Protein AF-0000000069708021 (afdb_homodimer)

Solvent-accessible surface area (backbone atoms only — not comparable to full-atom values): 24470 Å² total; per-residue (Å²): 136,86,83,76,79,78,78,77,77,77,79,76,72,74,74,68,66,78,70,74,56,65,48,75,56,96,92,37,51,22,38,54,30,47,40,48,74,47,77,42,77,56,96,88,35,80,29,39,37,40,28,52,25,54,86,79,48,59,72,44,88,94,42,43,80,76,44,46,87,61,74,24,22,37,29,45,60,94,49,76,40,59,31,30,37,40,34,34,34,35,30,26,36,69,44,82,93,53,66,88,83,54,31,29,32,37,38,47,32,36,24,27,35,95,83,59,72,28,24,32,35,50,33,36,19,25,56,21,25,70,42,99,39,41,51,52,18,39,54,10,30,38,47,34,16,35,79,75,45,34,60,63,55,40,50,70,76,40,64,52,43,50,38,29,37,49,85,44,47,60,76,35,83,40,38,42,32,41,40,36,48,86,47,27,37,35,34,25,51,67,80,42,89,62,66,63,41,52,38,76,70,60,79,40,89,51,70,39,16,16,41,24,53,30,35,31,68,52,14,41,31,33,39,40,75,77,44,79,43,82,101,131,85,82,84,83,83,81,79,77,77,77,78,72,76,75,68,68,77,71,73,56,66,49,75,56,96,91,38,50,23,38,56,30,46,40,48,72,47,78,43,77,57,96,88,36,79,30,38,37,40,29,54,25,54,86,78,49,60,71,43,87,93,42,44,80,78,44,46,85,61,73,24,20,36,30,46,59,94,49,76,40,58,31,28,36,40,34,33,33,35,29,26,36,69,43,84,92,54,66,86,83,53,32,28,32,37,38,47,32,35,24,28,35,95,82,56,74,26,24,33,35,50,34,36,20,25,56,21,25,70,43,102,39,40,50,52,18,40,54,10,29,38,47,34,15,35,79,76,45,33,62,62,55,39,51,71,77,39,66,53,42,51,40,29,37,49,85,44,48,59,77,36,84,40,37,41,33,40,40,35,48,88,47,26,36,36,33,26,52,66,80,43,90,63,65,62,42,52,38,78,70,60,79,39,88,52,70,40,18,17,43,25,52,28,36,32,69,52,15,41,32,35,39,40,74,77,44,80,43,81,102

pLDDT: mean 92.28, std 15.96, range [28.14, 98.88]

Secondary structure (DSSP, 8-state):
---------------------EEEETTEEEEEESEEEEEEEETTEEEEEEEE-TTTS---GGGHHHHSS-S-EEEETT--BSSEEEEEEEEEEEPTT--TT----EEEEEEE-TTSS-EEEEEE-HHHHT-S-HHHHTTSEEEEEETTB-HHHHHHHSTTTTEE-----TT--EEEEEEEETTEEEEEETT-SS-SEEESS---S-SSBEEEEEE-TTEEEEEEEEEEEE-/---------------------EEEETTEEEEEESEEEEEEEETTEEEEEEEE-TTTS---GGGHHHHSS-S-EEEETT--BSSEEEEEEEEEEEPTT--TT----EEEEEEE-TTSS-EEEEEE-HHHHT-S-HHHHTTSEEEEEETTB-HHHHHHHSTTTTEE-----TTS-EEEEEEEETTEEEEEETT-SS-SEEESS---S-SSBEEEEEE-TTEEEEEEEEEEEE-

Sequence (462 aa):
MNNLKLTLHGLFSMIYGAQAQTILLEGKEFEISHVNASVVQLNGEEVLRVVRDLESLPFDPDRLGQTVDEPTFVKLAGLDLENGTVEVKVLSRLLPEVPAFVRGFIDLAFRISPDNSAYESIYIRPTNGRADDQVRRNHSVQYYAYPDDKFDRLRKEFPELYETYADMGLDEWITMRIAFRGKSAKLYLNDQEQPSFLVKEMLGSTSTGSIGLWVDIGTEGYFKDIKVNSRMNNLKLTLHGLFSMIYGAQAQTILLEGKEFEISHVNASVVQLNGEEVLRVVRDLESLPFDPDRLGQTVDEPTFVKLAGLDLENGTVEVKVLSRLLPEVPAFVRGFIDLAFRISPDNSAYESIYIRPTNGRADDQVRRNHSVQYYAYPDDKFDRLRKEFPELYETYADMGLDEWITMRIAFRGKSAKLYLNDQEQPSFLVKEMLGSTSTGSIGLWVDIGTEGYFKDIKVNSR

Structure (mmCIF, N/CA/C/O backbone):
data_AF-0000000069708021-model_v1
#
loop_
_entity.id
_entity.type
_entity.pdbx_description
1 polymer '3-keto-disaccharide hydrolase domain-containing protein'
#
loop_
_atom_site.group_PDB
_atom_site.id
_atom_site.type_symbol
_atom_site.label_atom_id
_atom_site.label_alt_id
_atom_site.label_comp_id
_atom_site.label_asym_id
_atom_site.label_entity_id
_atom_site.label_seq_id
_atom_site.pdbx_PDB_ins_code
_atom_site.Cartn_x
_atom_site.Cartn_y
_atom_site.Cartn_z
_atom_site.occupancy
_atom_site.B_iso_or_equiv
_atom_site.auth_seq_id
_atom_site.auth_comp_id
_atom_site.auth_asym_id
_atom_site.auth_atom_id
_atom_site.pdbx_PDB_model_num
ATOM 1 N N . MET A 1 1 ? -3.076 73.812 54.688 1 35.59 1 MET A N 1
ATOM 2 C CA . MET A 1 1 ? -3.104 72.375 54.375 1 35.59 1 MET A CA 1
ATOM 3 C C . MET A 1 1 ? -3.121 72.125 52.875 1 35.59 1 MET A C 1
ATOM 5 O O . MET A 1 1 ? -4.027 72.625 52.188 1 35.59 1 MET A O 1
ATOM 9 N N . ASN A 1 2 ? -1.877 72 52.219 1 40.75 2 ASN A N 1
ATOM 10 C CA . ASN A 1 2 ? -1.513 71.875 50.812 1 40.75 2 ASN A CA 1
ATOM 11 C C . ASN A 1 2 ? -2.16 70.625 50.188 1 40.75 2 ASN A C 1
ATOM 13 O O . ASN A 1 2 ? -2.088 69.562 50.75 1 40.75 2 ASN A O 1
ATOM 17 N N . ASN A 1 3 ? -3.143 70.75 49.344 1 40.16 3 ASN A N 1
ATOM 18 C CA . ASN A 1 3 ? -3.93 69.75 48.594 1 40.16 3 ASN A CA 1
ATOM 19 C C . ASN A 1 3 ? -3.072 69.062 47.562 1 40.16 3 ASN A C 1
ATOM 21 O O . ASN A 1 3 ? -2.582 69.688 46.594 1 40.16 3 ASN A O 1
ATOM 25 N N . LEU A 1 4 ? -2.244 68.062 47.938 1 36.69 4 LEU A N 1
ATOM 26 C CA . LEU A 1 4 ? -1.493 67.25 47.031 1 36.69 4 LEU A CA 1
ATOM 27 C C . LEU A 1 4 ? -2.434 66.5 46.094 1 36.69 4 LEU A C 1
ATOM 29 O O . LEU A 1 4 ? -3.26 65.688 46.531 1 36.69 4 LEU A O 1
ATOM 33 N N . LYS A 1 5 ? -2.699 67.062 44.938 1 44.62 5 LYS A N 1
ATOM 34 C CA . LYS A 1 5 ? -3.461 66.375 43.875 1 44.62 5 LYS A CA 1
ATOM 35 C C . LYS A 1 5 ? -2.758 65.125 43.406 1 44.62 5 LYS A C 1
ATOM 37 O O . LYS A 1 5 ? -1.628 65.188 42.906 1 44.62 5 LYS A O 1
ATOM 42 N N . LEU A 1 6 ? -3.02 63.938 44.062 1 38.44 6 LEU A N 1
ATOM 43 C CA . LEU A 1 6 ? -2.555 62.625 43.594 1 38.44 6 LEU A CA 1
ATOM 44 C C . LEU A 1 6 ? -3.025 62.375 42.188 1 38.44 6 LEU A C 1
ATOM 46 O O . LEU A 1 6 ? -4.23 62.312 41.906 1 38.44 6 LEU A O 1
ATOM 50 N N . THR A 1 7 ? -2.248 62.719 41.188 1 42.19 7 THR A N 1
ATOM 51 C CA . THR A 1 7 ? -2.545 62.344 39.812 1 42.19 7 THR A CA 1
ATOM 52 C C . THR A 1 7 ? -2.461 60.844 39.625 1 42.19 7 THR A C 1
ATOM 54 O O . THR A 1 7 ? -1.41 60.219 39.844 1 42.19 7 THR A O 1
ATOM 57 N N . LEU A 1 8 ? -3.561 60.062 39.688 1 41.5 8 LEU A N 1
ATOM 58 C CA . LEU A 1 8 ? -3.674 58.656 39.344 1 41.5 8 LEU A CA 1
ATOM 59 C C . LEU A 1 8 ? -3.322 58.406 37.906 1 41.5 8 LEU A C 1
ATOM 61 O O . LEU A 1 8 ? -3.996 58.906 37 1 41.5 8 LEU A O 1
ATOM 65 N N . HIS A 1 9 ? -2.078 58.219 37.5 1 43.94 9 HIS A N 1
ATOM 66 C CA . HIS A 1 9 ? -1.724 57.719 36.188 1 43.94 9 HIS A CA 1
ATOM 67 C C . HIS A 1 9 ? -2.338 56.344 35.906 1 43.94 9 HIS A C 1
ATOM 69 O O . HIS A 1 9 ? -2.104 55.406 36.656 1 43.94 9 HIS A O 1
ATOM 75 N N . GLY A 1 10 ? -3.5 56.25 35.312 1 39.66 10 GLY A N 1
ATOM 76 C CA . GLY A 1 10 ? -4.055 55.031 34.812 1 39.66 10 GLY A CA 1
ATOM 77 C C . GLY A 1 10 ? -3.113 54.281 33.875 1 39.66 10 GLY A C 1
ATOM 78 O O . GLY A 1 10 ? -2.715 54.812 32.844 1 39.66 10 GLY A O 1
ATOM 79 N N . LEU A 1 11 ? -2.256 53.438 34.375 1 42.53 11 LEU A N 1
ATOM 80 C CA . LEU A 1 11 ? -1.496 52.5 33.531 1 42.53 11 LEU A CA 1
ATOM 81 C C . LEU A 1 11 ? -2.424 51.688 32.656 1 42.53 11 LEU A C 1
ATOM 83 O O . LEU A 1 11 ? -3.199 50.844 33.125 1 42.53 11 LEU A O 1
ATOM 87 N N . PHE A 1 12 ? -2.838 52.188 31.484 1 40.41 12 PHE A N 1
ATOM 88 C CA . PHE A 1 12 ? -3.479 51.344 30.484 1 40.41 12 PHE A CA 1
ATOM 89 C C . PHE A 1 12 ? -2.578 50.188 30.094 1 40.41 12 PHE A C 1
ATOM 91 O O . PHE A 1 12 ? -1.507 50.406 29.516 1 40.41 12 PHE A O 1
ATOM 98 N N . SER A 1 13 ? -2.604 49.156 30.797 1 39.62 13 SER A N 1
ATOM 99 C CA . SER A 1 13 ? -2.014 47.906 30.312 1 39.62 13 SER A CA 1
ATOM 100 C C . SER A 1 13 ? -2.514 47.562 28.906 1 39.62 13 SER A C 1
ATOM 102 O O . SER A 1 13 ? -3.713 47.375 28.703 1 39.62 13 SER A O 1
ATOM 104 N N . MET A 1 14 ? -1.899 48.031 27.875 1 37.22 14 MET A N 1
ATOM 105 C CA . MET A 1 14 ? -2.158 47.5 26.547 1 37.22 14 MET A CA 1
ATOM 106 C C . MET A 1 14 ? -2.107 45.969 26.562 1 37.22 14 MET A C 1
ATOM 108 O O . MET A 1 14 ? -1.062 45.375 26.828 1 37.22 14 MET A O 1
ATOM 112 N N . ILE A 1 15 ? -3.096 45.375 26.984 1 38.88 15 ILE A N 1
ATOM 113 C CA . ILE A 1 15 ? -3.225 43.969 26.641 1 38.88 15 ILE A CA 1
ATOM 114 C C . ILE A 1 15 ? -2.904 43.75 25.172 1 38.88 15 ILE A C 1
ATOM 116 O O . ILE A 1 15 ? -3.67 44.156 24.297 1 38.88 15 ILE A O 1
ATOM 120 N N . TYR A 1 16 ? -1.699 43.938 24.656 1 38.59 16 TYR A N 1
ATOM 121 C CA . TYR A 1 16 ? -1.356 43.344 23.359 1 38.59 16 TYR A CA 1
ATOM 122 C C . TYR A 1 16 ? -1.896 41.938 23.234 1 38.59 16 TYR A C 1
ATOM 124 O O . TYR A 1 16 ? -1.436 41.031 23.922 1 38.59 16 TYR A O 1
ATOM 132 N N . GLY A 1 17 ? -3.102 41.812 23.172 1 39.81 17 GLY A N 1
ATOM 133 C CA . GLY A 1 17 ? -3.496 40.5 22.719 1 39.81 17 GLY A CA 1
ATOM 134 C C . GLY A 1 17 ? -2.566 39.938 21.672 1 39.81 17 GLY A C 1
ATOM 135 O O . GLY A 1 17 ? -2.279 40.594 20.656 1 39.81 17 GLY A O 1
ATOM 136 N N . ALA A 1 18 ? -1.562 39.281 22.031 1 47.09 18 ALA A N 1
ATOM 137 C CA . ALA A 1 18 ? -0.649 38.625 21.094 1 47.09 18 ALA A CA 1
ATOM 138 C C . ALA A 1 18 ? -1.396 38.125 19.859 1 47.09 18 ALA A C 1
ATOM 140 O O . ALA A 1 18 ? -2.176 37.188 19.953 1 47.09 18 ALA A O 1
ATOM 141 N N . GLN A 1 19 ? -1.979 38.969 18.969 1 56.69 19 GLN A N 1
ATOM 142 C CA . GLN A 1 19 ? -2.57 38.5 17.703 1 56.69 19 GLN A CA 1
ATOM 143 C C . GLN A 1 19 ? -1.735 37.406 17.078 1 56.69 19 GLN A C 1
ATOM 145 O O . GLN A 1 19 ? -0.506 37.469 17.047 1 56.69 19 GLN A O 1
ATOM 150 N N . ALA A 1 20 ? -2.393 36.25 16.922 1 67.44 20 ALA A N 1
ATOM 151 C CA . ALA A 1 20 ? -1.731 35.125 16.219 1 67.44 20 ALA A CA 1
ATOM 152 C C . ALA A 1 20 ? -1.15 35.594 14.891 1 67.44 20 ALA A C 1
ATOM 154 O O . ALA A 1 20 ? -1.811 36.312 14.133 1 67.44 20 ALA A O 1
ATOM 155 N N . GLN A 1 21 ? 0.142 35.469 14.617 1 90.88 21 GLN A N 1
ATOM 156 C CA . GLN A 1 21 ? 0.768 35.75 13.328 1 90.88 21 GLN A CA 1
ATOM 157 C C . GLN A 1 21 ? 0.056 35.031 12.203 1 90.88 21 GLN A C 1
ATOM 159 O O . GLN A 1 21 ? -0.366 33.875 12.367 1 90.88 21 GLN A O 1
ATOM 164 N N . THR A 1 22 ? -0.351 35.75 11.164 1 96.75 22 THR A N 1
ATOM 165 C CA . THR A 1 22 ? -1.034 35.156 10.023 1 96.75 22 THR A CA 1
ATOM 166 C C . THR A 1 22 ? -0.18 35.281 8.766 1 96.75 22 THR A C 1
ATOM 168 O O . THR A 1 22 ? 0.833 35.969 8.75 1 96.75 22 THR A O 1
ATOM 171 N N . ILE A 1 23 ? -0.542 34.531 7.746 1 97.62 23 ILE A N 1
ATOM 172 C CA . ILE A 1 23 ? 0.064 34.562 6.422 1 97.62 23 ILE A CA 1
ATOM 173 C C . ILE A 1 23 ? -1.015 34.375 5.355 1 97.62 23 ILE A C 1
ATOM 175 O O . ILE A 1 23 ? -2 33.688 5.566 1 97.62 23 ILE A O 1
ATOM 179 N N . LEU A 1 24 ? -0.814 35.094 4.262 1 96.12 24 LEU A N 1
ATOM 180 C CA . LEU A 1 24 ? -1.787 35.031 3.176 1 96.12 24 LEU A CA 1
ATOM 181 C C . LEU A 1 24 ? -1.255 34.25 1.995 1 96.12 24 LEU A C 1
ATOM 183 O O . LEU A 1 24 ? -0.1 34.406 1.596 1 96.12 24 LEU A O 1
ATOM 187 N N . LEU A 1 25 ? -2.039 33.312 1.516 1 94.19 25 LEU A N 1
ATOM 188 C CA . LEU A 1 25 ? -1.767 32.562 0.295 1 94.19 25 LEU A CA 1
ATOM 189 C C . LEU A 1 25 ? -3.049 32.344 -0.5 1 94.19 25 LEU A C 1
ATOM 191 O O . LEU A 1 25 ? -4.051 31.891 0.049 1 94.19 25 LEU A O 1
ATOM 195 N N . GLU A 1 26 ? -3.039 32.625 -1.809 1 95.12 26 GLU A N 1
ATOM 196 C CA . GLU A 1 26 ? -4.16 32.375 -2.709 1 95.12 26 GLU A CA 1
ATOM 197 C C . GLU A 1 26 ? -5.441 33 -2.193 1 95.12 26 GLU A C 1
ATOM 199 O O . GLU A 1 26 ? -6.504 32.375 -2.207 1 95.12 26 GLU A O 1
ATOM 204 N N . GLY A 1 27 ? -5.285 34.156 -1.61 1 94.94 27 GLY A N 1
ATOM 205 C CA . GLY A 1 27 ? -6.441 34.906 -1.124 1 94.94 27 GLY A CA 1
ATOM 206 C C . GLY A 1 27 ? -7 34.344 0.175 1 94.94 27 GLY A C 1
ATOM 207 O O . GLY A 1 27 ? -8.062 34.75 0.628 1 94.94 27 GLY A O 1
ATOM 208 N N . LYS A 1 28 ? -6.277 33.438 0.803 1 97 28 LYS A N 1
ATOM 209 C CA . LYS A 1 28 ? -6.691 32.812 2.059 1 97 28 LYS A CA 1
ATOM 210 C C . LYS A 1 28 ? -5.762 33.219 3.201 1 97 28 LYS A C 1
ATOM 212 O O . LYS A 1 28 ? -4.539 33.25 3.033 1 97 28 LYS A O 1
ATOM 217 N N . GLU A 1 29 ? -6.375 33.5 4.309 1 98 29 GLU A N 1
ATOM 218 C CA . GLU A 1 29 ? -5.598 33.844 5.496 1 98 29 GLU A CA 1
ATOM 219 C C . GLU A 1 29 ? -5.398 32.625 6.391 1 98 29 GLU A C 1
ATOM 221 O O . GLU A 1 29 ? -6.352 31.922 6.699 1 98 29 GLU A O 1
ATOM 226 N N . PHE A 1 30 ? -4.133 32.438 6.723 1 98.38 30 PHE A N 1
ATOM 227 C CA . PHE A 1 30 ? -3.791 31.328 7.582 1 98.38 30 PHE A CA 1
ATOM 228 C C . PHE A 1 30 ? -3.184 31.812 8.891 1 98.38 30 PHE A C 1
ATOM 230 O O . PHE A 1 30 ? -2.338 32.719 8.898 1 98.38 30 PHE A O 1
ATOM 237 N N . GLU A 1 31 ? -3.646 31.219 9.984 1 98.5 31 GLU A N 1
ATOM 238 C CA . GLU A 1 31 ? -3.051 31.453 11.289 1 98.5 31 GLU A CA 1
ATOM 239 C C . GLU A 1 31 ? -1.868 30.516 11.539 1 98.5 31 GLU A C 1
ATOM 241 O O . GLU A 1 31 ? -1.97 29.312 11.312 1 98.5 31 GLU A O 1
ATOM 246 N N . ILE A 1 32 ? -0.774 31.047 12.055 1 98.44 32 ILE A N 1
ATOM 247 C CA . ILE A 1 32 ? 0.46 30.281 12.203 1 98.44 32 ILE A CA 1
ATOM 248 C C . ILE A 1 32 ? 0.483 29.594 13.57 1 98.44 32 ILE A C 1
ATOM 250 O O . ILE A 1 32 ? 0.249 30.25 14.594 1 98.44 32 ILE A O 1
ATOM 254 N N . SER A 1 33 ? 0.653 28.297 13.539 1 98.44 33 SER A N 1
ATOM 255 C CA . SER A 1 33 ? 0.812 27.5 14.758 1 98.44 33 SER A CA 1
ATOM 256 C C . SER A 1 33 ? 2.129 26.734 14.742 1 98.44 33 SER A C 1
ATOM 258 O O . SER A 1 33 ? 2.258 25.719 14.055 1 98.44 33 SER A O 1
ATOM 260 N N . HIS A 1 34 ? 3.143 27.172 15.438 1 98.31 34 HIS A N 1
ATOM 261 C CA . HIS A 1 34 ? 4.422 26.531 15.727 1 98.31 34 HIS A CA 1
ATOM 262 C C . HIS A 1 34 ? 5.184 26.203 14.445 1 98.31 34 HIS A C 1
ATOM 264 O O . HIS A 1 34 ? 5.859 25.188 14.367 1 98.31 34 HIS A O 1
ATOM 270 N N . VAL A 1 35 ? 5.07 27.031 13.43 1 98.62 35 VAL A N 1
ATOM 271 C CA . VAL A 1 35 ? 5.848 26.891 12.203 1 98.62 35 VAL A CA 1
ATOM 272 C C . VAL A 1 35 ? 6.371 28.25 11.766 1 98.62 35 VAL A C 1
ATOM 274 O O . VAL A 1 35 ? 5.871 29.281 12.211 1 98.62 35 VAL A O 1
ATOM 277 N N . ASN A 1 36 ? 7.387 28.188 11.016 1 98.44 36 ASN A N 1
ATOM 278 C CA . ASN A 1 36 ? 7.809 29.312 10.188 1 98.44 36 ASN A CA 1
ATOM 279 C C . ASN A 1 36 ? 7.246 29.219 8.773 1 98.44 36 ASN A C 1
ATOM 281 O O . ASN A 1 36 ? 7.496 28.234 8.078 1 98.44 36 ASN A O 1
ATOM 285 N N . ALA A 1 37 ? 6.453 30.203 8.391 1 98.62 37 ALA A N 1
ATOM 286 C CA . ALA A 1 37 ? 5.793 30.172 7.086 1 98.62 37 ALA A CA 1
ATOM 287 C C . ALA A 1 37 ? 6.168 31.391 6.25 1 98.62 37 ALA A C 1
ATOM 289 O O . ALA A 1 37 ? 6.27 32.5 6.777 1 98.62 37 ALA A O 1
ATOM 290 N N . SER A 1 38 ? 6.406 31.156 4.984 1 98.5 38 SER A N 1
ATOM 291 C CA . SER A 1 38 ? 6.691 32.25 4.051 1 98.5 38 SER A CA 1
ATOM 292 C C . SER A 1 38 ? 6.18 31.922 2.65 1 98.5 38 SER A C 1
ATOM 294 O O . SER A 1 38 ? 6.141 30.75 2.254 1 98.5 38 SER A O 1
ATOM 296 N N . VAL A 1 39 ? 5.73 32.906 1.947 1 98.25 39 VAL A N 1
ATOM 297 C CA . VAL A 1 39 ? 5.398 32.75 0.534 1 98.25 39 VAL A CA 1
ATOM 298 C C . VAL A 1 39 ? 6.66 32.938 -0.313 1 98.25 39 VAL A C 1
ATOM 300 O O . VAL A 1 39 ? 7.348 33.938 -0.213 1 98.25 39 VAL A O 1
ATOM 303 N N . VAL A 1 40 ? 6.988 31.938 -1.127 1 98.38 40 VAL A N 1
ATOM 304 C CA . VAL A 1 40 ? 8.227 31.953 -1.902 1 98.38 40 VAL A CA 1
ATOM 305 C C . VAL A 1 40 ? 7.93 31.562 -3.352 1 98.38 40 VAL A C 1
ATOM 307 O O . VAL A 1 40 ? 6.812 31.156 -3.68 1 98.38 40 VAL A O 1
ATOM 310 N N . GLN A 1 41 ? 8.93 31.781 -4.176 1 97.5 41 GLN A N 1
ATOM 311 C CA . GLN A 1 41 ? 8.875 31.297 -5.555 1 97.5 41 GLN A CA 1
ATOM 312 C C . GLN A 1 41 ? 9.578 29.953 -5.703 1 97.5 41 GLN A C 1
ATOM 314 O O . GLN A 1 41 ? 10.734 29.797 -5.312 1 97.5 41 GLN A O 1
ATOM 319 N N . LEU A 1 42 ? 8.891 28.984 -6.184 1 96.62 42 LEU A N 1
ATOM 320 C CA . LEU A 1 42 ? 9.445 27.672 -6.516 1 96.62 42 LEU A CA 1
ATOM 321 C C . LEU A 1 42 ? 9.164 27.328 -7.973 1 96.62 42 LEU A C 1
ATOM 323 O O . LEU A 1 42 ? 8.016 27.125 -8.359 1 96.62 42 LEU A O 1
ATOM 327 N N . ASN A 1 43 ? 10.234 27.266 -8.773 1 94.31 43 ASN A N 1
ATOM 328 C CA . ASN A 1 43 ? 10.125 27 -10.203 1 94.31 43 ASN A CA 1
ATOM 329 C C . ASN A 1 43 ? 9.141 27.969 -10.875 1 94.31 43 ASN A C 1
ATOM 331 O O . ASN A 1 43 ? 8.266 27.531 -11.625 1 94.31 43 ASN A O 1
ATOM 335 N N . GLY A 1 44 ? 9.086 29.172 -10.461 1 95.25 44 GLY A N 1
ATOM 336 C CA . GLY A 1 44 ? 8.312 30.219 -11.094 1 95.25 44 GLY A CA 1
ATOM 337 C C . GLY A 1 44 ? 6.898 30.344 -10.547 1 95.25 44 GLY A C 1
ATOM 338 O O . GLY A 1 44 ? 6.113 31.172 -11.008 1 95.25 44 GLY A O 1
ATOM 339 N N . GLU A 1 45 ? 6.605 29.531 -9.602 1 96.25 45 GLU A N 1
ATOM 340 C CA . GLU A 1 45 ? 5.27 29.594 -9.016 1 96.25 45 GLU A CA 1
ATOM 341 C C . GLU A 1 45 ? 5.328 30.047 -7.555 1 96.25 45 GLU A C 1
ATOM 343 O O . GLU A 1 45 ? 6.246 29.672 -6.82 1 96.25 45 GLU A O 1
ATOM 348 N N . GLU A 1 46 ? 4.332 30.812 -7.191 1 97.31 46 GLU A N 1
ATOM 349 C CA . GLU A 1 46 ? 4.199 31.203 -5.793 1 97.31 46 GLU A CA 1
ATOM 350 C C . GLU A 1 46 ? 3.645 30.062 -4.945 1 97.31 46 GLU A C 1
ATOM 352 O O . GLU A 1 46 ? 2.6 29.5 -5.273 1 97.31 46 GLU A O 1
ATOM 357 N N . VAL A 1 47 ? 4.383 29.734 -3.93 1 98.56 47 VAL A N 1
ATOM 358 C CA . VAL A 1 47 ? 3.967 28.641 -3.059 1 98.56 47 VAL A CA 1
ATOM 359 C C . VAL A 1 47 ? 4.199 29.016 -1.6 1 98.56 47 VAL A C 1
ATOM 361 O O . VAL A 1 47 ? 4.887 30 -1.311 1 98.56 47 VAL A O 1
ATOM 364 N N . LEU A 1 48 ? 3.576 28.344 -0.724 1 98.75 48 LEU A N 1
ATOM 365 C CA . LEU A 1 48 ? 3.781 28.531 0.71 1 98.75 48 LEU A CA 1
ATOM 366 C C . LEU A 1 48 ? 4.84 27.562 1.231 1 98.75 48 LEU A C 1
ATOM 368 O O . LEU A 1 48 ? 4.734 26.344 1.038 1 98.75 48 LEU A O 1
ATOM 372 N N . ARG A 1 49 ? 5.855 28.078 1.803 1 98.75 49 ARG A N 1
ATOM 373 C CA . ARG A 1 49 ? 6.875 27.297 2.496 1 98.75 49 ARG A CA 1
ATOM 374 C C . ARG A 1 49 ? 6.57 27.203 3.986 1 98.75 49 ARG A C 1
ATOM 376 O O . ARG A 1 49 ? 6.297 28.203 4.641 1 98.75 49 ARG A O 1
ATOM 383 N N . VAL A 1 50 ? 6.562 26.031 4.535 1 98.81 50 VAL A N 1
ATOM 384 C CA . VAL A 1 50 ? 6.266 25.797 5.945 1 98.81 50 VAL A CA 1
ATOM 385 C C . VAL A 1 50 ? 7.34 24.891 6.559 1 98.81 50 VAL A C 1
ATOM 387 O O . VAL A 1 50 ? 7.691 23.859 5.988 1 98.81 50 VAL A O 1
ATOM 390 N N . VAL A 1 51 ? 7.914 25.281 7.691 1 98.62 51 VAL A N 1
ATOM 391 C CA . VAL A 1 51 ? 8.906 24.531 8.445 1 98.62 51 VAL A CA 1
ATOM 392 C C . VAL A 1 51 ? 8.57 24.578 9.938 1 98.62 51 VAL A C 1
ATOM 394 O O . VAL A 1 51 ? 8.273 25.656 10.469 1 98.62 51 VAL A O 1
ATOM 397 N N . ARG A 1 52 ? 8.656 23.453 10.586 1 98.06 52 ARG A N 1
ATOM 398 C CA . ARG A 1 52 ? 8.406 23.438 12.023 1 98.06 52 ARG A CA 1
ATOM 399 C C . ARG A 1 52 ? 9.328 24.406 12.75 1 98.06 52 ARG A C 1
ATOM 401 O O . ARG A 1 52 ? 10.523 24.484 12.453 1 98.06 52 ARG A O 1
ATOM 408 N N . ASP A 1 53 ? 8.703 25.156 13.672 1 97.88 53 ASP A N 1
ATOM 409 C CA . ASP A 1 53 ? 9.453 26.078 14.516 1 97.88 53 ASP A CA 1
ATOM 410 C C . ASP A 1 53 ? 9.906 25.391 15.805 1 97.88 53 ASP A C 1
ATOM 412 O O . ASP A 1 53 ? 9.141 25.281 16.766 1 97.88 53 ASP A O 1
ATOM 416 N N . LEU A 1 54 ? 11.156 25.094 15.891 1 96 54 LEU A N 1
ATOM 417 C CA . LEU A 1 54 ? 11.672 24.328 17.016 1 96 54 LEU A CA 1
ATOM 418 C C . LEU A 1 54 ? 11.836 25.219 18.25 1 96 54 LEU A C 1
ATOM 420 O O . LEU A 1 54 ? 11.992 24.719 19.359 1 96 54 LEU A O 1
ATOM 424 N N . GLU A 1 55 ? 11.852 26.516 18.078 1 96.88 55 GLU A N 1
ATOM 425 C CA . GLU A 1 55 ? 11.914 27.438 19.219 1 96.88 55 GLU A CA 1
ATOM 426 C C . GLU A 1 55 ? 10.578 27.469 19.969 1 96.88 55 GLU A C 1
ATOM 428 O O . GLU A 1 55 ? 10.555 27.438 21.203 1 96.88 55 GLU A O 1
ATOM 433 N N . SER A 1 56 ? 9.516 27.516 19.188 1 96.31 56 SER A N 1
ATOM 434 C CA . SER A 1 56 ? 8.188 27.594 19.797 1 96.31 56 SER A CA 1
ATOM 435 C C . SER A 1 56 ? 7.73 26.234 20.312 1 96.31 56 SER A C 1
ATOM 437 O O . SER A 1 56 ? 6.965 26.172 21.281 1 96.31 56 SER A O 1
ATOM 439 N N . LEU A 1 57 ? 8.102 25.156 19.641 1 96.62 57 LEU A N 1
ATOM 440 C CA . LEU A 1 57 ? 7.742 23.797 20.031 1 96.62 57 LEU A CA 1
ATOM 441 C C . LEU A 1 57 ? 8.906 22.844 19.812 1 96.62 57 LEU A C 1
ATOM 443 O O . LEU A 1 57 ? 9.047 22.25 18.734 1 96.62 57 LEU A O 1
ATOM 447 N N . PRO A 1 58 ? 9.602 22.578 20.812 1 95.94 58 PRO A N 1
ATOM 448 C CA . PRO A 1 58 ? 10.828 21.797 20.672 1 95.94 58 PRO A CA 1
ATOM 449 C C . PRO A 1 58 ? 10.562 20.328 20.359 1 95.94 58 PRO A C 1
ATOM 451 O O . PRO A 1 58 ? 9.477 19.812 20.656 1 95.94 58 PRO A O 1
ATOM 454 N N . PHE A 1 59 ? 11.516 19.734 19.75 1 94.75 59 PHE A N 1
ATOM 455 C CA . PHE A 1 59 ? 11.547 18.297 19.453 1 94.75 59 PHE A CA 1
ATOM 456 C C . PHE A 1 59 ? 12.539 17.578 20.344 1 94.75 59 PHE A C 1
ATOM 458 O O . PHE A 1 59 ? 13.602 18.125 20.672 1 94.75 59 PHE A O 1
ATOM 465 N N . ASP A 1 60 ? 12.188 16.344 20.766 1 93.88 60 ASP A N 1
ATOM 466 C CA . ASP A 1 60 ? 13.039 15.492 21.578 1 93.88 60 ASP A CA 1
ATOM 467 C C . ASP A 1 60 ? 13.07 14.062 21.031 1 93.88 60 ASP A C 1
ATOM 469 O O . ASP A 1 60 ? 12.109 13.312 21.172 1 93.88 60 ASP A O 1
ATOM 473 N N . PRO A 1 61 ? 14.156 13.641 20.438 1 89.94 61 PRO A N 1
ATOM 474 C CA . PRO A 1 61 ? 14.227 12.305 19.828 1 89.94 61 PRO A CA 1
ATOM 475 C C . PRO A 1 61 ? 14.039 11.188 20.859 1 89.94 61 PRO A C 1
ATOM 477 O O . PRO A 1 61 ? 13.664 10.07 20.5 1 89.94 61 PRO A O 1
ATOM 480 N N . ASP A 1 62 ? 14.297 11.453 22.172 1 91.75 62 ASP A N 1
ATOM 481 C CA . ASP A 1 62 ? 14.141 10.453 23.234 1 91.75 62 ASP A CA 1
ATOM 482 C C . ASP A 1 62 ? 12.68 10.344 23.672 1 91.75 62 ASP A C 1
ATOM 484 O O . ASP A 1 62 ? 12.32 9.438 24.422 1 91.75 62 ASP A O 1
ATOM 488 N N . ARG A 1 63 ? 11.883 11.273 23.25 1 92 63 ARG A N 1
ATOM 489 C CA . ARG A 1 63 ? 10.453 11.305 23.547 1 92 63 ARG A CA 1
ATOM 490 C C . ARG A 1 63 ? 9.641 11.461 22.266 1 92 63 ARG A C 1
ATOM 492 O O . ARG A 1 63 ? 8.766 12.328 22.188 1 92 63 ARG A O 1
ATOM 499 N N . LEU A 1 64 ? 9.891 10.664 21.281 1 89.88 64 LEU A N 1
ATOM 500 C CA . LEU A 1 64 ? 9.344 10.758 19.922 1 89.88 64 LEU A CA 1
ATOM 501 C C . LEU A 1 64 ? 7.82 10.844 19.969 1 89.88 64 LEU A C 1
ATOM 503 O O . LEU A 1 64 ? 7.242 11.828 19.5 1 89.88 64 LEU A O 1
ATOM 507 N N . GLY A 1 65 ? 7.195 9.922 20.641 1 88.69 65 GLY A N 1
ATOM 508 C CA . GLY A 1 65 ? 5.742 9.875 20.703 1 88.69 65 GLY A CA 1
ATOM 509 C C . GLY A 1 65 ? 5.125 11.125 21.297 1 88.69 65 GLY A C 1
ATOM 510 O O . GLY A 1 65 ? 3.996 11.484 20.969 1 88.69 65 GLY A O 1
ATOM 511 N N . GLN A 1 66 ? 5.926 11.875 22.094 1 92.69 66 GLN A N 1
ATOM 512 C CA . GLN A 1 66 ? 5.402 13.039 22.797 1 92.69 66 GLN A CA 1
ATOM 513 C C . GLN A 1 66 ? 5.719 14.328 22.031 1 92.69 66 GLN A C 1
ATOM 515 O O . GLN A 1 66 ? 5.129 15.375 22.312 1 92.69 66 GLN A O 1
ATOM 520 N N . THR A 1 67 ? 6.633 14.25 21.094 1 95.88 67 THR A N 1
ATOM 521 C CA . THR A 1 67 ? 7.098 15.523 20.531 1 95.88 67 THR A CA 1
ATOM 522 C C . THR A 1 67 ? 6.969 15.523 19.016 1 95.88 67 THR A C 1
ATOM 524 O O . THR A 1 67 ? 7.543 16.375 18.344 1 95.88 67 THR A O 1
ATOM 527 N N . VAL A 1 68 ? 6.293 14.508 18.438 1 96.25 68 VAL A N 1
ATOM 528 C CA . VAL A 1 68 ? 5.906 14.523 17.031 1 96.25 68 VAL A CA 1
ATOM 529 C C . VAL A 1 68 ? 4.383 14.508 16.922 1 96.25 68 VAL A C 1
ATOM 531 O O . VAL A 1 68 ? 3.678 14.43 17.922 1 96.25 68 VAL A O 1
ATOM 534 N N . ASP A 1 69 ? 3.912 14.688 15.664 1 97.56 69 ASP A N 1
ATOM 535 C CA . ASP A 1 69 ? 2.467 14.734 15.461 1 97.56 69 ASP A CA 1
ATOM 536 C C . ASP A 1 69 ? 1.831 15.828 16.312 1 97.56 69 ASP A C 1
ATOM 538 O O . ASP A 1 69 ? 0.863 15.578 17.031 1 97.56 69 ASP A O 1
ATOM 542 N N . GLU A 1 70 ? 2.363 17 16.219 1 98.06 70 GLU A N 1
ATOM 543 C CA . GLU A 1 70 ? 1.973 18.172 17 1 98.06 70 GLU A CA 1
ATOM 544 C C . GLU A 1 70 ? 1.285 19.219 16.141 1 98.06 70 GLU A C 1
ATOM 546 O O . GLU A 1 70 ? 1.277 19.109 14.906 1 98.06 70 GLU A O 1
ATOM 551 N N . PRO A 1 71 ? 0.638 20.188 16.75 1 98.38 71 PRO A N 1
ATOM 552 C CA . PRO A 1 71 ? -0.075 21.188 15.961 1 98.38 71 PRO A CA 1
ATOM 553 C C . PRO A 1 71 ? 0.868 22.125 15.219 1 98.38 71 PRO A C 1
ATOM 555 O O . PRO A 1 71 ? 0.811 23.344 15.414 1 98.38 71 PRO A O 1
ATOM 558 N N . THR A 1 72 ? 1.71 21.609 14.359 1 98.5 72 THR A N 1
ATOM 559 C CA . THR A 1 72 ? 2.688 22.328 13.555 1 98.5 72 THR A CA 1
ATOM 560 C C . THR A 1 72 ? 2.16 22.562 12.141 1 98.5 72 THR A C 1
ATOM 562 O O . THR A 1 72 ? 2.543 21.859 11.203 1 98.5 72 THR A O 1
ATOM 565 N N . PHE A 1 73 ? 1.28 23.625 12.078 1 98.81 73 PHE A N 1
ATOM 566 C CA . PHE A 1 73 ? 0.627 23.891 10.805 1 98.81 73 PHE A CA 1
ATOM 567 C C . PHE A 1 73 ? 0.296 25.375 10.68 1 98.81 73 PHE A C 1
ATOM 569 O O . PHE A 1 73 ? 0.473 26.141 11.633 1 98.81 73 PHE A O 1
ATOM 576 N N . VAL A 1 74 ? 0.003 25.797 9.484 1 98.75 74 VAL A N 1
ATOM 577 C CA . VAL A 1 74 ? -0.796 27 9.312 1 98.75 74 VAL A CA 1
ATOM 578 C C . VAL A 1 74 ? -2.266 26.625 9.141 1 98.75 74 VAL A C 1
ATOM 580 O O . VAL A 1 74 ? -2.594 25.703 8.383 1 98.75 74 VAL A O 1
ATOM 583 N N . LYS A 1 75 ? -3.082 27.25 9.875 1 98.69 75 LYS A N 1
ATOM 584 C CA . LYS A 1 75 ? -4.508 26.938 9.953 1 98.69 75 LYS A CA 1
ATOM 585 C C . LYS A 1 75 ? -5.336 27.953 9.18 1 98.69 75 LYS A C 1
ATOM 587 O O . LYS A 1 75 ? -5.18 29.156 9.367 1 98.69 75 LYS A O 1
ATOM 592 N N . LEU A 1 76 ? -6.199 27.484 8.336 1 98.31 76 LEU A N 1
ATOM 593 C CA . LEU A 1 76 ? -7.051 28.375 7.559 1 98.31 76 LEU A CA 1
ATOM 594 C C . LEU A 1 76 ? -8.016 29.141 8.461 1 98.31 76 LEU A C 1
ATOM 596 O O . LEU A 1 76 ? -8.727 28.531 9.266 1 98.31 76 LEU A O 1
ATOM 600 N N . ALA A 1 77 ? -7.992 30.453 8.336 1 97.06 77 ALA A N 1
ATOM 601 C CA . ALA A 1 77 ? -8.852 31.297 9.156 1 97.06 77 ALA A CA 1
ATOM 602 C C . ALA A 1 77 ? -10.281 31.297 8.641 1 97.06 77 ALA A C 1
ATOM 604 O O . ALA A 1 77 ? -10.516 31.219 7.434 1 97.06 77 ALA A O 1
ATOM 605 N N . GLY A 1 78 ? -11.211 31.312 9.562 1 95.31 78 GLY A N 1
ATOM 606 C CA . GLY A 1 78 ? -12.602 31.562 9.227 1 95.31 78 GLY A CA 1
ATOM 607 C C . GLY A 1 78 ? -13.305 30.344 8.656 1 95.31 78 GLY A C 1
ATOM 608 O O . GLY A 1 78 ? -14.266 30.469 7.902 1 95.31 78 GLY A O 1
ATOM 609 N N . LEU A 1 79 ? -12.812 29.203 8.922 1 96.81 79 LEU A N 1
ATOM 610 C CA . LEU A 1 79 ? -13.43 27.969 8.414 1 96.81 79 LEU A CA 1
ATOM 611 C C . LEU A 1 79 ? -13.859 27.062 9.562 1 96.81 79 LEU A C 1
ATOM 613 O O . LEU A 1 79 ? -13.133 26.938 10.555 1 96.81 79 LEU A O 1
ATOM 617 N N . ASP A 1 80 ? -15.023 26.516 9.453 1 97.62 80 ASP A N 1
ATOM 618 C CA . ASP A 1 80 ? -15.539 25.469 10.328 1 97.62 80 ASP A CA 1
ATOM 619 C C . ASP A 1 80 ? -16.266 24.391 9.523 1 97.62 80 ASP A C 1
ATOM 621 O O . ASP 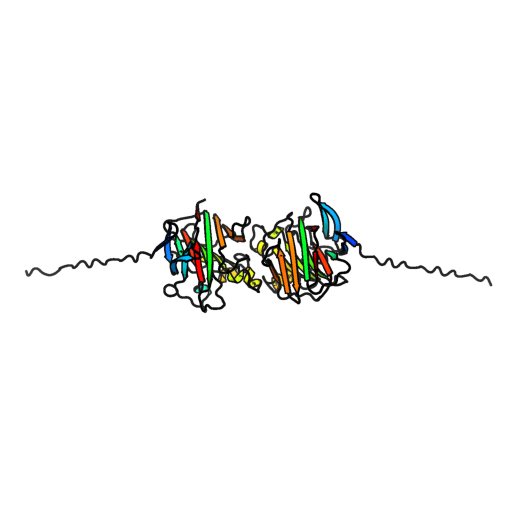A 1 80 ? -17.438 24.578 9.156 1 97.62 80 ASP A O 1
ATOM 625 N N . LEU A 1 81 ? -15.578 23.312 9.32 1 96.94 81 LEU A N 1
ATOM 626 C CA . LEU A 1 81 ? -16.047 22.281 8.406 1 96.94 81 LEU A CA 1
ATOM 627 C C . LEU A 1 81 ? -16.312 20.984 9.156 1 96.94 81 LEU A C 1
ATOM 629 O O . LEU A 1 81 ? -15.469 20.516 9.922 1 96.94 81 LEU A O 1
ATOM 633 N N . GLU A 1 82 ? -17.5 20.438 8.984 1 97.56 82 GLU A N 1
ATOM 634 C CA . GLU A 1 82 ? -17.859 19.141 9.578 1 97.56 82 GLU A CA 1
ATOM 635 C C . GLU A 1 82 ? -17.547 18 8.625 1 97.56 82 GLU A C 1
ATOM 637 O O . GLU A 1 82 ? -16.859 17.047 8.992 1 97.56 82 GLU A O 1
ATOM 642 N N . ASN A 1 83 ? -18.156 18.047 7.441 1 98.25 83 ASN A N 1
ATOM 643 C CA . ASN A 1 83 ? -17.938 17.125 6.328 1 98.25 83 ASN A CA 1
ATOM 644 C C . ASN A 1 83 ? -17.484 17.859 5.07 1 98.25 83 ASN A C 1
ATOM 646 O O . ASN A 1 83 ? -17.875 19.016 4.855 1 98.25 83 ASN A O 1
ATOM 650 N N . GLY A 1 84 ? -16.641 17.266 4.309 1 97.69 84 GLY A N 1
ATOM 651 C CA . GLY A 1 84 ? -16.219 17.906 3.076 1 97.69 84 GLY A CA 1
ATOM 652 C C . GLY A 1 84 ? -14.977 17.297 2.465 1 97.69 84 GLY A C 1
ATOM 653 O O . GLY A 1 84 ? -14.672 16.125 2.725 1 97.69 84 GLY A O 1
ATOM 654 N N . THR A 1 85 ? -14.477 18.016 1.541 1 98.12 85 THR A N 1
ATOM 655 C CA . THR A 1 85 ? -13.25 17.609 0.853 1 98.12 85 THR A CA 1
ATOM 656 C C . THR A 1 85 ? -12.227 18.734 0.875 1 98.12 85 THR A C 1
ATOM 658 O O . THR A 1 85 ? -12.578 19.906 0.707 1 98.12 85 THR A O 1
ATOM 661 N N . VAL A 1 86 ? -11.062 18.422 1.125 1 98.12 86 VAL A N 1
ATOM 662 C CA . VAL A 1 86 ? -9.938 19.344 1.06 1 98.12 86 VAL A CA 1
ATOM 663 C C . VAL A 1 86 ? -8.883 18.797 0.091 1 98.12 86 VAL A C 1
ATOM 665 O O . VAL A 1 86 ? -8.508 17.625 0.165 1 98.12 86 VAL A O 1
ATOM 668 N N . GLU A 1 87 ? -8.461 19.594 -0.808 1 98.12 87 GLU A N 1
ATOM 669 C CA . GLU A 1 87 ? -7.434 19.234 -1.776 1 98.12 87 GLU A CA 1
ATOM 670 C C . GLU A 1 87 ? -6.266 20.219 -1.738 1 98.12 87 GLU A C 1
ATOM 672 O O . GLU A 1 87 ? -6.473 21.422 -1.633 1 98.12 87 GLU A O 1
ATOM 677 N N . VAL A 1 88 ? -5.055 19.766 -1.812 1 98.31 88 VAL A N 1
ATOM 678 C CA . VAL A 1 88 ? -3.854 20.594 -1.789 1 98.31 88 VAL A CA 1
ATOM 679 C C . VAL A 1 88 ? -2.729 19.875 -2.547 1 98.31 88 VAL A C 1
ATOM 681 O O . VAL A 1 88 ? -2.682 18.656 -2.596 1 98.31 88 VAL A O 1
ATOM 684 N N . LYS A 1 89 ? -1.922 20.609 -3.229 1 98.56 89 LYS A N 1
ATOM 685 C CA . LYS A 1 89 ? -0.658 20.078 -3.73 1 98.56 89 LYS A CA 1
ATOM 686 C C . LYS A 1 89 ? 0.471 20.297 -2.729 1 98.56 89 LYS A C 1
ATOM 688 O O . LYS A 1 89 ? 0.64 21.406 -2.213 1 98.56 89 LYS A O 1
ATOM 693 N N . VAL A 1 90 ? 1.233 19.25 -2.488 1 98.81 90 VAL A N 1
ATOM 694 C CA . VAL A 1 90 ? 2.301 19.328 -1.497 1 98.81 90 VAL A CA 1
ATOM 695 C C . VAL A 1 90 ? 3.613 18.844 -2.105 1 98.81 90 VAL A C 1
ATOM 697 O O . VAL A 1 90 ? 3.609 18.016 -3.02 1 98.81 90 VAL A O 1
ATOM 700 N N . LEU A 1 91 ? 4.672 19.375 -1.671 1 98.75 91 LEU A N 1
ATOM 701 C CA . LEU A 1 91 ? 6.039 18.969 -1.982 1 98.75 91 LEU A CA 1
ATOM 702 C C . LEU A 1 91 ? 6.93 19.062 -0.749 1 98.75 91 LEU A C 1
ATOM 704 O O . LEU A 1 91 ? 6.938 20.094 -0.062 1 98.75 91 LEU A O 1
ATOM 708 N N . SER A 1 92 ? 7.59 18 -0.426 1 98.44 92 SER A N 1
ATOM 709 C CA . SER A 1 92 ? 8.469 18.078 0.739 1 98.44 92 SER A CA 1
ATOM 710 C C . SER A 1 92 ? 9.914 17.781 0.365 1 98.44 92 SER A C 1
ATOM 712 O O . SER A 1 92 ? 10.18 16.984 -0.533 1 98.44 92 SER A O 1
ATOM 714 N N . ARG A 1 93 ? 10.742 18.484 0.998 1 98.06 93 ARG A N 1
ATOM 715 C CA . ARG A 1 93 ? 12.188 18.281 1.021 1 98.06 93 ARG A CA 1
ATOM 716 C C . ARG A 1 93 ? 12.695 18.094 2.447 1 98.06 93 ARG A C 1
ATOM 718 O O . ARG A 1 93 ? 11.984 18.391 3.408 1 98.06 93 ARG A O 1
ATOM 725 N N . LEU A 1 94 ? 13.875 17.531 2.537 1 98.06 94 LEU A N 1
ATOM 726 C CA . LEU A 1 94 ? 14.492 17.438 3.852 1 98.06 94 LEU A CA 1
ATOM 727 C C . LEU A 1 94 ? 15.375 18.641 4.129 1 98.06 94 LEU A C 1
ATOM 729 O O . LEU A 1 94 ? 16.078 19.125 3.232 1 98.06 94 LEU A O 1
ATOM 733 N N . LEU A 1 95 ? 15.266 19.141 5.355 1 97 95 LEU A N 1
ATOM 734 C CA . LEU A 1 95 ? 16.219 20.172 5.781 1 97 95 LEU A CA 1
ATOM 735 C C . LEU A 1 95 ? 17.625 19.609 5.844 1 97 95 LEU A C 1
ATOM 737 O O . LEU A 1 95 ? 17.828 18.391 5.867 1 97 95 LEU A O 1
ATOM 741 N N . PRO A 1 96 ? 18.578 20.5 5.855 1 93.62 96 PRO A N 1
ATOM 742 C CA . PRO A 1 96 ? 19.953 20 5.957 1 93.62 96 PRO A CA 1
ATOM 743 C C . PRO A 1 96 ? 20.25 19.328 7.297 1 93.62 96 PRO A C 1
ATOM 745 O O . PRO A 1 96 ? 19.734 19.766 8.328 1 93.62 96 PRO A O 1
ATOM 748 N N . GLU A 1 97 ? 21.078 18.281 7.324 1 88.5 97 GLU A N 1
ATOM 749 C CA . GLU A 1 97 ? 21.625 17.609 8.5 1 88.5 97 GLU A CA 1
ATOM 750 C C . GLU A 1 97 ? 20.516 17.109 9.422 1 88.5 97 GLU A C 1
ATOM 752 O O . GLU A 1 97 ? 20.547 17.359 10.625 1 88.5 97 GLU A O 1
ATOM 757 N N . VAL A 1 98 ? 19.578 16.484 8.82 1 87 98 VAL A N 1
ATOM 758 C CA . VAL A 1 98 ? 18.5 15.945 9.648 1 87 98 VAL A CA 1
ATOM 759 C C . VAL A 1 98 ? 18.812 14.5 10.031 1 87 98 VAL A C 1
ATOM 761 O O . VAL A 1 98 ? 19.531 13.805 9.312 1 87 98 VAL A O 1
ATOM 764 N N . PRO A 1 99 ? 18.266 14.078 11.211 1 86.69 99 PRO A N 1
ATOM 765 C CA . PRO A 1 99 ? 18.422 12.672 11.594 1 86.69 99 PRO A CA 1
ATOM 766 C C . PRO A 1 99 ? 17.812 11.719 10.562 1 86.69 99 PRO A C 1
ATOM 768 O O . PRO A 1 99 ? 16.969 12.117 9.766 1 86.69 99 PRO A O 1
ATOM 771 N N . ALA A 1 100 ? 18.203 10.438 10.656 1 86.06 100 ALA A N 1
ATOM 772 C CA . ALA A 1 100 ? 17.828 9.414 9.68 1 86.06 100 ALA A CA 1
ATOM 773 C C . ALA A 1 100 ? 16.344 9.086 9.758 1 86.06 100 ALA A C 1
ATOM 775 O O . ALA A 1 100 ? 15.773 8.562 8.805 1 86.06 100 ALA A O 1
ATOM 776 N N . PHE A 1 101 ? 15.68 9.422 10.812 1 87.62 101 PHE A N 1
ATOM 777 C CA . PHE A 1 101 ? 14.289 9.016 10.977 1 87.62 101 PHE A CA 1
ATOM 778 C C . PHE A 1 101 ? 13.344 10.031 10.336 1 87.62 101 PHE A C 1
ATOM 780 O O . PHE A 1 101 ? 12.141 9.789 10.227 1 87.62 101 PHE A O 1
ATOM 787 N N . VAL A 1 102 ? 13.875 11.172 9.906 1 91.19 102 VAL A N 1
ATOM 788 C CA . VAL A 1 102 ? 13.055 12.188 9.242 1 91.19 102 VAL A CA 1
ATOM 789 C C . VAL A 1 102 ? 12.594 11.664 7.879 1 91.19 102 VAL A C 1
ATOM 791 O O . VAL A 1 102 ? 13.398 11.117 7.117 1 91.19 102 VAL A O 1
ATOM 794 N N . ARG A 1 103 ? 11.32 11.922 7.578 1 94.81 103 ARG A N 1
ATOM 795 C CA . ARG A 1 103 ? 10.734 11.211 6.445 1 94.81 103 ARG A CA 1
ATOM 796 C C . ARG A 1 103 ? 10.039 12.172 5.492 1 94.81 103 ARG A C 1
ATOM 798 O O . ARG A 1 103 ? 9.281 11.75 4.621 1 94.81 103 ARG A O 1
ATOM 805 N N . GLY A 1 104 ? 10.266 13.508 5.656 1 97.38 104 GLY A N 1
ATOM 806 C CA . GLY A 1 104 ? 9.555 14.461 4.824 1 97.38 104 GLY A CA 1
ATOM 807 C C . GLY A 1 104 ? 8.078 14.562 5.152 1 97.38 104 GLY A C 1
ATOM 808 O O . GLY A 1 104 ? 7.242 14.633 4.254 1 97.38 104 GLY A O 1
ATOM 809 N N . PHE A 1 105 ? 7.73 14.562 6.379 1 98.06 105 PHE A N 1
ATOM 810 C CA . PHE A 1 105 ? 6.367 14.5 6.887 1 98.06 105 PHE A CA 1
ATOM 811 C C . PHE A 1 105 ? 5.566 15.719 6.438 1 98.06 105 PHE A C 1
ATOM 813 O O . PHE A 1 105 ? 5.922 16.859 6.762 1 98.06 105 PHE A O 1
ATOM 820 N N . ILE A 1 106 ? 4.484 15.438 5.738 1 98.44 106 ILE A N 1
ATOM 821 C CA . ILE A 1 106 ? 3.705 16.562 5.223 1 98.44 106 ILE A CA 1
ATOM 822 C C . ILE A 1 106 ? 2.25 16.141 5.039 1 98.44 106 ILE A C 1
ATOM 824 O O . ILE A 1 106 ? 1.968 14.977 4.723 1 98.44 106 ILE A O 1
ATOM 828 N N . ASP A 1 107 ? 1.351 16.969 5.379 1 88.75 107 ASP A N 1
ATOM 829 C CA . ASP A 1 107 ? -0.034 16.516 5.305 1 88.75 107 ASP A CA 1
ATOM 830 C C . ASP A 1 107 ? -0.998 17.688 5.23 1 88.75 107 ASP A C 1
ATOM 832 O O . ASP A 1 107 ? -0.575 18.828 5.047 1 88.75 107 ASP A O 1
ATOM 836 N N . LEU A 1 108 ? -2.25 17.219 5.449 1 92.75 108 LEU A N 1
ATOM 837 C CA . LEU A 1 108 ? -3.439 18.031 5.703 1 92.75 108 LEU A CA 1
ATOM 838 C C . LEU A 1 108 ? -4.059 17.672 7.051 1 92.75 108 LEU A C 1
ATOM 840 O O . LEU A 1 108 ? -4.344 16.5 7.32 1 92.75 108 LEU A O 1
ATOM 844 N N . ALA A 1 109 ? -4.008 18.656 7.941 1 98 109 ALA A N 1
ATOM 845 C CA . ALA A 1 109 ? -4.812 18.547 9.156 1 98 109 ALA A CA 1
ATOM 846 C C . ALA A 1 109 ? -6.242 19.031 8.906 1 98 109 ALA A C 1
ATOM 848 O O . ALA A 1 109 ? -6.469 19.938 8.102 1 98 109 ALA A O 1
ATOM 849 N N . PHE A 1 110 ? -7.223 18.406 9.602 1 98.44 110 PHE A N 1
ATOM 850 C CA . PHE A 1 110 ? -8.609 18.812 9.406 1 98.44 110 PHE A CA 1
ATOM 851 C C . PHE A 1 110 ? -9.398 18.672 10.703 1 98.44 110 PHE A C 1
ATOM 853 O O . PHE A 1 110 ? -8.938 18.031 11.648 1 98.44 110 PHE A O 1
ATOM 860 N N . ARG A 1 111 ? -10.438 19.391 10.797 1 98.44 111 ARG A N 1
ATOM 861 C CA . ARG A 1 111 ? -11.281 19.5 11.984 1 98.44 111 ARG A CA 1
ATOM 862 C C . ARG A 1 111 ? -10.492 20.031 13.172 1 98.44 111 ARG A C 1
ATOM 864 O O . ARG A 1 111 ? -10.594 19.5 14.281 1 98.44 111 ARG A O 1
ATOM 871 N N . ILE A 1 112 ? -9.734 21.031 12.867 1 98.69 112 ILE A N 1
ATOM 872 C CA . ILE A 1 112 ? -8.906 21.656 13.891 1 98.69 112 ILE A CA 1
ATOM 873 C C . ILE A 1 112 ? -9.773 22.5 14.812 1 98.69 112 ILE A C 1
ATOM 875 O O . ILE A 1 112 ? -10.508 23.391 14.359 1 98.69 112 ILE A O 1
ATOM 879 N N . SER A 1 113 ? -9.656 22.281 16.094 1 98.62 113 SER A N 1
ATOM 880 C CA . SER A 1 113 ? -10.375 23.094 17.078 1 98.62 113 SER A CA 1
ATOM 881 C C . SER A 1 113 ? -9.867 24.531 17.078 1 98.62 113 SER A C 1
ATOM 883 O O . SER A 1 113 ? -8.727 24.797 16.703 1 98.62 113 SER A O 1
ATOM 885 N N . PRO A 1 114 ? -10.68 25.422 17.5 1 97.31 114 PRO A N 1
ATOM 886 C CA . PRO A 1 114 ? -10.289 26.828 17.469 1 97.31 114 PRO A CA 1
ATOM 887 C C . PRO A 1 114 ? -8.984 27.109 18.219 1 97.31 114 PRO A C 1
ATOM 889 O O . PRO A 1 114 ? -8.188 27.938 17.797 1 97.31 114 PRO A O 1
ATOM 892 N N . ASP A 1 115 ? -8.75 26.375 19.25 1 97.31 115 ASP A N 1
ATOM 893 C CA . ASP A 1 115 ? -7.57 26.641 20.078 1 97.31 115 ASP A CA 1
ATOM 894 C C . ASP A 1 115 ? -6.438 25.672 19.719 1 97.31 115 ASP A C 1
ATOM 896 O O . ASP A 1 115 ? -5.43 25.609 20.422 1 97.31 115 ASP A O 1
ATOM 900 N N . ASN A 1 116 ? -6.621 24.859 18.688 1 98.25 116 ASN A N 1
ATOM 901 C CA . ASN A 1 116 ? -5.637 23.922 18.172 1 98.25 116 ASN A CA 1
ATOM 902 C C . ASN A 1 116 ? -5.398 22.766 19.141 1 98.25 116 ASN A C 1
ATOM 904 O O . ASN A 1 116 ? -4.391 22.062 19.047 1 98.25 116 ASN A O 1
ATOM 908 N N . SER A 1 117 ? -6.344 22.516 20.078 1 98.44 117 SER A N 1
ATOM 909 C CA . SER A 1 117 ? -6.129 21.484 21.094 1 98.44 117 SER A CA 1
ATOM 910 C C . SER A 1 117 ? -6.496 20.109 20.578 1 98.44 117 SER A C 1
ATOM 912 O O . SER A 1 117 ? -6.172 19.094 21.203 1 98.44 117 SER A O 1
ATOM 914 N N . ALA A 1 118 ? -7.156 20.109 19.469 1 98.75 118 ALA A N 1
ATOM 915 C CA . ALA A 1 118 ? -7.539 18.828 18.875 1 98.75 118 ALA A CA 1
ATOM 916 C C . ALA A 1 118 ? -7.691 18.953 17.359 1 98.75 118 ALA A C 1
ATOM 918 O O . ALA A 1 118 ? -8.164 19.969 16.859 1 98.75 118 ALA A O 1
ATOM 919 N N . TYR A 1 119 ? -7.301 17.938 16.656 1 98.5 119 TYR A N 1
ATOM 920 C CA . TYR A 1 119 ? -7.492 17.844 15.211 1 98.5 119 TYR A CA 1
ATOM 921 C C . TYR A 1 119 ? -7.215 16.438 14.711 1 98.5 119 TYR A C 1
ATOM 923 O O . TYR A 1 119 ? -6.711 15.594 15.453 1 98.5 119 TYR A O 1
ATOM 931 N N . GLU A 1 120 ? -7.59 16.156 13.492 1 98.06 120 GLU A N 1
ATOM 932 C CA . GLU A 1 120 ? -7.301 14.938 12.758 1 98.06 120 GLU A CA 1
ATOM 933 C C . GLU A 1 120 ? -6.277 15.18 11.656 1 98.06 120 GLU A C 1
ATOM 935 O O . GLU A 1 120 ? -6.137 16.312 11.172 1 98.06 120 GLU A O 1
ATOM 940 N N . SER A 1 121 ? -5.582 14.062 11.312 1 98.38 121 SER A N 1
ATOM 941 C CA . SER A 1 121 ? -4.555 14.242 10.297 1 98.38 121 SER A CA 1
ATOM 942 C C . SER A 1 121 ? -4.316 12.953 9.516 1 98.38 121 SER A C 1
ATOM 944 O O . SER A 1 121 ? -4.406 11.859 10.078 1 98.38 121 SER A O 1
ATOM 946 N N . ILE A 1 122 ? -4.137 13.086 8.242 1 98.81 122 ILE A N 1
ATOM 947 C CA . ILE A 1 122 ? -3.508 12.078 7.398 1 98.81 122 ILE A CA 1
ATOM 948 C C . ILE A 1 122 ? -2.258 12.656 6.742 1 98.81 122 ILE A C 1
ATOM 950 O O . ILE A 1 122 ? -2.346 13.578 5.934 1 98.81 122 ILE A O 1
ATOM 954 N N . TYR A 1 123 ? -1.12 12.133 7.121 1 98.69 123 TYR A N 1
ATOM 955 C CA . TYR A 1 123 ? 0.1 12.664 6.523 1 98.69 123 TYR A CA 1
ATOM 956 C C . TYR A 1 123 ? 0.83 11.594 5.727 1 98.69 123 TYR A C 1
ATOM 958 O O . TYR A 1 123 ? 0.544 10.398 5.871 1 98.69 123 TYR A O 1
ATOM 966 N N . ILE A 1 124 ? 1.733 12.062 4.852 1 98.75 124 ILE A N 1
ATOM 967 C CA . ILE A 1 124 ? 2.523 11.172 4.016 1 98.75 124 ILE A CA 1
ATOM 968 C C . ILE A 1 124 ? 4.004 11.312 4.363 1 98.75 124 ILE A C 1
ATOM 970 O O . ILE A 1 124 ? 4.418 12.32 4.938 1 98.75 124 ILE A O 1
ATOM 974 N N . ARG A 1 125 ? 4.707 10.297 4.105 1 98.62 125 ARG A N 1
ATOM 975 C CA . ARG A 1 125 ? 6.156 10.211 4.254 1 98.62 125 ARG A CA 1
ATOM 976 C C . ARG A 1 125 ? 6.828 9.961 2.91 1 98.62 125 ARG A C 1
ATOM 978 O O . ARG A 1 125 ? 7.184 8.82 2.59 1 98.62 125 ARG A O 1
ATOM 985 N N . PRO A 1 126 ? 7.18 10.961 2.189 1 98.56 126 PRO A N 1
ATOM 986 C CA . PRO A 1 126 ? 7.691 10.773 0.83 1 98.56 126 PRO A CA 1
ATOM 987 C C . PRO A 1 126 ? 8.984 9.969 0.79 1 98.56 126 PRO A C 1
ATOM 989 O O . PRO A 1 126 ? 9.242 9.258 -0.185 1 98.56 126 PRO A O 1
ATOM 992 N N . THR A 1 127 ? 9.789 9.961 1.84 1 98.19 127 THR A N 1
ATOM 993 C CA . THR A 1 127 ? 11 9.156 1.845 1 98.19 127 THR A CA 1
ATOM 994 C C . THR A 1 127 ? 10.664 7.668 1.872 1 98.19 127 THR A C 1
ATOM 996 O O . THR A 1 127 ? 11.5 6.828 1.517 1 98.19 127 THR A O 1
ATOM 999 N N . ASN A 1 128 ? 9.492 7.371 2.361 1 98.5 128 ASN A N 1
ATOM 1000 C CA . ASN A 1 128 ? 9.133 5.969 2.539 1 98.5 128 ASN A CA 1
ATOM 1001 C C . ASN A 1 128 ? 8.648 5.344 1.231 1 98.5 128 ASN A C 1
ATOM 1003 O O . ASN A 1 128 ? 8.836 4.148 1.004 1 98.5 128 ASN A O 1
ATOM 1007 N N . GLY A 1 129 ? 8.023 6.074 0.365 1 98.06 129 GLY A N 1
ATOM 1008 C CA . GLY A 1 129 ? 7.297 5.559 -0.787 1 98.06 129 GLY A CA 1
ATOM 1009 C C . GLY A 1 129 ? 8.164 4.723 -1.71 1 98.06 129 GLY A C 1
ATOM 1010 O O . GLY A 1 129 ? 7.68 3.77 -2.326 1 98.06 129 GLY A O 1
ATOM 1011 N N . ARG A 1 130 ? 9.398 5.043 -1.764 1 98.25 130 ARG A N 1
ATOM 1012 C CA . ARG A 1 130 ? 10.297 4.336 -2.67 1 98.25 130 ARG A CA 1
ATOM 1013 C C . ARG A 1 130 ? 11.555 3.871 -1.94 1 98.25 130 ARG A C 1
ATOM 1015 O O . ARG A 1 130 ? 12.633 3.814 -2.531 1 98.25 130 ARG A O 1
ATOM 1022 N N . ALA A 1 131 ? 11.445 3.676 -0.652 1 97.88 131 ALA A N 1
ATOM 1023 C CA . ALA A 1 131 ? 12.539 3.152 0.166 1 97.88 131 ALA A CA 1
ATOM 1024 C C . ALA A 1 131 ? 12.883 1.719 -0.231 1 97.88 131 ALA A C 1
ATOM 1026 O O . ALA A 1 131 ? 12.031 0.992 -0.752 1 97.88 131 ALA A O 1
ATOM 1027 N N . ASP A 1 132 ? 14.125 1.342 0.037 1 96.94 132 ASP A N 1
ATOM 1028 C CA . ASP A 1 132 ? 14.539 -0.043 -0.164 1 96.94 132 ASP A CA 1
ATOM 1029 C C . ASP A 1 132 ? 14.219 -0.898 1.059 1 96.94 132 ASP A C 1
ATOM 1031 O O . ASP A 1 132 ? 15.086 -1.604 1.577 1 96.94 132 ASP A O 1
ATOM 1035 N N . ASP A 1 133 ? 13.086 -0.819 1.582 1 97.44 133 ASP A N 1
ATOM 1036 C CA . ASP A 1 133 ? 12.57 -1.484 2.771 1 97.44 133 ASP A CA 1
ATOM 1037 C C . ASP A 1 133 ? 11.039 -1.541 2.746 1 97.44 133 ASP A C 1
ATOM 1039 O O . ASP A 1 133 ? 10.375 -0.515 2.891 1 97.44 133 ASP A O 1
ATOM 1043 N N . GLN A 1 134 ? 10.516 -2.756 2.65 1 98.56 134 GLN A N 1
ATOM 1044 C CA . GLN A 1 134 ? 9.078 -2.887 2.414 1 98.56 134 GLN A CA 1
ATOM 1045 C C . GLN A 1 134 ? 8.281 -2.441 3.633 1 98.56 134 GLN A C 1
ATOM 1047 O O . GLN A 1 134 ? 7.188 -1.881 3.496 1 98.56 134 GLN A O 1
ATOM 1052 N N . VAL A 1 135 ? 8.758 -2.77 4.816 1 98.38 135 VAL A N 1
ATOM 1053 C CA . VAL A 1 135 ? 8.055 -2.332 6.016 1 98.38 135 VAL A CA 1
ATOM 1054 C C . VAL A 1 135 ? 7.973 -0.808 6.039 1 98.38 135 VAL A C 1
ATOM 1056 O O . VAL A 1 135 ? 6.914 -0.242 6.328 1 98.38 135 VAL A O 1
ATOM 1059 N N . ARG A 1 136 ? 9.086 -0.159 5.75 1 97.88 136 ARG A N 1
ATOM 1060 C CA . ARG A 1 136 ? 9.109 1.299 5.68 1 97.88 136 ARG A CA 1
ATOM 1061 C C . ARG A 1 136 ? 8.141 1.812 4.617 1 97.88 136 ARG A C 1
ATOM 1063 O O . ARG A 1 136 ? 7.414 2.779 4.852 1 97.88 136 ARG A O 1
ATOM 1070 N N . ARG A 1 137 ? 8.117 1.153 3.488 1 98.69 137 ARG A N 1
ATOM 1071 C CA . ARG A 1 137 ? 7.188 1.523 2.426 1 98.69 137 ARG A CA 1
ATOM 1072 C C . ARG A 1 137 ? 5.746 1.447 2.91 1 98.69 137 ARG A C 1
ATOM 1074 O O . ARG A 1 137 ? 4.941 2.336 2.623 1 98.69 137 ARG A O 1
ATOM 1081 N N . ASN A 1 138 ? 5.465 0.468 3.668 1 98.75 138 ASN A N 1
ATOM 1082 C CA . ASN A 1 138 ? 4.102 0.225 4.137 1 98.75 138 ASN A CA 1
ATOM 1083 C C . ASN A 1 138 ? 3.66 1.281 5.145 1 98.75 138 ASN A C 1
ATOM 1085 O O . ASN A 1 138 ? 2.49 1.323 5.531 1 98.75 138 ASN A O 1
ATOM 1089 N N . HIS A 1 139 ? 4.562 2.186 5.492 1 98.44 139 HIS A N 1
ATOM 1090 C CA . HIS A 1 139 ? 4.273 3.268 6.43 1 98.44 139 HIS A CA 1
ATOM 1091 C C . HIS A 1 139 ? 4.352 4.625 5.742 1 98.44 139 HIS A C 1
ATOM 1093 O O . HIS A 1 139 ? 4.641 5.637 6.387 1 98.44 139 HIS A O 1
ATOM 1099 N N . SER A 1 140 ? 4.031 4.684 4.5 1 98.62 140 SER A N 1
ATOM 1100 C CA . SER A 1 140 ? 4.148 5.918 3.732 1 98.62 140 SER A CA 1
ATOM 1101 C C . SER A 1 140 ? 2.979 6.855 4.012 1 98.62 140 SER A C 1
ATOM 1103 O O . SER A 1 140 ? 3.1 8.07 3.848 1 98.62 140 SER A O 1
ATOM 1105 N N . VAL A 1 141 ? 1.847 6.332 4.422 1 98.81 141 VAL A N 1
ATOM 1106 C CA . VAL A 1 141 ? 0.661 7.109 4.762 1 98.81 141 VAL A CA 1
ATOM 1107 C C . VAL A 1 141 ? 0.227 6.793 6.191 1 98.81 141 VAL A C 1
ATOM 1109 O O . VAL A 1 141 ? 0.209 5.625 6.594 1 98.81 141 VAL A O 1
ATOM 1112 N N . GLN A 1 142 ? -0.145 7.836 6.93 1 98.62 142 GLN A N 1
ATOM 1113 C CA . GLN A 1 142 ? -0.484 7.645 8.336 1 98.62 142 GLN A CA 1
ATOM 1114 C C . GLN A 1 142 ? -1.622 8.57 8.758 1 98.62 142 GLN A C 1
ATOM 1116 O O . GLN A 1 142 ? -1.568 9.773 8.523 1 98.62 142 GLN A O 1
ATOM 1121 N N . TYR A 1 143 ? -2.633 7.977 9.344 1 98.88 143 TYR A N 1
ATOM 1122 C CA . TYR A 1 143 ? -3.637 8.734 10.086 1 98.88 143 TYR A CA 1
ATOM 1123 C C . TYR A 1 143 ? -3.24 8.891 11.547 1 98.88 143 TYR A C 1
ATOM 1125 O O . TYR A 1 143 ? -2.689 7.961 12.148 1 98.88 143 TYR A O 1
ATOM 1133 N N . TYR A 1 144 ? -3.568 10 12.141 1 98.56 144 TYR A N 1
ATOM 1134 C CA . TYR A 1 144 ? -3.527 10.148 13.594 1 98.56 144 TYR A CA 1
ATOM 1135 C C . TYR A 1 144 ? -4.512 11.211 14.062 1 98.56 144 TYR A C 1
ATOM 1137 O O . TYR A 1 144 ? -5.07 11.953 13.25 1 98.56 144 TYR A O 1
ATOM 1145 N N . ALA A 1 145 ? -4.809 11.195 15.281 1 98.69 145 ALA A N 1
ATOM 1146 C CA . ALA A 1 145 ? -5.668 12.195 15.922 1 98.69 145 ALA A CA 1
ATOM 1147 C C . ALA A 1 145 ? -4.988 12.812 17.141 1 98.69 145 ALA A C 1
ATOM 1149 O O . ALA A 1 145 ? -4.594 12.102 18.062 1 98.69 145 ALA A O 1
ATOM 1150 N N . TYR A 1 146 ? -4.824 14.078 17.031 1 98.44 146 TYR A N 1
ATOM 1151 C CA . TYR A 1 146 ? -4.215 14.828 18.125 1 98.44 146 TYR A CA 1
ATOM 1152 C C . TYR A 1 146 ? -5.227 15.117 19.234 1 98.44 146 TYR A C 1
ATOM 1154 O O . TYR A 1 146 ? -6.375 15.469 18.953 1 98.44 146 TYR A O 1
ATOM 1162 N N . PRO A 1 147 ? -4.895 14.906 20.531 1 98.19 147 PRO A N 1
ATOM 1163 C CA . PRO A 1 147 ? -3.521 14.812 21.031 1 98.19 147 PRO A CA 1
ATOM 1164 C C . PRO A 1 147 ? -3.123 13.383 21.391 1 98.19 147 PRO A C 1
ATOM 1166 O O . PRO A 1 147 ? -1.94 13.102 21.594 1 98.19 147 PRO A O 1
ATOM 1169 N N . ASP A 1 148 ? -4.008 12.477 21.406 1 96.19 148 ASP A N 1
ATOM 1170 C CA . ASP A 1 148 ? -3.721 11.25 22.141 1 96.19 148 ASP A CA 1
ATOM 1171 C C . ASP A 1 148 ? -3.463 10.086 21.188 1 96.19 148 ASP A C 1
ATOM 1173 O O . ASP A 1 148 ? -2.719 9.156 21.516 1 96.19 148 ASP A O 1
ATOM 1177 N N . ASP A 1 149 ? -4.074 10.078 20.094 1 98.12 149 ASP A N 1
ATOM 1178 C CA . ASP A 1 149 ? -3.971 8.953 19.172 1 98.12 149 ASP A CA 1
ATOM 1179 C C . ASP A 1 149 ? -2.924 9.227 18.094 1 98.12 149 ASP A C 1
ATOM 1181 O O . ASP A 1 149 ? -3.256 9.352 16.906 1 98.12 149 ASP A O 1
ATOM 1185 N N . LYS A 1 150 ? -1.708 9.18 18.5 1 98.12 150 LYS A N 1
ATOM 1186 C CA . LYS A 1 150 ? -0.583 9.484 17.625 1 98.12 150 LYS A CA 1
ATOM 1187 C C . LYS A 1 150 ? -0.045 8.227 16.953 1 98.12 150 LYS A C 1
ATOM 1189 O O . LYS A 1 150 ? -0.534 7.121 17.219 1 98.12 150 LYS A O 1
ATOM 1194 N N . PHE A 1 151 ? 0.93 8.383 16.062 1 97.19 151 PHE A N 1
ATOM 1195 C CA . PHE A 1 151 ? 1.358 7.316 15.172 1 97.19 151 PHE A CA 1
ATOM 1196 C C . PHE A 1 151 ? 1.824 6.102 15.969 1 97.19 151 PHE A C 1
ATOM 1198 O O . PHE A 1 151 ? 1.529 4.961 15.594 1 97.19 151 PHE A O 1
ATOM 1205 N N . ASP A 1 152 ? 2.586 6.352 17.047 1 95.88 152 ASP A N 1
ATOM 1206 C CA . ASP A 1 152 ? 3.205 5.25 17.781 1 95.88 152 ASP A CA 1
ATOM 1207 C C . ASP A 1 152 ? 2.152 4.41 18.5 1 95.88 152 ASP A C 1
ATOM 1209 O O . ASP A 1 152 ? 2.176 3.18 18.438 1 95.88 152 ASP A O 1
ATOM 1213 N N . ARG A 1 153 ? 1.204 5.051 19.141 1 97.38 153 ARG A N 1
ATOM 1214 C CA . ARG A 1 153 ? 0.112 4.336 19.797 1 97.38 153 ARG A CA 1
ATOM 1215 C C . ARG A 1 153 ? -0.707 3.541 18.781 1 97.38 153 ARG A C 1
ATOM 1217 O O . ARG A 1 153 ? -1.01 2.367 19.016 1 97.38 153 ARG A O 1
ATOM 1224 N N . LEU A 1 154 ? -1.019 4.23 17.688 1 98.38 154 LEU A N 1
ATOM 1225 C CA . LEU A 1 154 ? -1.871 3.582 16.688 1 98.38 154 LEU A CA 1
ATOM 1226 C C . LEU A 1 154 ? -1.177 2.365 16.094 1 98.38 154 LEU A C 1
ATOM 1228 O O . LEU A 1 154 ? -1.812 1.332 15.867 1 98.38 154 LEU A O 1
ATOM 1232 N N . ARG A 1 155 ? 0.105 2.486 15.812 1 97 155 ARG A N 1
ATOM 1233 C CA . ARG A 1 155 ? 0.853 1.355 15.281 1 97 155 ARG A CA 1
ATOM 1234 C C . ARG A 1 155 ? 0.866 0.191 16.266 1 97 155 ARG A C 1
ATOM 1236 O O . ARG A 1 155 ? 0.793 -0.972 15.859 1 97 155 ARG A O 1
ATOM 1243 N N . LYS A 1 156 ? 0.963 0.48 17.531 1 96.5 156 LYS A N 1
ATOM 1244 C CA . LYS A 1 156 ? 1.053 -0.537 18.578 1 96.5 156 LYS A CA 1
ATOM 1245 C C . LYS A 1 156 ? -0.306 -1.183 18.844 1 96.5 156 LYS A C 1
ATOM 1247 O O . LYS A 1 156 ? -0.412 -2.408 18.906 1 96.5 156 LYS A O 1
ATOM 1252 N N . GLU A 1 157 ? -1.295 -0.407 18.922 1 98 157 GLU A N 1
ATOM 1253 C CA . GLU A 1 157 ? -2.588 -0.896 19.375 1 98 157 GLU A CA 1
ATOM 1254 C C . GLU A 1 157 ? -3.465 -1.341 18.219 1 98 157 GLU A C 1
ATOM 1256 O O . GLU A 1 157 ? -4.359 -2.172 18.391 1 98 157 GLU A O 1
ATOM 1261 N N . PHE A 1 158 ? -3.271 -0.765 17.047 1 97.81 158 PHE A N 1
ATOM 1262 C CA . PHE A 1 158 ? -4.062 -1.063 15.859 1 97.81 158 PHE A CA 1
ATOM 1263 C C . PHE A 1 158 ? -3.162 -1.293 14.656 1 97.81 158 PHE A C 1
ATOM 1265 O O . PHE A 1 158 ? -3.266 -0.583 13.656 1 97.81 158 PHE A O 1
ATOM 1272 N N . PRO A 1 159 ? -2.414 -2.289 14.711 1 96.62 159 PRO A N 1
ATOM 1273 C CA . PRO A 1 159 ? -1.444 -2.502 13.633 1 96.62 159 PRO A CA 1
ATOM 1274 C C . PRO A 1 159 ? -2.102 -2.594 12.258 1 96.62 159 PRO A C 1
ATOM 1276 O O . PRO A 1 159 ? -3.105 -3.291 12.094 1 96.62 159 PRO A O 1
ATOM 1279 N N . GLU A 1 160 ? -1.584 -1.801 11.297 1 97.06 160 GLU A N 1
ATOM 1280 C CA . GLU A 1 160 ? -1.906 -1.824 9.875 1 97.06 160 GLU A CA 1
ATOM 1281 C C . GLU A 1 160 ? -3.182 -1.041 9.578 1 97.06 160 GLU A C 1
ATOM 1283 O O . GLU A 1 160 ? -3.453 -0.688 8.43 1 97.06 160 GLU A O 1
ATOM 1288 N N . LEU A 1 161 ? -3.908 -0.749 10.602 1 98.38 161 LEU A N 1
ATOM 1289 C CA . LEU A 1 161 ? -5.25 -0.208 10.398 1 98.38 161 LEU A CA 1
ATOM 1290 C C . LEU A 1 161 ? -5.184 1.248 9.945 1 98.38 161 LEU A C 1
ATOM 1292 O O . LEU A 1 161 ? -5.996 1.685 9.125 1 98.38 161 LEU A O 1
ATOM 1296 N N . TYR A 1 162 ? -4.227 2.021 10.461 1 98.81 162 TYR A N 1
ATOM 1297 C CA . TYR A 1 162 ? -4.23 3.465 10.242 1 98.81 162 TYR A CA 1
ATOM 1298 C C . TYR A 1 162 ? -3.004 3.898 9.445 1 98.81 162 TYR A C 1
ATOM 1300 O O . TYR A 1 162 ? -2.525 5.023 9.602 1 98.81 162 TYR A O 1
ATOM 1308 N N . GLU A 1 163 ? -2.443 2.982 8.672 1 98.69 163 GLU A N 1
ATOM 1309 C CA . GLU A 1 163 ? -1.322 3.25 7.777 1 98.69 163 GLU A CA 1
ATOM 1310 C C . GLU A 1 163 ? -1.405 2.393 6.52 1 98.69 163 GLU A C 1
ATOM 1312 O O . GLU A 1 163 ? -2.117 1.387 6.492 1 98.69 163 GLU A O 1
ATOM 1317 N N . THR A 1 164 ? -0.703 2.828 5.527 1 98.81 164 THR A N 1
ATOM 1318 C CA . THR A 1 164 ? -0.681 2.057 4.289 1 98.81 164 THR A CA 1
ATOM 1319 C C . THR A 1 164 ? 0.468 2.508 3.391 1 98.81 164 THR A C 1
ATOM 1321 O O . THR A 1 164 ? 1.228 3.41 3.752 1 98.81 164 THR A O 1
ATOM 1324 N N . TYR A 1 165 ? 0.582 1.777 2.275 1 98.75 165 TYR A N 1
ATOM 1325 C CA . TYR A 1 165 ? 1.591 2.098 1.271 1 98.75 165 TYR A CA 1
ATOM 1326 C C . TYR A 1 165 ? 1.009 2.986 0.177 1 98.75 165 TYR A C 1
ATOM 1328 O O . TYR A 1 165 ? -0.131 2.787 -0.25 1 98.75 165 TYR A O 1
ATOM 1336 N N . ALA A 1 166 ? 1.799 3.9 -0.256 1 98.38 166 ALA A N 1
ATOM 1337 C CA . ALA A 1 166 ? 1.584 4.598 -1.521 1 98.38 166 ALA A CA 1
ATOM 1338 C C . ALA A 1 166 ? 2.912 4.992 -2.162 1 98.38 166 ALA A C 1
ATOM 1340 O O . ALA A 1 166 ? 3.865 5.34 -1.464 1 98.38 166 ALA A O 1
ATOM 1341 N N . ASP A 1 167 ? 2.928 4.961 -3.494 1 97.81 167 ASP A N 1
ATOM 1342 C CA . ASP A 1 167 ? 4.102 5.441 -4.215 1 97.81 167 ASP A CA 1
ATOM 1343 C C . ASP A 1 167 ? 4.211 6.961 -4.137 1 97.81 167 ASP A C 1
ATOM 1345 O O . ASP A 1 167 ? 3.246 7.676 -4.422 1 97.81 167 ASP A O 1
ATOM 1349 N N . MET A 1 168 ? 5.41 7.395 -3.773 1 98.19 168 MET A N 1
ATOM 1350 C CA . MET A 1 168 ? 5.707 8.82 -3.732 1 98.19 168 MET A CA 1
ATOM 1351 C C . MET A 1 168 ? 7.199 9.062 -3.512 1 98.19 168 MET A C 1
ATOM 1353 O O . MET A 1 168 ? 7.934 8.141 -3.164 1 98.19 168 MET A O 1
ATOM 1357 N N . GLY A 1 169 ? 7.586 10.312 -3.715 1 97.94 169 GLY A N 1
ATOM 1358 C CA . GLY A 1 169 ? 8.969 10.695 -3.463 1 97.94 169 GLY A CA 1
ATOM 1359 C C . GLY A 1 169 ? 9.125 12.141 -3.037 1 97.94 169 GLY A C 1
ATOM 1360 O O . GLY A 1 169 ? 8.172 12.922 -3.121 1 97.94 169 GLY A O 1
ATOM 1361 N N . LEU A 1 170 ? 10.328 12.461 -2.582 1 98.19 170 LEU A N 1
ATOM 1362 C CA . LEU A 1 170 ? 10.68 13.828 -2.23 1 98.19 170 LEU A CA 1
ATOM 1363 C C . LEU A 1 170 ? 10.758 14.703 -3.477 1 98.19 170 LEU A C 1
ATOM 1365 O O . LEU A 1 170 ? 10.969 14.203 -4.582 1 98.19 170 LEU A O 1
ATOM 1369 N N . ASP A 1 171 ? 10.492 15.961 -3.256 1 97.81 171 ASP A N 1
ATOM 1370 C CA . ASP A 1 171 ? 10.703 16.984 -4.277 1 97.81 171 ASP A CA 1
ATOM 1371 C C . ASP A 1 171 ? 9.828 16.719 -5.5 1 97.81 171 ASP A C 1
ATOM 1373 O O . ASP A 1 171 ? 10.227 17.016 -6.629 1 97.81 171 ASP A O 1
ATOM 1377 N N . GLU A 1 172 ? 8.727 16.062 -5.277 1 97 172 GLU A N 1
ATOM 1378 C CA . GLU A 1 172 ? 7.652 15.844 -6.242 1 97 172 GLU A CA 1
ATOM 1379 C C . GLU A 1 172 ? 6.34 16.438 -5.742 1 97 172 GLU A C 1
ATOM 1381 O O . GLU A 1 172 ? 6.004 16.328 -4.562 1 97 172 GLU A O 1
ATOM 1386 N N . TRP A 1 173 ? 5.715 17.203 -6.711 1 98.5 173 TRP A N 1
ATOM 1387 C CA . TRP A 1 173 ? 4.387 17.656 -6.32 1 98.5 173 TRP A CA 1
ATOM 1388 C C . TRP A 1 173 ? 3.412 16.484 -6.238 1 98.5 173 TRP A C 1
ATOM 1390 O O . TRP A 1 173 ? 3.301 15.695 -7.18 1 98.5 173 TRP A O 1
ATOM 1400 N N . ILE A 1 174 ? 2.75 16.359 -5.16 1 98.62 174 ILE A N 1
ATOM 1401 C CA . ILE A 1 174 ? 1.744 15.344 -4.887 1 98.62 174 ILE A CA 1
ATOM 1402 C C . ILE A 1 174 ? 0.403 16.016 -4.586 1 98.62 174 ILE A C 1
ATOM 1404 O O . ILE A 1 174 ? 0.314 16.875 -3.713 1 98.62 174 ILE A O 1
ATOM 1408 N N . THR A 1 175 ? -0.61 15.695 -5.316 1 98.62 175 THR A N 1
ATOM 1409 C CA . THR A 1 175 ? -1.952 16.172 -5 1 98.62 175 THR A CA 1
ATOM 1410 C C . THR A 1 175 ? -2.604 15.289 -3.939 1 98.62 175 THR A C 1
ATOM 1412 O O . THR A 1 175 ? -2.787 14.086 -4.148 1 98.62 175 THR A O 1
ATOM 1415 N N . MET A 1 176 ? -2.906 15.852 -2.826 1 98.69 176 MET A N 1
ATOM 1416 C CA . MET A 1 176 ? -3.617 15.18 -1.743 1 98.69 176 MET A CA 1
ATOM 1417 C C . MET A 1 176 ? -5.062 15.664 -1.655 1 98.69 176 MET A C 1
ATOM 1419 O O . MET A 1 176 ? -5.316 16.875 -1.616 1 98.69 176 MET A O 1
ATOM 1423 N N . ARG A 1 177 ? -5.941 14.758 -1.667 1 98.44 177 ARG A N 1
ATOM 1424 C CA . ARG A 1 177 ? -7.348 15.062 -1.43 1 98.44 177 ARG A CA 1
ATOM 1425 C C . ARG A 1 177 ? -7.926 14.18 -0.329 1 98.44 177 ARG A C 1
ATOM 1427 O O . ARG A 1 177 ? -7.852 12.953 -0.409 1 98.44 177 ARG A O 1
ATOM 1434 N N . ILE A 1 178 ? -8.414 14.781 0.674 1 98.56 178 ILE A N 1
ATOM 1435 C CA . ILE A 1 178 ? -9.07 14.062 1.762 1 98.56 178 ILE A CA 1
ATOM 1436 C C . ILE A 1 178 ? -10.562 14.367 1.749 1 98.56 178 ILE A C 1
ATOM 1438 O O . ILE A 1 178 ? -10.969 15.531 1.733 1 98.56 178 ILE A O 1
ATOM 1442 N N . ALA A 1 179 ? -11.344 13.336 1.676 1 98.38 179 ALA A N 1
ATOM 1443 C CA . ALA A 1 179 ? -12.781 13.414 1.885 1 98.38 179 ALA A CA 1
ATOM 1444 C C . ALA A 1 179 ? -13.172 12.812 3.234 1 98.38 179 ALA A C 1
ATOM 1446 O O . ALA A 1 179 ? -12.758 11.703 3.568 1 98.38 179 ALA A O 1
ATOM 1447 N N . PHE A 1 180 ? -13.867 13.586 4.039 1 98.31 180 PHE A N 1
ATOM 1448 C CA . PHE A 1 180 ? -14.273 13.047 5.332 1 98.31 180 PHE A CA 1
ATOM 1449 C C . PHE A 1 180 ? -15.75 13.336 5.594 1 98.31 180 PHE A C 1
ATOM 1451 O O . PHE A 1 180 ? -16.266 14.383 5.191 1 98.31 180 PHE A O 1
ATOM 1458 N N . ARG A 1 181 ? -16.391 12.406 6.129 1 97.75 181 ARG A N 1
ATOM 1459 C CA . ARG A 1 181 ? -17.797 12.414 6.488 1 97.75 181 ARG A CA 1
ATOM 1460 C C . ARG A 1 181 ? -18.062 11.547 7.719 1 97.75 181 ARG A C 1
ATOM 1462 O O . ARG A 1 181 ? -17.719 10.359 7.73 1 97.75 181 ARG A O 1
ATOM 1469 N N . GLY A 1 182 ? -18.734 12.172 8.688 1 97.5 182 GLY A N 1
ATOM 1470 C CA . GLY A 1 182 ? -18.891 11.438 9.93 1 97.5 182 GLY A CA 1
ATOM 1471 C C . GLY A 1 182 ? -17.578 10.969 10.516 1 97.5 182 GLY A C 1
ATOM 1472 O O . GLY A 1 182 ? -16.672 11.781 10.734 1 97.5 182 GLY A O 1
ATOM 1473 N N . LYS A 1 183 ? -17.453 9.664 10.695 1 97.75 183 LYS A N 1
ATOM 1474 C CA . LYS A 1 183 ? -16.25 9.133 11.32 1 97.75 183 LYS A CA 1
ATOM 1475 C C . LYS A 1 183 ? -15.312 8.523 10.281 1 97.75 183 LYS A C 1
ATOM 1477 O O . LYS A 1 183 ? -14.344 7.848 10.633 1 97.75 183 LYS A O 1
ATOM 1482 N N . SER A 1 184 ? -15.609 8.797 9.078 1 98.38 184 SER A N 1
ATOM 1483 C CA . SER A 1 184 ? -14.805 8.172 8.039 1 98.38 184 SER A CA 1
ATOM 1484 C C . SER A 1 184 ? -14.031 9.219 7.234 1 98.38 184 SER A C 1
ATOM 1486 O O . SER A 1 184 ? -14.477 10.359 7.102 1 98.38 184 SER A O 1
ATOM 1488 N N . ALA A 1 185 ? -12.922 8.828 6.738 1 98.62 185 ALA A N 1
ATOM 1489 C CA . ALA A 1 185 ? -12.117 9.656 5.844 1 98.62 185 ALA A CA 1
ATOM 1490 C C . ALA A 1 185 ? -11.438 8.805 4.773 1 98.62 185 ALA A C 1
ATOM 1492 O O . ALA A 1 185 ? -11.164 7.625 4.996 1 98.62 185 ALA A O 1
ATOM 1493 N N . LYS A 1 186 ? -11.258 9.406 3.631 1 98.69 186 LYS A N 1
ATOM 1494 C CA . LYS A 1 186 ? -10.531 8.797 2.516 1 98.69 186 LYS A CA 1
ATOM 1495 C C . LYS A 1 186 ? -9.469 9.742 1.972 1 98.69 186 LYS A C 1
ATOM 1497 O O . LYS A 1 186 ? -9.695 10.945 1.859 1 98.69 186 LYS A O 1
ATOM 1502 N N . LEU A 1 187 ? -8.344 9.188 1.69 1 98.81 187 LEU A N 1
ATOM 1503 C CA . LEU A 1 187 ? -7.285 9.93 1.023 1 98.81 187 LEU A CA 1
ATOM 1504 C C . LEU A 1 187 ? -7.152 9.508 -0.434 1 98.81 187 LEU A C 1
ATOM 1506 O O . LEU A 1 187 ? -7.078 8.312 -0.731 1 98.81 187 LEU A O 1
ATOM 1510 N N . TYR A 1 188 ? -7.141 10.438 -1.296 1 98.5 188 TYR A N 1
ATOM 1511 C CA . TYR A 1 188 ? -6.805 10.266 -2.705 1 98.5 188 TYR A CA 1
ATOM 1512 C C . TYR A 1 188 ? -5.496 10.977 -3.043 1 98.5 188 TYR A C 1
ATOM 1514 O O . TYR A 1 188 ? -5.301 12.133 -2.676 1 98.5 188 TYR A O 1
ATOM 1522 N N . LEU A 1 189 ? -4.637 10.242 -3.729 1 98.31 189 LEU A N 1
ATOM 1523 C CA . LEU A 1 189 ? -3.367 10.828 -4.145 1 98.31 189 LEU A CA 1
ATOM 1524 C C . LEU A 1 189 ? -3.301 10.953 -5.664 1 98.31 189 LEU A C 1
ATOM 1526 O O . LEU A 1 189 ? -3.73 10.055 -6.387 1 98.31 189 LEU A O 1
ATOM 1530 N N . ASN A 1 190 ? -2.84 12.117 -6.117 1 97.31 190 ASN A N 1
ATOM 1531 C CA . ASN A 1 190 ? -2.564 12.398 -7.52 1 97.31 190 ASN A CA 1
ATOM 1532 C C . ASN A 1 190 ? -3.771 12.094 -8.398 1 97.31 190 ASN A C 1
ATOM 1534 O O . ASN A 1 190 ? -3.641 11.438 -9.438 1 97.31 190 ASN A O 1
ATOM 1538 N N . ASP A 1 191 ? -4.914 12.352 -7.961 1 94.06 191 ASP A N 1
ATOM 1539 C CA . ASP A 1 191 ? -6.18 12.328 -8.688 1 94.06 191 ASP A CA 1
ATOM 1540 C C . ASP A 1 191 ? -6.566 10.906 -9.078 1 94.06 191 ASP A C 1
ATOM 1542 O O . ASP A 1 191 ? -7.305 10.695 -10.039 1 94.06 191 ASP A O 1
ATOM 1546 N N . GLN A 1 192 ? -6.055 10.016 -8.359 1 95.25 192 GLN A N 1
ATOM 1547 C CA . GLN A 1 192 ? -6.473 8.633 -8.602 1 95.25 192 GLN A CA 1
ATOM 1548 C C . GLN A 1 192 ? -7.965 8.461 -8.344 1 95.25 192 GLN A C 1
ATOM 1550 O O . GLN A 1 192 ? -8.547 9.156 -7.508 1 95.25 192 GLN A O 1
ATOM 1555 N N . GLU A 1 193 ? -8.5 7.527 -9.047 1 95.88 193 GLU A N 1
ATOM 1556 C CA . GLU A 1 193 ? -9.93 7.262 -8.93 1 95.88 193 GLU A CA 1
ATOM 1557 C C . GLU A 1 193 ? -10.258 6.57 -7.605 1 95.88 193 GLU A C 1
ATOM 1559 O O . GLU A 1 193 ? -11.211 6.941 -6.922 1 95.88 193 GLU A O 1
ATOM 1564 N N . GLN A 1 194 ? -9.43 5.586 -7.281 1 97.62 194 GLN A N 1
ATOM 1565 C CA . GLN A 1 194 ? -9.633 4.855 -6.031 1 97.62 194 GLN A CA 1
ATOM 1566 C C . GLN A 1 194 ? -8.852 5.496 -4.887 1 97.62 194 GLN A C 1
ATOM 1568 O O . GLN A 1 194 ? -7.734 5.969 -5.082 1 97.62 194 GLN A O 1
ATOM 1573 N N . PRO A 1 195 ? -9.461 5.488 -3.691 1 98.5 195 PRO A N 1
ATOM 1574 C CA . PRO A 1 195 ? -8.703 6.035 -2.562 1 98.5 195 PRO A CA 1
ATOM 1575 C C . PRO A 1 195 ? -7.441 5.238 -2.25 1 98.5 195 PRO A C 1
ATOM 1577 O O . PRO A 1 195 ? -7.445 4.008 -2.354 1 98.5 195 PRO A O 1
ATOM 1580 N N . SER A 1 196 ? -6.434 5.941 -1.866 1 98.06 196 SER A N 1
ATOM 1581 C CA . SER A 1 196 ? -5.18 5.316 -1.46 1 98.06 196 SER A CA 1
ATOM 1582 C C . SER A 1 196 ? -5.25 4.816 -0.022 1 98.06 196 SER A C 1
ATOM 1584 O O . SER A 1 196 ? -4.461 3.963 0.385 1 98.06 196 SER A O 1
ATOM 1586 N N . PHE A 1 197 ? -6.141 5.363 0.72 1 98.75 197 PHE A N 1
ATOM 1587 C CA . PHE A 1 197 ? -6.188 5.094 2.152 1 98.75 197 PHE A CA 1
ATOM 1588 C C . PHE A 1 197 ? -7.598 5.301 2.695 1 98.75 197 PHE A C 1
ATOM 1590 O O . PHE A 1 197 ? -8.281 6.258 2.324 1 98.75 197 PHE A O 1
ATOM 1597 N N . LEU A 1 198 ? -8.031 4.391 3.545 1 98.81 198 LEU A N 1
ATOM 1598 C CA . LEU A 1 198 ? -9.336 4.473 4.203 1 98.81 198 LEU A CA 1
ATOM 1599 C C . LEU A 1 198 ? -9.172 4.566 5.715 1 98.81 198 LEU A C 1
ATOM 1601 O O . LEU A 1 198 ? -8.422 3.793 6.312 1 98.81 198 LEU A O 1
ATOM 1605 N N . VAL A 1 199 ? -9.828 5.445 6.301 1 98.81 199 VAL A N 1
ATOM 1606 C CA . VAL A 1 199 ? -10.062 5.5 7.738 1 98.81 199 VAL A CA 1
ATOM 1607 C C . VAL A 1 199 ? -11.555 5.336 8.023 1 98.81 199 VAL A C 1
ATOM 1609 O O . VAL A 1 199 ? -12.344 6.266 7.816 1 98.81 199 VAL A O 1
ATOM 1612 N N . LYS A 1 200 ? -11.93 4.211 8.555 1 98.25 200 LYS A N 1
ATOM 1613 C CA . LYS A 1 200 ? -13.352 3.932 8.766 1 98.25 200 LYS A CA 1
ATOM 1614 C C . LYS A 1 200 ? -13.836 4.523 10.086 1 98.25 200 LYS A C 1
ATOM 1616 O O . LYS A 1 200 ? -15.016 4.824 10.242 1 98.25 200 LYS A O 1
ATOM 1621 N N . GLU A 1 201 ? -12.922 4.57 11.008 1 98.44 201 GLU A N 1
ATOM 1622 C CA . GLU A 1 201 ? -13.211 5.129 12.32 1 98.44 201 GLU A CA 1
ATOM 1623 C C . GLU A 1 201 ? -12.148 6.141 12.742 1 98.44 201 GLU A C 1
ATOM 1625 O O . GLU A 1 201 ? -11.094 5.766 13.258 1 98.44 201 GLU A O 1
ATOM 1630 N N . MET A 1 202 ? -12.492 7.387 12.57 1 98.56 202 MET A N 1
ATOM 1631 C CA . MET A 1 202 ? -11.625 8.445 13.078 1 98.56 202 MET A CA 1
ATOM 1632 C C . MET A 1 202 ? -11.719 8.539 14.602 1 98.56 202 MET A C 1
ATOM 1634 O O . MET A 1 202 ? -12.797 8.375 15.164 1 98.56 202 MET A O 1
ATOM 1638 N N . LEU A 1 203 ? -10.641 8.945 15.203 1 98.62 203 LEU A N 1
ATOM 1639 C CA . LEU A 1 203 ? -10.547 8.797 16.641 1 98.62 203 LEU A CA 1
ATOM 1640 C C . LEU A 1 203 ? -10.523 10.164 17.328 1 98.62 203 LEU A C 1
ATOM 1642 O O . LEU A 1 203 ? -10.492 10.242 18.562 1 98.62 203 LEU A O 1
ATOM 1646 N N . GLY A 1 204 ? -10.516 11.172 16.547 1 97.75 204 GLY A N 1
ATOM 1647 C CA . GLY A 1 204 ? -10.406 12.516 17.109 1 97.75 204 GLY A CA 1
ATOM 1648 C C . GLY A 1 204 ? -11.602 12.906 17.969 1 97.75 204 GLY A C 1
ATOM 1649 O O . GLY A 1 204 ? -12.672 12.305 17.844 1 97.75 204 GLY A O 1
ATOM 1650 N N . SER A 1 205 ? -11.43 13.938 18.781 1 97.31 205 SER A N 1
ATOM 1651 C CA . SER A 1 205 ? -12.469 14.422 19.672 1 97.31 205 SER A CA 1
ATOM 1652 C C . SER A 1 205 ? -13.281 15.547 19.031 1 97.31 205 SER A C 1
ATOM 1654 O O . SER A 1 205 ? -14.297 15.977 19.578 1 97.31 205 SER A O 1
ATOM 1656 N N . THR A 1 206 ? -12.828 16.016 17.922 1 96.88 206 THR A N 1
ATOM 1657 C CA . THR A 1 206 ? -13.547 17.078 17.219 1 96.88 206 THR A CA 1
ATOM 1658 C C . THR A 1 206 ? -14.414 16.5 16.109 1 96.88 206 THR A C 1
ATOM 1660 O O . THR A 1 206 ? -14.062 15.484 15.5 1 96.88 206 THR A O 1
ATOM 1663 N N . SER A 1 207 ? -15.57 17.172 15.891 1 96.19 207 SER A N 1
ATOM 1664 C CA . SER A 1 207 ? -16.438 16.766 14.789 1 96.19 207 SER A CA 1
ATOM 1665 C C . SER A 1 207 ? -16.469 17.828 13.695 1 96.19 207 SER A C 1
ATOM 1667 O O . SER A 1 207 ? -16.953 17.578 12.586 1 96.19 207 SER A O 1
ATOM 1669 N N . THR A 1 208 ? -16.047 19.016 14.062 1 97.5 208 THR A N 1
ATOM 1670 C CA . THR A 1 208 ? -15.922 20.109 13.102 1 97.5 208 THR A CA 1
ATOM 1671 C C . THR A 1 208 ? -14.664 20.938 13.367 1 97.5 208 THR A C 1
ATOM 1673 O O . THR A 1 208 ? -14.031 20.781 14.422 1 97.5 208 THR A O 1
ATOM 1676 N N . GLY A 1 209 ? -14.266 21.75 12.438 1 98.31 209 GLY A N 1
ATOM 1677 C CA . GLY A 1 209 ? -13.117 22.625 12.617 1 98.31 209 GLY A CA 1
ATOM 1678 C C . GLY A 1 209 ? -12.484 23.047 11.305 1 98.31 209 GLY A C 1
ATOM 1679 O O . GLY A 1 209 ? -13.07 22.859 10.234 1 98.31 209 GLY A O 1
ATOM 1680 N N . SER A 1 210 ? -11.469 23.672 11.414 1 98.38 210 SER A N 1
ATOM 1681 C CA . SER A 1 210 ? -10.781 24.203 10.242 1 98.38 210 SER A CA 1
ATOM 1682 C C . SER A 1 210 ? -9.781 23.188 9.695 1 98.38 210 SER A C 1
ATOM 1684 O O . SER A 1 210 ? -9.781 22.016 10.102 1 98.38 210 SER A O 1
ATOM 1686 N N . ILE A 1 211 ? -9.031 23.594 8.641 1 98.5 211 ILE A N 1
ATOM 1687 C CA . ILE A 1 211 ? -7.996 22.75 8.047 1 98.5 211 ILE A CA 1
ATOM 1688 C C . ILE A 1 211 ? -6.629 23.391 8.25 1 98.5 211 ILE A C 1
ATOM 1690 O O . ILE A 1 211 ? -6.531 24.578 8.539 1 98.5 211 ILE A O 1
ATOM 1694 N N . GLY A 1 212 ? -5.621 22.641 8.117 1 98.69 212 GLY A N 1
ATOM 1695 C CA . GLY A 1 212 ? -4.258 23.125 8.297 1 98.69 212 GLY A CA 1
ATOM 1696 C C . GLY A 1 212 ? -3.27 22.484 7.34 1 98.69 212 GLY A C 1
ATOM 1697 O O . GLY A 1 212 ? -3.406 21.312 6.984 1 98.69 212 GLY A O 1
ATOM 1698 N N . LEU A 1 213 ? -2.322 23.203 6.926 1 98.81 213 LEU A N 1
ATOM 1699 C CA . LEU A 1 213 ? -1.171 22.719 6.172 1 98.81 213 LEU A CA 1
ATOM 1700 C C . LEU A 1 213 ? -0.024 22.359 7.109 1 98.81 213 LEU A C 1
ATOM 1702 O O . LEU A 1 213 ? 0.578 23.234 7.734 1 98.81 213 LEU A O 1
ATOM 1706 N N . TRP A 1 214 ? 0.266 21.094 7.164 1 98.75 214 TRP A N 1
ATOM 1707 C CA . TRP A 1 214 ? 0.998 20.516 8.289 1 98.75 214 TRP A CA 1
ATOM 1708 C C . TRP A 1 214 ? 2.34 19.953 7.828 1 98.75 214 TRP A C 1
ATOM 1710 O O . TRP A 1 214 ? 2.438 19.375 6.746 1 98.75 214 TRP A O 1
ATOM 1720 N N . VAL A 1 215 ? 3.383 20.156 8.609 1 98.69 215 VAL A N 1
ATOM 1721 C CA . VAL A 1 215 ? 4.668 19.484 8.469 1 98.69 215 VAL A CA 1
ATOM 1722 C C . VAL A 1 215 ? 5.152 18.984 9.828 1 98.69 215 VAL A C 1
ATOM 1724 O O . VAL A 1 215 ? 4.633 19.406 10.867 1 98.69 215 VAL A O 1
ATOM 1727 N N . ASP A 1 216 ? 6.098 18.141 9.805 1 97.38 216 ASP A N 1
ATOM 1728 C CA . ASP A 1 216 ? 6.742 17.734 11.055 1 97.38 216 ASP A CA 1
ATOM 1729 C C . ASP A 1 216 ? 8.258 17.859 10.953 1 97.38 216 ASP A C 1
ATOM 1731 O O . ASP A 1 216 ? 8.773 18.531 10.062 1 97.38 216 ASP A O 1
ATOM 1735 N N . ILE A 1 217 ? 8.914 17.344 11.867 1 95.56 217 ILE A N 1
ATOM 1736 C CA . ILE A 1 217 ? 10.328 17.562 12.148 1 95.56 217 ILE A CA 1
ATOM 1737 C C . ILE A 1 217 ? 11.156 17.297 10.898 1 95.56 217 ILE A C 1
ATOM 1739 O O . ILE A 1 217 ? 10.914 16.312 10.18 1 95.56 217 ILE A O 1
ATOM 1743 N N . GLY A 1 218 ? 12.07 18.219 10.602 1 96.81 218 GLY A N 1
ATOM 1744 C CA . GLY A 1 218 ? 13.102 18.031 9.594 1 96.81 218 GLY A CA 1
ATOM 1745 C C . GLY A 1 218 ? 12.602 18.219 8.18 1 96.81 218 GLY A C 1
ATOM 1746 O O . GLY A 1 218 ? 13.344 18.016 7.215 1 96.81 218 GLY A O 1
ATOM 1747 N N . THR A 1 219 ? 11.406 18.688 8 1 98.31 219 THR A N 1
ATOM 1748 C CA . THR A 1 219 ? 10.773 18.781 6.695 1 98.31 219 THR A CA 1
ATOM 1749 C C . THR A 1 219 ? 10.633 20.25 6.27 1 98.31 219 THR A C 1
ATOM 1751 O O . THR A 1 219 ? 10.25 21.094 7.074 1 98.31 219 THR A O 1
ATOM 1754 N N . GLU A 1 220 ? 11.062 20.516 5.066 1 98.44 220 GLU A N 1
ATOM 1755 C CA . GLU A 1 220 ? 10.688 21.719 4.336 1 98.44 220 GLU A CA 1
ATOM 1756 C C . GLU A 1 220 ? 9.523 21.453 3.385 1 98.44 220 GLU A C 1
ATOM 1758 O O . GLU A 1 220 ? 9.695 20.812 2.35 1 98.44 220 GLU A O 1
ATOM 1763 N N . GLY A 1 221 ? 8.352 21.938 3.795 1 98.75 221 GLY A N 1
ATOM 1764 C CA . GLY A 1 221 ? 7.156 21.641 3.023 1 98.75 221 GLY A CA 1
ATOM 1765 C C . GLY A 1 221 ? 6.695 22.797 2.168 1 98.75 221 GLY A C 1
ATOM 1766 O O . GLY A 1 221 ? 6.785 23.953 2.582 1 98.75 221 GLY A O 1
ATOM 1767 N N . TYR A 1 222 ? 6.18 22.484 1.03 1 98.81 222 TYR A N 1
ATOM 1768 C CA . TYR A 1 222 ? 5.605 23.469 0.119 1 98.81 222 TYR A CA 1
ATOM 1769 C C . TYR A 1 222 ? 4.164 23.125 -0.227 1 98.81 222 TYR A C 1
ATOM 1771 O O . TYR A 1 222 ? 3.84 21.953 -0.433 1 98.81 222 TYR A O 1
ATOM 1779 N N . PHE A 1 223 ? 3.344 24.125 -0.249 1 98.81 223 PHE A N 1
ATOM 1780 C CA . PHE A 1 223 ? 1.917 23.938 -0.485 1 98.81 223 PHE A CA 1
ATOM 1781 C C . PHE A 1 223 ? 1.417 24.906 -1.553 1 98.81 223 PHE A C 1
ATOM 1783 O O . PHE A 1 223 ? 1.834 26.062 -1.595 1 98.81 223 PHE A O 1
ATOM 1790 N N . LYS A 1 224 ? 0.527 24.438 -2.344 1 98.12 224 LYS A N 1
ATOM 1791 C CA . LYS A 1 224 ? -0.18 25.297 -3.291 1 98.12 224 LYS A CA 1
ATOM 1792 C C . LYS A 1 224 ? -1.504 24.656 -3.719 1 98.12 224 LYS A C 1
ATOM 1794 O O . LYS A 1 224 ? -1.782 23.5 -3.395 1 98.12 224 LYS A O 1
ATOM 1799 N N . ASP A 1 225 ? -2.391 25.438 -4.32 1 97.94 225 ASP A N 1
ATOM 1800 C CA . ASP A 1 225 ? -3.643 25 -4.934 1 97.94 225 ASP A CA 1
ATOM 1801 C C . ASP A 1 225 ? -4.586 24.406 -3.893 1 97.94 225 ASP A C 1
ATOM 1803 O O . ASP A 1 225 ? -5.082 23.297 -4.07 1 97.94 225 ASP A O 1
ATOM 1807 N N . ILE A 1 226 ? -4.84 25.219 -2.889 1 97.81 226 ILE A N 1
ATOM 1808 C CA . ILE A 1 226 ? -5.699 24.766 -1.803 1 97.81 226 ILE A CA 1
ATOM 1809 C C . ILE A 1 226 ? -7.164 24.938 -2.199 1 97.81 226 ILE A C 1
ATOM 1811 O O . ILE A 1 226 ? -7.586 26.031 -2.588 1 97.81 226 ILE A O 1
ATOM 1815 N N . LYS A 1 227 ? -7.883 23.828 -2.17 1 97.5 227 LYS A N 1
ATOM 1816 C CA . LYS A 1 227 ? -9.32 23.828 -2.434 1 97.5 227 LYS A CA 1
ATOM 1817 C C . LYS A 1 227 ? -10.086 23.188 -1.28 1 97.5 227 LYS A C 1
ATOM 1819 O O . LYS A 1 227 ? -9.688 22.156 -0.761 1 97.5 227 LYS A O 1
ATOM 1824 N N . VAL A 1 228 ? -11.109 23.891 -0.844 1 97.62 228 VAL A N 1
ATOM 1825 C CA . VAL A 1 228 ? -11.969 23.391 0.219 1 97.62 228 VAL A CA 1
ATOM 1826 C C . VAL A 1 228 ? -13.422 23.375 -0.257 1 97.62 228 VAL A C 1
ATOM 1828 O O . VAL A 1 228 ? -13.914 24.375 -0.794 1 97.62 228 VAL A O 1
ATOM 1831 N N . ASN A 1 229 ? -14 22.188 -0.107 1 96.62 229 ASN A N 1
ATOM 1832 C CA . ASN A 1 229 ? -15.406 22.047 -0.443 1 96.62 229 ASN A CA 1
ATOM 1833 C C . ASN A 1 229 ? -16.203 21.453 0.716 1 96.62 229 ASN A C 1
ATOM 1835 O O . ASN A 1 229 ? -15.859 20.375 1.226 1 96.62 229 ASN A O 1
ATOM 1839 N N . SER A 1 230 ? -17.281 22.219 1.044 1 90 230 SER A N 1
ATOM 1840 C CA . SER A 1 230 ? -18.172 21.719 2.086 1 90 230 SER A CA 1
ATOM 1841 C C . SER A 1 230 ? -19.266 20.844 1.5 1 90 230 SER A C 1
ATOM 1843 O O . SER A 1 230 ? -19.672 21.031 0.351 1 90 230 SER A O 1
ATOM 1845 N N . ARG A 1 231 ? -19.453 19.609 2.033 1 77.94 231 ARG A N 1
ATOM 1846 C CA . ARG A 1 231 ? -20.625 18.812 1.627 1 77.94 231 ARG A CA 1
ATOM 1847 C C . ARG A 1 231 ? -21.703 18.859 2.695 1 77.94 231 ARG A C 1
ATOM 1849 O O . ARG A 1 231 ? -21.406 18.953 3.889 1 77.94 231 ARG A O 1
ATOM 1856 N N . MET B 1 1 ? 13.141 -88.688 -17.766 1 33.19 1 MET B N 1
ATOM 1857 C CA . MET B 1 1 ? 13.836 -87.562 -18.406 1 33.19 1 MET B CA 1
ATOM 1858 C C . MET B 1 1 ? 12.844 -86.562 -19.016 1 33.19 1 MET B C 1
ATOM 1860 O O . MET B 1 1 ? 13.172 -85.875 -19.953 1 33.19 1 MET B O 1
ATOM 1864 N N . ASN B 1 2 ? 11.594 -86.625 -18.531 1 40.12 2 ASN B N 1
ATOM 1865 C CA . ASN B 1 2 ? 10.594 -85.75 -19.141 1 40.12 2 ASN B CA 1
ATOM 1866 C C . ASN B 1 2 ? 10.977 -84.25 -19 1 40.12 2 ASN B C 1
ATOM 1868 O O . ASN B 1 2 ? 11.391 -83.812 -17.922 1 40.12 2 ASN B O 1
ATOM 1872 N N . ASN B 1 3 ? 11.445 -83.625 -20.141 1 36.44 3 ASN B N 1
ATOM 1873 C CA . ASN B 1 3 ? 11.68 -82.25 -20.422 1 36.44 3 ASN B CA 1
ATOM 1874 C C . ASN B 1 3 ? 10.508 -81.375 -19.953 1 36.44 3 ASN B C 1
ATOM 1876 O O . ASN B 1 3 ? 9.383 -81.562 -20.422 1 36.44 3 ASN B O 1
ATOM 1880 N N . LEU B 1 4 ? 10.703 -80.812 -18.766 1 28.14 4 LEU B N 1
ATOM 1881 C CA . LEU B 1 4 ? 9.883 -79.812 -18.094 1 28.14 4 LEU B CA 1
ATOM 1882 C C . LEU B 1 4 ? 9.5 -78.688 -19.031 1 28.14 4 LEU B C 1
ATOM 1884 O O . LEU B 1 4 ? 10.125 -78.5 -20.078 1 28.14 4 LEU B O 1
ATOM 1888 N N . LYS B 1 5 ? 9.312 -77.312 -18.25 1 30.75 5 LYS B N 1
ATOM 1889 C CA . LYS B 1 5 ? 8.32 -76.438 -17.641 1 30.75 5 LYS B CA 1
ATOM 1890 C C . LYS B 1 5 ? 8.117 -75.188 -18.484 1 30.75 5 LYS B C 1
ATOM 1892 O O . LYS B 1 5 ? 6.98 -74.75 -18.75 1 30.75 5 LYS B O 1
ATOM 1897 N N . LEU B 1 6 ? 9 -74.188 -18.875 1 37 6 LEU B N 1
ATOM 1898 C CA . LEU B 1 6 ? 8.742 -72.812 -18.312 1 37 6 LEU B CA 1
ATOM 1899 C C . LEU B 1 6 ? 8.445 -71.812 -19.406 1 37 6 LEU B C 1
ATOM 1901 O O . LEU B 1 6 ? 9.305 -71.562 -20.234 1 37 6 LEU B O 1
ATOM 1905 N N . THR B 1 7 ? 7.301 -71.812 -20.062 1 40.78 7 THR B N 1
ATOM 1906 C CA . THR B 1 7 ? 6.988 -70.625 -20.891 1 40.78 7 THR B CA 1
ATOM 1907 C C . THR B 1 7 ? 6.984 -69.375 -20.047 1 40.78 7 THR B C 1
ATOM 1909 O O . THR B 1 7 ? 6.172 -69.25 -19.125 1 40.78 7 THR B O 1
ATOM 1912 N N . LEU B 1 8 ? 8.141 -68.688 -19.891 1 41.19 8 LEU B N 1
ATOM 1913 C CA . LEU B 1 8 ? 8.18 -67.375 -19.234 1 41.19 8 LEU B CA 1
ATOM 1914 C C . LEU B 1 8 ? 7.387 -66.312 -20.016 1 41.19 8 LEU B C 1
ATOM 1916 O O . LEU B 1 8 ? 7.719 -66 -21.172 1 41.19 8 LEU B O 1
ATOM 1920 N N . HIS B 1 9 ? 6.09 -66.188 -19.828 1 43.72 9 HIS B N 1
ATOM 1921 C CA . HIS B 1 9 ? 5.348 -65 -20.297 1 43.72 9 HIS B CA 1
ATOM 1922 C C . HIS B 1 9 ? 5.945 -63.719 -19.75 1 43.72 9 HIS B C 1
ATOM 1924 O O . HIS B 1 9 ? 6.059 -63.531 -18.531 1 43.72 9 HIS B O 1
ATOM 1930 N N . GLY B 1 10 ? 6.844 -63.062 -20.469 1 38.78 10 GLY B N 1
ATOM 1931 C CA . GLY B 1 10 ? 7.293 -61.719 -20.141 1 38.78 10 GLY B CA 1
ATOM 1932 C C . GLY B 1 10 ? 6.156 -60.719 -20.016 1 38.78 10 GLY B C 1
ATOM 1933 O O . GLY B 1 10 ? 5.41 -60.469 -20.969 1 38.78 10 GLY B O 1
ATOM 1934 N N . LEU B 1 11 ? 5.543 -60.594 -18.891 1 42.12 11 LEU B N 1
ATOM 1935 C CA . LEU B 1 11 ? 4.648 -59.469 -18.578 1 42.12 11 LEU B CA 1
ATOM 1936 C C . LEU B 1 11 ? 5.324 -58.156 -18.844 1 42.12 11 LEU B C 1
ATOM 1938 O O . LEU B 1 11 ? 6.277 -57.781 -18.156 1 42.12 11 LEU B O 1
ATOM 1942 N N . PHE B 1 12 ? 5.336 -5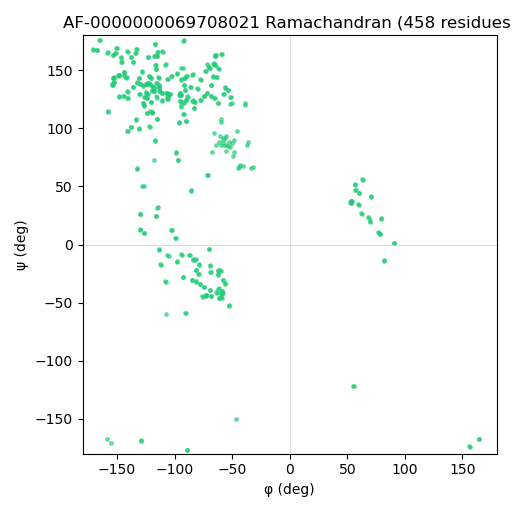7.625 -20.125 1 38.91 12 PHE B N 1
ATOM 1943 C CA . PHE B 1 12 ? 5.699 -56.219 -20.375 1 38.91 12 PHE B CA 1
ATOM 1944 C C . PHE B 1 12 ? 4.816 -55.281 -19.562 1 38.91 12 PHE B C 1
ATOM 1946 O O . PHE B 1 12 ? 3.609 -55.188 -19.812 1 38.91 12 PHE B O 1
ATOM 1953 N N . SER B 1 13 ? 5.094 -55.094 -18.328 1 39.44 13 SER B N 1
ATOM 1954 C CA . SER B 1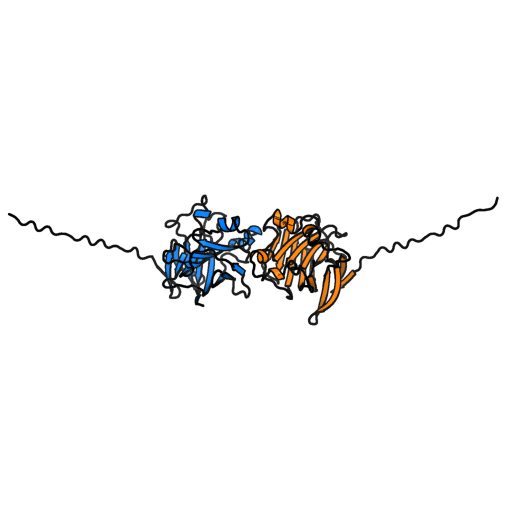 13 ? 4.5 -53.969 -17.594 1 39.44 13 SER B CA 1
ATOM 1955 C C . SER B 1 13 ? 4.637 -52.688 -18.391 1 39.44 13 SER B C 1
ATOM 1957 O O . SER B 1 13 ? 5.75 -52.219 -18.672 1 39.44 13 SER B O 1
ATOM 1959 N N . MET B 1 14 ? 3.707 -52.344 -19.234 1 37.06 14 MET B N 1
ATOM 1960 C CA . MET B 1 14 ? 3.65 -50.969 -19.75 1 37.06 14 MET B CA 1
ATOM 1961 C C . MET B 1 14 ? 3.729 -49.969 -18.625 1 37.06 14 MET B C 1
ATOM 1963 O O . MET B 1 14 ? 2.82 -49.875 -17.797 1 37.06 14 MET B O 1
ATOM 1967 N N . ILE B 1 15 ? 4.844 -49.75 -18.094 1 39.31 15 ILE B N 1
ATOM 1968 C CA . ILE B 1 15 ? 5.012 -48.531 -17.297 1 39.31 15 ILE B CA 1
ATOM 1969 C C . ILE B 1 15 ? 4.383 -47.344 -18.016 1 39.31 15 ILE B C 1
ATOM 1971 O O . ILE B 1 15 ? 4.883 -46.906 -19.062 1 39.31 15 ILE B O 1
ATOM 1975 N N . TYR B 1 16 ? 3.084 -47.25 -18.203 1 38.88 16 TYR B N 1
ATOM 1976 C CA . TYR B 1 16 ? 2.508 -45.938 -18.547 1 38.88 16 TYR B CA 1
ATOM 1977 C C . TYR B 1 16 ? 3.119 -44.844 -17.688 1 38.88 16 TYR B C 1
ATOM 1979 O O . TYR B 1 16 ? 2.834 -44.75 -16.484 1 38.88 16 TYR B O 1
ATOM 1987 N N . GLY B 1 17 ? 4.27 -44.594 -17.891 1 39.97 17 GLY B N 1
ATOM 1988 C CA . GLY B 1 17 ? 4.672 -43.312 -17.266 1 39.97 17 GLY B CA 1
ATOM 1989 C C . GLY B 1 17 ? 3.592 -42.25 -17.328 1 39.97 17 GLY B C 1
ATOM 1990 O O . GLY B 1 17 ? 3.059 -41.969 -18.391 1 39.97 17 GLY B O 1
ATOM 1991 N N . ALA B 1 18 ? 2.709 -42.219 -16.438 1 47.16 18 ALA B N 1
ATOM 1992 C CA . ALA B 1 18 ? 1.682 -41.188 -16.359 1 47.16 18 ALA B CA 1
ATOM 1993 C C . ALA B 1 18 ? 2.205 -39.844 -16.891 1 47.16 18 ALA B C 1
ATOM 1995 O O . ALA B 1 18 ? 3.064 -39.219 -16.266 1 47.16 18 ALA B O 1
ATOM 1996 N N . GLN B 1 19 ? 2.518 -39.656 -18.203 1 57.03 19 GLN B N 1
ATOM 1997 C CA . GLN B 1 19 ? 2.893 -38.344 -18.75 1 57.03 19 GLN B CA 1
ATOM 1998 C C . GLN B 1 19 ? 2.053 -37.25 -18.141 1 57.03 19 GLN B C 1
ATOM 2000 O O . GLN B 1 19 ? 0.839 -37.375 -17.984 1 57.03 19 GLN B O 1
ATOM 2005 N N . ALA B 1 20 ? 2.746 -36.281 -17.516 1 67.44 20 ALA B N 1
ATOM 2006 C CA . ALA B 1 20 ? 2.066 -35.094 -16.984 1 67.44 20 ALA B CA 1
ATOM 2007 C C . ALA B 1 20 ? 1.19 -34.438 -18.047 1 67.44 20 ALA B C 1
ATOM 2009 O O . ALA B 1 20 ? 1.616 -34.281 -19.203 1 67.44 20 ALA B O 1
ATOM 2010 N N . GLN B 1 21 ? -0.119 -34.281 -17.875 1 90.94 21 GLN B N 1
ATOM 2011 C CA . GLN B 1 21 ? -1.011 -33.531 -18.766 1 90.94 21 GLN B CA 1
ATOM 2012 C C . GLN B 1 21 ? -0.476 -32.156 -19.047 1 90.94 21 GLN B C 1
ATOM 2014 O O . GLN B 1 21 ? 0.07 -31.484 -18.156 1 90.94 21 GLN B O 1
ATOM 2019 N N . THR B 1 22 ? -0.348 -31.797 -20.328 1 96.75 22 THR B N 1
ATOM 2020 C CA . THR B 1 22 ? 0.146 -30.484 -20.703 1 96.75 22 THR B CA 1
ATOM 2021 C C . THR B 1 22 ? -0.945 -29.672 -21.422 1 96.75 22 THR B C 1
ATOM 2023 O O . THR B 1 22 ? -1.998 -30.219 -21.75 1 96.75 22 THR B O 1
ATOM 2026 N N . ILE B 1 23 ? -0.734 -28.391 -21.562 1 97.62 23 ILE B N 1
ATOM 2027 C CA . ILE B 1 23 ? -1.59 -27.469 -22.297 1 97.62 23 ILE B CA 1
ATOM 2028 C C . ILE B 1 23 ? -0.729 -26.453 -23.047 1 97.62 23 ILE B C 1
ATOM 2030 O O . ILE B 1 23 ? 0.335 -26.062 -22.562 1 97.62 23 ILE B O 1
ATOM 2034 N N . LEU B 1 24 ? -1.192 -26.094 -24.203 1 96.12 24 LEU B N 1
ATOM 2035 C CA . LEU B 1 24 ? -0.453 -25.156 -25.047 1 96.12 24 LEU B CA 1
ATOM 2036 C C . LEU B 1 24 ? -1.134 -23.797 -25.062 1 96.12 24 LEU B C 1
ATOM 2038 O O . LEU B 1 24 ? -2.354 -23.703 -25.219 1 96.12 24 LEU B O 1
ATOM 2042 N N . LEU B 1 25 ? -0.38 -22.766 -24.828 1 94.38 25 LEU B N 1
ATOM 2043 C CA . LEU B 1 25 ? -0.817 -21.391 -24.969 1 94.38 25 LEU B CA 1
ATOM 2044 C C . LEU B 1 25 ? 0.298 -20.516 -25.547 1 94.38 25 LEU B C 1
ATOM 2046 O O . LEU B 1 25 ? 1.427 -20.547 -25.047 1 94.38 25 LEU B O 1
ATOM 2050 N N . GLU B 1 26 ? -0 -19.688 -26.562 1 95.12 26 GLU B N 1
ATOM 2051 C CA . GLU B 1 26 ? 0.94 -18.734 -27.141 1 95.12 26 GLU B CA 1
ATOM 2052 C C . GLU B 1 26 ? 2.238 -19.422 -27.547 1 95.12 26 GLU B C 1
ATOM 2054 O O . GLU B 1 26 ? 3.33 -18.922 -27.297 1 95.12 26 GLU B O 1
ATOM 2059 N N . GLY B 1 27 ? 2.102 -20.625 -28.016 1 94.94 27 GLY B N 1
ATOM 2060 C CA . GLY B 1 27 ? 3.26 -21.375 -28.5 1 94.94 27 GLY B CA 1
ATOM 2061 C C . GLY B 1 27 ? 4.102 -21.953 -27.375 1 94.94 27 GLY B C 1
ATOM 2062 O O . GLY B 1 27 ? 5.195 -22.469 -27.609 1 94.94 27 GLY B O 1
ATOM 2063 N N . LYS B 1 28 ? 3.617 -21.906 -26.172 1 97.06 28 LYS B N 1
ATOM 2064 C CA . LYS B 1 28 ? 4.316 -22.406 -25 1 97.06 28 LYS B CA 1
ATOM 2065 C C . LYS B 1 28 ? 3.596 -23.625 -24.406 1 97.06 28 LYS B C 1
ATOM 2067 O O . LYS B 1 28 ? 2.367 -23.641 -24.312 1 97.06 28 LYS B O 1
ATOM 2072 N N . GLU B 1 29 ? 4.387 -24.578 -24.062 1 98 29 GLU B N 1
ATOM 2073 C CA . GLU B 1 29 ? 3.83 -25.781 -23.422 1 98 29 GLU B CA 1
ATOM 2074 C C . GLU B 1 29 ? 3.918 -25.688 -21.906 1 98 29 GLU B C 1
ATOM 2076 O O . GLU B 1 29 ? 4.977 -25.375 -21.359 1 98 29 GLU B O 1
ATOM 2081 N N . PHE B 1 30 ? 2.762 -25.938 -21.328 1 98.38 30 PHE B N 1
ATOM 2082 C CA . PHE B 1 30 ? 2.697 -25.891 -19.875 1 98.38 30 PHE B CA 1
ATOM 2083 C C . PHE B 1 30 ? 2.314 -27.25 -19.297 1 98.38 30 PHE B C 1
ATOM 2085 O O . PHE B 1 30 ? 1.407 -27.922 -19.812 1 98.38 30 PHE B O 1
ATOM 2092 N N . GLU B 1 31 ? 3.029 -27.641 -18.25 1 98.5 31 GLU B N 1
ATOM 2093 C CA . GLU B 1 31 ? 2.682 -28.844 -17.5 1 98.5 31 GLU B CA 1
ATOM 2094 C C . GLU B 1 31 ? 1.659 -28.531 -16.406 1 98.5 31 GLU B C 1
ATOM 2096 O O . GLU B 1 31 ? 1.823 -27.578 -15.648 1 98.5 31 GLU B O 1
ATOM 2101 N N . ILE B 1 32 ? 0.635 -29.391 -16.281 1 98.44 32 ILE B N 1
ATOM 2102 C CA . ILE B 1 32 ? -0.474 -29.125 -15.367 1 98.44 32 ILE B CA 1
ATOM 2103 C C . ILE B 1 32 ? -0.17 -29.719 -13.992 1 98.44 32 ILE B C 1
ATOM 2105 O O . ILE B 1 32 ? 0.202 -30.891 -13.883 1 98.44 32 ILE B O 1
ATOM 2109 N N . SER B 1 33 ? -0.22 -28.859 -12.977 1 98.44 33 SER B N 1
ATOM 2110 C CA . SER B 1 33 ? -0.066 -29.281 -11.594 1 98.44 33 SER B CA 1
ATOM 2111 C C . SER B 1 33 ? -1.284 -28.906 -10.758 1 98.44 33 SER B C 1
ATOM 2113 O O . SER B 1 33 ? -1.453 -27.734 -10.398 1 98.44 33 SER B O 1
ATOM 2115 N N . HIS B 1 34 ? -2.18 -29.797 -10.469 1 98.31 34 HIS B N 1
ATOM 2116 C CA . HIS B 1 34 ? -3.314 -29.719 -9.562 1 98.31 34 HIS B CA 1
ATOM 2117 C C . HIS B 1 34 ? -4.277 -28.609 -9.961 1 98.31 34 HIS B C 1
ATOM 2119 O O . HIS B 1 34 ? -4.859 -27.938 -9.102 1 98.31 34 HIS B O 1
ATOM 2125 N N . VAL B 1 35 ? -4.441 -28.344 -11.242 1 98.56 35 VAL B N 1
ATOM 2126 C CA . VAL B 1 35 ? -5.426 -27.391 -11.742 1 98.56 35 VAL B CA 1
ATOM 2127 C C . VAL B 1 35 ? -6.145 -27.984 -12.953 1 98.56 35 VAL B C 1
ATOM 2129 O O . VAL B 1 35 ? -5.664 -28.953 -13.555 1 98.56 35 VAL B O 1
ATOM 2132 N N . ASN B 1 36 ? -7.27 -27.484 -13.18 1 98.38 36 ASN B N 1
ATOM 2133 C CA . ASN B 1 36 ? -7.941 -27.625 -14.469 1 98.38 36 ASN B CA 1
ATOM 2134 C C . ASN B 1 36 ? -7.66 -26.438 -15.375 1 98.38 36 ASN B C 1
ATOM 2136 O O . ASN B 1 36 ? -7.949 -25.297 -15.016 1 98.38 36 ASN B O 1
ATOM 2140 N N . ALA B 1 37 ? -7.051 -26.719 -16.531 1 98.62 37 ALA B N 1
ATOM 2141 C CA . ALA B 1 37 ? -6.66 -25.656 -17.438 1 98.62 37 ALA B CA 1
ATOM 2142 C C . ALA B 1 37 ? -7.297 -25.844 -18.812 1 98.62 37 ALA B C 1
ATOM 2144 O O . ALA B 1 37 ? -7.395 -26.969 -19.312 1 98.62 37 ALA B O 1
ATOM 2145 N N . SER B 1 38 ? -7.754 -24.75 -19.391 1 98.5 38 SER B N 1
ATOM 2146 C CA . SER B 1 38 ? -8.312 -24.766 -20.734 1 98.5 38 SER B CA 1
ATOM 2147 C C . SER B 1 38 ? -8.055 -23.453 -21.453 1 98.5 38 SER B C 1
ATOM 2149 O O . SER B 1 38 ? -7.988 -22.391 -20.828 1 98.5 38 SER B O 1
ATOM 2151 N N . VAL B 1 39 ? -7.844 -23.531 -22.734 1 98.25 39 VAL B N 1
ATOM 2152 C CA . VAL B 1 39 ? -7.781 -22.328 -23.562 1 98.25 39 VAL B CA 1
ATOM 2153 C C . VAL B 1 39 ? -9.188 -21.906 -23.969 1 98.25 39 VAL B C 1
ATOM 2155 O O . VAL B 1 39 ? -9.938 -22.703 -24.547 1 98.25 39 VAL B O 1
ATOM 2158 N N . VAL B 1 40 ? -9.578 -20.672 -23.672 1 98.38 40 VAL B N 1
ATOM 2159 C CA . VAL B 1 40 ? -10.93 -20.203 -23.922 1 98.38 40 VAL B CA 1
ATOM 2160 C C . VAL B 1 40 ? -10.891 -18.828 -24.594 1 98.38 40 VAL B C 1
ATOM 2162 O O . VAL B 1 40 ? -9.828 -18.234 -24.703 1 98.38 40 VAL B O 1
ATOM 2165 N N . GLN B 1 41 ? -12.055 -18.453 -25.078 1 97.5 41 GLN B N 1
ATOM 2166 C CA . GLN B 1 41 ? -12.227 -17.094 -25.594 1 97.5 41 GLN B CA 1
ATOM 2167 C C . GLN B 1 41 ? -12.82 -16.172 -24.531 1 97.5 41 GLN B C 1
ATOM 2169 O O . GLN B 1 41 ? -13.859 -16.469 -23.938 1 97.5 41 GLN B O 1
ATOM 2174 N N . LEU B 1 42 ? -12.156 -15.109 -24.219 1 96.62 42 LEU B N 1
ATOM 2175 C CA . LEU B 1 42 ? -12.648 -14.07 -23.328 1 96.62 42 LEU B CA 1
ATOM 2176 C C . LEU B 1 42 ? -12.633 -12.711 -24.031 1 96.62 42 LEU B C 1
ATOM 2178 O O . LEU B 1 42 ? -11.562 -12.18 -24.344 1 96.62 42 LEU B O 1
ATOM 2182 N N . ASN B 1 43 ? -13.82 -12.164 -24.266 1 94.38 43 ASN B N 1
ATOM 2183 C CA . ASN B 1 43 ? -13.969 -10.906 -24.984 1 94.38 43 ASN B CA 1
ATOM 2184 C C . ASN B 1 43 ? -13.227 -10.93 -26.312 1 94.38 43 ASN B C 1
ATOM 2186 O O . ASN B 1 43 ? -12.484 -10 -26.625 1 94.38 43 ASN B O 1
ATOM 2190 N N . GLY B 1 44 ? -13.195 -12.016 -26.984 1 95.25 44 GLY B N 1
ATOM 2191 C CA . GLY B 1 44 ? -12.656 -12.148 -28.328 1 95.25 44 GLY B CA 1
ATOM 2192 C C . GLY B 1 44 ? -11.188 -12.508 -28.344 1 95.25 44 GLY B C 1
ATOM 2193 O O . GLY B 1 44 ? -10.578 -12.625 -29.406 1 95.25 44 GLY B O 1
ATOM 2194 N N . GLU B 1 45 ? -10.633 -12.672 -27.203 1 96.31 45 GLU B N 1
ATOM 2195 C CA . GLU B 1 45 ? -9.219 -13.039 -27.125 1 96.31 45 GLU B CA 1
ATOM 2196 C C . GLU B 1 45 ? -9.031 -14.438 -26.562 1 96.31 45 GLU B C 1
ATOM 2198 O O . GLU B 1 45 ? -9.75 -14.836 -25.641 1 96.31 45 GLU B O 1
ATOM 2203 N N . GLU B 1 46 ? -8.062 -15.109 -27.094 1 97.38 46 GLU B N 1
ATOM 2204 C CA . GLU B 1 46 ? -7.699 -16.422 -26.547 1 97.38 46 GLU B CA 1
ATOM 2205 C C . GLU B 1 46 ? -6.887 -16.266 -25.266 1 97.38 46 GLU B C 1
ATOM 2207 O O . GLU B 1 46 ? -5.883 -15.555 -25.25 1 97.38 46 GLU B O 1
ATOM 2212 N N . VAL B 1 47 ? -7.387 -16.891 -24.25 1 98.56 47 VAL B N 1
ATOM 2213 C CA . VAL B 1 47 ? -6.711 -16.797 -22.953 1 98.56 47 VAL B CA 1
ATOM 2214 C C . VAL B 1 47 ? -6.691 -18.172 -22.281 1 98.56 47 VAL B C 1
ATOM 2216 O O . VAL B 1 47 ? -7.391 -19.094 -22.719 1 98.56 47 VAL B O 1
ATOM 2219 N N . LEU B 1 48 ? -5.852 -18.344 -21.359 1 98.75 48 LEU B N 1
ATOM 2220 C CA . LEU B 1 48 ? -5.789 -19.562 -20.562 1 98.75 48 LEU B CA 1
ATOM 2221 C C . LEU B 1 48 ? -6.637 -19.438 -19.297 1 98.75 48 LEU B C 1
ATOM 2223 O O . LEU B 1 48 ? -6.457 -18.5 -18.516 1 98.75 48 LEU B O 1
ATOM 2227 N N . ARG B 1 49 ? -7.57 -20.297 -19.141 1 98.75 49 ARG B N 1
ATOM 2228 C CA . ARG B 1 49 ? -8.359 -20.406 -17.922 1 98.75 49 ARG B CA 1
ATOM 2229 C C . ARG B 1 49 ? -7.762 -21.453 -16.984 1 98.75 49 ARG B C 1
ATOM 2231 O O . ARG B 1 49 ? -7.461 -22.562 -17.391 1 98.75 49 ARG B O 1
ATOM 2238 N N . VAL B 1 50 ? -7.539 -21.109 -15.742 1 98.81 50 VAL B N 1
ATOM 2239 C CA . VAL B 1 50 ? -6.953 -22 -14.742 1 98.81 50 VAL B CA 1
ATOM 2240 C C . VAL B 1 50 ? -7.805 -21.984 -13.477 1 98.81 50 VAL B C 1
ATOM 2242 O O . VAL B 1 50 ? -8.164 -20.906 -12.977 1 98.81 50 VAL B O 1
ATOM 2245 N N . VAL B 1 51 ? -8.18 -23.141 -12.953 1 98.56 51 VAL B N 1
ATOM 2246 C CA . VAL B 1 51 ? -8.93 -23.312 -11.719 1 98.56 51 VAL B CA 1
ATOM 2247 C C . VAL B 1 51 ? -8.32 -24.453 -10.898 1 98.56 51 VAL B C 1
ATOM 2249 O O . VAL B 1 51 ? -8.016 -25.516 -11.43 1 98.56 51 VAL B O 1
ATOM 2252 N N . ARG B 1 52 ? -8.172 -24.219 -9.625 1 98.06 52 ARG B N 1
ATOM 2253 C CA . ARG B 1 52 ? -7.645 -25.266 -8.766 1 98.06 52 ARG B CA 1
ATOM 2254 C C . ARG B 1 52 ? -8.492 -26.531 -8.859 1 98.06 52 ARG B C 1
ATOM 2256 O O . ARG B 1 52 ? -9.727 -26.469 -8.867 1 98.06 52 ARG B O 1
ATOM 2263 N N . ASP B 1 53 ? -7.766 -27.656 -8.977 1 97.81 53 ASP B N 1
ATOM 2264 C CA . ASP B 1 53 ? -8.414 -28.953 -9 1 97.81 53 ASP B CA 1
ATOM 2265 C C . ASP B 1 53 ? -8.555 -29.531 -7.594 1 97.81 53 ASP B C 1
ATOM 2267 O O . ASP B 1 53 ? -7.602 -30.109 -7.062 1 97.81 53 ASP B O 1
ATOM 2271 N N . LEU B 1 54 ? -9.727 -29.516 -7.078 1 95.88 54 LEU B N 1
ATOM 2272 C CA . LEU B 1 54 ? -9.938 -29.938 -5.695 1 95.88 54 LEU B CA 1
ATOM 2273 C C . LEU B 1 54 ? -9.945 -31.453 -5.574 1 95.88 54 LEU B C 1
ATOM 2275 O O . LEU B 1 54 ? -9.836 -32 -4.473 1 95.88 54 LEU B O 1
ATOM 2279 N N . GLU B 1 55 ? -10.109 -32.156 -6.652 1 96.81 55 GLU B N 1
ATOM 2280 C CA . GLU B 1 55 ? -10.031 -33.625 -6.625 1 96.81 55 GLU B CA 1
ATOM 2281 C C . GLU B 1 55 ? -8.586 -34.094 -6.441 1 96.81 55 GLU B C 1
ATOM 2283 O O . GLU B 1 55 ? -8.328 -35 -5.652 1 96.81 55 GLU B O 1
ATOM 2288 N N . SER B 1 56 ? -7.703 -33.438 -7.164 1 96.25 56 SER B N 1
ATOM 2289 C CA . SER B 1 56 ? -6.301 -33.812 -7.105 1 96.25 56 SER B CA 1
ATOM 2290 C C . SER B 1 56 ? -5.629 -33.281 -5.84 1 96.25 56 SER B C 1
ATOM 2292 O O . SER B 1 56 ? -4.691 -33.906 -5.328 1 96.25 56 SER B O 1
ATOM 2294 N N . LEU B 1 57 ? -6.023 -32.125 -5.371 1 96.62 57 LEU B N 1
ATOM 2295 C CA . LEU B 1 57 ? -5.473 -31.516 -4.168 1 96.62 57 LEU B CA 1
ATOM 2296 C C . LEU B 1 57 ? -6.566 -30.828 -3.35 1 96.62 57 LEU B C 1
ATOM 2298 O O . LEU B 1 57 ? -6.855 -29.656 -3.547 1 96.62 57 LEU B O 1
ATOM 2302 N N . PRO B 1 58 ? -7.035 -31.484 -2.404 1 95.94 58 PRO B N 1
ATOM 2303 C CA . PRO B 1 58 ? -8.188 -30.984 -1.652 1 95.94 58 PRO B CA 1
ATOM 2304 C C . PRO B 1 58 ? -7.855 -29.781 -0.782 1 95.94 58 PRO B C 1
ATOM 2306 O O . PRO B 1 58 ? -6.695 -29.578 -0.414 1 95.94 58 PRO B O 1
ATOM 2309 N N . PHE B 1 59 ? -8.852 -29 -0.541 1 94.75 59 PHE B N 1
ATOM 2310 C CA . PHE B 1 59 ? -8.812 -27.859 0.358 1 94.75 59 PHE B CA 1
ATOM 2311 C C . PHE B 1 59 ? -9.547 -28.156 1.66 1 94.75 59 PHE B C 1
ATOM 2313 O O . PHE B 1 59 ? -10.57 -28.844 1.655 1 94.75 59 PHE B O 1
ATOM 2320 N N . ASP B 1 60 ? -9.008 -27.641 2.791 1 93.88 60 ASP B N 1
ATOM 2321 C CA . ASP B 1 60 ? -9.602 -27.781 4.113 1 93.88 60 ASP B CA 1
ATOM 2322 C C . ASP B 1 60 ? -9.617 -26.438 4.855 1 93.88 60 ASP B C 1
ATOM 2324 O O . ASP B 1 60 ? -8.578 -25.984 5.328 1 93.88 60 ASP B O 1
ATOM 2328 N N . PRO B 1 61 ? -10.766 -25.812 5.012 1 90.06 61 PRO B N 1
ATOM 2329 C CA . PRO B 1 61 ? -10.828 -24.516 5.66 1 90.06 61 PRO B CA 1
ATOM 2330 C C . PRO B 1 61 ? -10.352 -24.547 7.109 1 90.06 61 PRO B C 1
ATOM 2332 O O . PRO B 1 61 ? -9.953 -23.516 7.66 1 90.06 61 PRO B O 1
ATOM 2335 N N . ASP B 1 62 ? -10.359 -25.734 7.781 1 91.81 62 ASP B N 1
ATOM 2336 C CA . ASP B 1 62 ? -9.914 -25.859 9.164 1 91.81 62 ASP B CA 1
ATOM 2337 C C . ASP B 1 62 ? -8.391 -25.984 9.234 1 91.81 62 ASP B C 1
ATOM 2339 O O . ASP B 1 62 ? -7.816 -25.938 10.328 1 91.81 62 ASP B O 1
ATOM 2343 N N . ARG B 1 63 ? -7.781 -26.219 8.125 1 92.06 63 ARG B N 1
ATOM 2344 C CA . ARG B 1 63 ? -6.328 -26.328 8.008 1 92.06 63 ARG B CA 1
ATOM 2345 C C . ARG B 1 63 ? -5.793 -25.391 6.934 1 92.06 63 ARG B C 1
ATOM 2347 O O . ARG B 1 63 ? -5.043 -25.812 6.055 1 92.06 63 ARG B O 1
ATOM 2354 N N . LEU B 1 64 ? -6.16 -24.141 6.973 1 90.06 64 LEU B N 1
ATOM 2355 C CA . LEU B 1 64 ? -5.895 -23.141 5.953 1 90.06 64 LEU B CA 1
ATOM 2356 C C . LEU B 1 64 ? -4.406 -23.078 5.613 1 90.06 64 LEU B C 1
ATOM 2358 O O . LEU B 1 64 ? -4.023 -23.297 4.461 1 90.06 64 LEU B O 1
ATOM 2362 N N . GLY B 1 65 ? -3.58 -22.938 6.617 1 88.81 65 GLY B N 1
ATOM 2363 C CA . GLY B 1 65 ? -2.146 -22.812 6.402 1 88.81 65 GLY B CA 1
ATOM 2364 C C . GLY B 1 65 ? -1.545 -24.031 5.711 1 88.81 65 GLY B C 1
ATOM 2365 O O . GLY B 1 65 ? -0.54 -23.906 5.008 1 88.81 65 GLY B O 1
ATOM 2366 N N . GLN B 1 66 ? -2.24 -25.188 5.801 1 92.69 66 GLN B N 1
ATOM 2367 C CA . GLN B 1 66 ? -1.697 -26.422 5.254 1 92.69 66 GLN B CA 1
ATOM 2368 C C . GLN B 1 66 ? -2.271 -26.719 3.867 1 92.69 66 GLN B C 1
ATOM 2370 O O . GLN B 1 66 ? -1.736 -27.547 3.129 1 92.69 66 GLN B O 1
ATOM 2375 N N . THR B 1 67 ? -3.338 -26.031 3.514 1 95.88 67 THR B N 1
ATOM 2376 C CA . THR B 1 67 ? -4.012 -26.469 2.299 1 95.88 67 THR B CA 1
ATOM 2377 C C . THR B 1 67 ? -4.184 -25.312 1.323 1 95.88 67 THR B C 1
ATOM 2379 O O . THR B 1 67 ? -4.961 -25.406 0.372 1 95.88 67 THR B O 1
ATOM 2382 N N . VAL B 1 68 ? -3.545 -24.172 1.601 1 96.25 68 VAL B N 1
ATOM 2383 C CA . VAL B 1 68 ? -3.436 -23.078 0.636 1 96.25 68 VAL B CA 1
ATOM 2384 C C . VAL B 1 68 ? -1.969 -22.844 0.282 1 96.25 68 VAL B C 1
ATOM 2386 O O . VAL B 1 68 ? -1.08 -23.5 0.834 1 96.25 68 VAL B O 1
ATOM 2389 N N . ASP B 1 69 ? -1.77 -21.969 -0.721 1 97.56 69 ASP B N 1
ATOM 2390 C CA . ASP B 1 69 ? -0.4 -21.719 -1.162 1 97.56 69 ASP B CA 1
ATOM 2391 C C . ASP B 1 69 ? 0.288 -23.016 -1.577 1 97.56 69 ASP B C 1
ATOM 2393 O O . ASP B 1 69 ? 1.394 -23.312 -1.119 1 97.56 69 ASP B O 1
ATOM 2397 N N . GLU B 1 70 ? -0.349 -23.75 -2.428 1 98.06 70 GLU B N 1
ATOM 2398 C CA . GLU B 1 70 ? 0.079 -25.062 -2.895 1 98.06 70 GLU B CA 1
ATOM 2399 C C . GLU B 1 70 ? 0.487 -25.016 -4.363 1 98.06 70 GLU B C 1
ATOM 2401 O O . GLU B 1 70 ? 0.274 -24.016 -5.043 1 98.06 70 GLU B O 1
ATOM 2406 N N . PRO B 1 71 ? 1.138 -26.047 -4.844 1 98.38 71 PRO B N 1
ATOM 2407 C CA . PRO B 1 71 ? 1.589 -26.031 -6.238 1 98.38 71 PRO B CA 1
ATOM 2408 C C . PRO B 1 71 ? 0.437 -26.172 -7.23 1 98.38 71 PRO B C 1
ATOM 2410 O O . PRO B 1 71 ? 0.419 -27.094 -8.039 1 98.38 71 PRO B O 1
ATOM 2413 N N . THR B 1 72 ? -0.498 -25.25 -7.203 1 98.5 72 THR B N 1
ATOM 2414 C CA . THR B 1 72 ? -1.676 -25.203 -8.062 1 98.5 72 THR B CA 1
ATOM 2415 C C . THR B 1 72 ? -1.454 -24.234 -9.227 1 98.5 72 THR B C 1
ATOM 2417 O O . THR B 1 72 ? -1.951 -23.109 -9.203 1 98.5 72 THR B O 1
ATOM 2420 N N . PHE B 1 73 ? -0.695 -24.781 -10.234 1 98.81 73 PHE B N 1
ATOM 2421 C CA . PHE B 1 73 ? -0.33 -23.938 -11.367 1 98.81 73 PHE B CA 1
ATOM 2422 C C . PHE B 1 73 ? -0.162 -24.781 -12.625 1 98.81 73 PHE B C 1
ATOM 2424 O O . PHE B 1 73 ? -0.214 -26 -12.578 1 98.81 73 PHE B O 1
ATOM 2431 N N . VAL B 1 74 ? -0.148 -24.109 -13.742 1 98.75 74 VAL B N 1
ATOM 2432 C CA . VAL B 1 74 ? 0.491 -24.688 -14.914 1 98.75 74 VAL B CA 1
ATOM 2433 C C . VAL B 1 74 ? 1.927 -24.172 -15.023 1 98.75 74 VAL B C 1
ATOM 2435 O O . VAL B 1 74 ? 2.184 -22.984 -14.867 1 98.75 74 VAL B O 1
ATOM 2438 N N . LYS B 1 75 ? 2.82 -25.078 -15.195 1 98.69 75 LYS B N 1
ATOM 2439 C CA . LYS B 1 75 ? 4.254 -24.797 -15.188 1 98.69 75 LYS B CA 1
ATOM 2440 C C . LYS B 1 75 ? 4.82 -24.797 -16.609 1 98.69 75 LYS B C 1
ATOM 2442 O O . LYS B 1 75 ? 4.594 -25.734 -17.375 1 98.69 75 LYS B O 1
ATOM 2447 N N . LEU B 1 76 ? 5.543 -23.766 -16.953 1 98.31 76 LEU B N 1
ATOM 2448 C CA . LEU B 1 76 ? 6.145 -23.672 -18.266 1 98.31 76 LEU B CA 1
ATOM 2449 C C . LEU B 1 76 ? 7.188 -24.766 -18.469 1 98.31 76 LEU B C 1
ATOM 2451 O O . LEU B 1 76 ? 8.094 -24.922 -17.656 1 98.31 76 LEU B O 1
ATOM 2455 N N . ALA B 1 77 ? 7.027 -25.516 -19.531 1 97.12 77 ALA B N 1
ATOM 2456 C CA . ALA B 1 77 ? 7.949 -26.609 -19.844 1 97.12 77 ALA B CA 1
ATOM 2457 C C . ALA B 1 77 ? 9.25 -26.078 -20.438 1 97.12 77 ALA B C 1
ATOM 2459 O O . ALA B 1 77 ? 9.25 -25.094 -21.188 1 97.12 77 ALA B O 1
ATOM 2460 N N . GLY B 1 78 ? 10.328 -26.703 -20.047 1 95.25 78 GLY B N 1
ATOM 2461 C CA . GLY B 1 78 ? 11.602 -26.484 -20.719 1 95.25 78 GLY B CA 1
ATOM 2462 C C . GLY B 1 78 ? 12.281 -25.203 -20.297 1 95.25 78 GLY B C 1
ATOM 2463 O O . GLY B 1 78 ? 13.062 -24.625 -21.047 1 95.25 78 GLY B O 1
ATOM 2464 N N . LEU B 1 79 ? 11.961 -24.719 -19.172 1 96.88 79 LEU B N 1
ATOM 2465 C CA . LEU B 1 79 ? 12.57 -23.484 -18.672 1 96.88 79 LEU B CA 1
ATOM 2466 C C . LEU B 1 79 ? 13.297 -23.734 -17.359 1 96.88 79 LEU B C 1
ATOM 2468 O O . LEU B 1 79 ? 12.805 -24.469 -16.5 1 96.88 79 LEU B O 1
ATOM 2472 N N . ASP B 1 80 ? 14.469 -23.188 -17.234 1 97.62 80 ASP B N 1
ATOM 2473 C CA . ASP B 1 80 ? 15.234 -23.125 -15.992 1 97.62 80 ASP B CA 1
ATOM 2474 C C . ASP B 1 80 ? 15.891 -21.75 -15.82 1 97.62 80 ASP B C 1
ATOM 2476 O O . ASP B 1 80 ? 16.938 -21.484 -16.422 1 97.62 80 ASP B O 1
ATOM 2480 N N . LEU B 1 81 ? 15.273 -20.953 -15.008 1 96.94 81 LEU B N 1
ATOM 2481 C CA . LEU B 1 81 ? 15.641 -19.547 -14.875 1 96.94 81 LEU B CA 1
ATOM 2482 C C . LEU B 1 81 ? 16.172 -19.25 -13.477 1 96.94 81 LEU B C 1
ATOM 2484 O O . LEU B 1 81 ? 15.539 -19.609 -12.484 1 96.94 81 LEU B O 1
ATOM 2488 N N . GLU B 1 82 ? 17.344 -18.672 -13.383 1 97.62 82 GLU B N 1
ATOM 2489 C CA . GLU B 1 82 ? 17.922 -18.25 -12.109 1 97.62 82 GLU B CA 1
ATOM 2490 C C . GLU B 1 82 ? 17.531 -16.812 -11.773 1 97.62 82 GLU B C 1
ATOM 2492 O O . GLU B 1 82 ? 17.016 -16.547 -10.688 1 97.62 82 GLU B O 1
ATOM 2497 N N . ASN B 1 83 ? 17.891 -15.891 -12.672 1 98.31 83 ASN B N 1
ATOM 2498 C CA . ASN B 1 83 ? 17.547 -14.477 -12.633 1 98.31 83 ASN B CA 1
ATOM 2499 C C . ASN B 1 83 ? 16.797 -14.047 -13.891 1 98.31 83 ASN B C 1
ATOM 2501 O O . ASN B 1 83 ? 17.016 -14.602 -14.969 1 98.31 83 ASN B O 1
ATOM 2505 N N . GLY B 1 84 ? 15.883 -13.148 -13.742 1 97.69 84 GLY B N 1
ATOM 2506 C CA . GLY B 1 84 ? 15.18 -12.68 -14.922 1 97.69 84 GLY B CA 1
ATOM 2507 C C . GLY B 1 84 ? 13.898 -11.93 -14.594 1 97.69 84 GLY B C 1
ATOM 2508 O O . GLY B 1 84 ? 13.75 -11.406 -13.492 1 97.69 84 GLY B O 1
ATOM 2509 N N . THR B 1 85 ? 13.156 -11.75 -15.617 1 98.12 85 THR B N 1
ATOM 2510 C CA . THR B 1 85 ? 11.867 -11.078 -15.508 1 98.12 85 THR B CA 1
ATOM 2511 C C . THR B 1 85 ? 10.766 -11.922 -16.141 1 98.12 85 THR B C 1
ATOM 2513 O O . THR B 1 85 ? 10.969 -12.516 -17.203 1 98.12 85 THR B O 1
ATOM 2516 N N . VAL B 1 86 ? 9.711 -12 -15.531 1 98.19 86 VAL B N 1
ATOM 2517 C CA . VAL B 1 86 ? 8.516 -12.656 -16.047 1 98.19 86 VAL B CA 1
ATOM 2518 C C . VAL B 1 86 ? 7.348 -11.664 -16.031 1 98.19 86 VAL B C 1
ATOM 2520 O O . VAL B 1 86 ? 7.098 -11 -15.031 1 98.19 86 VAL B O 1
ATOM 2523 N N . GLU B 1 87 ? 6.68 -11.539 -17.125 1 98.12 87 GLU B N 1
ATOM 2524 C CA . GLU B 1 87 ? 5.516 -10.664 -17.25 1 98.12 87 GLU B CA 1
ATOM 2525 C C . GLU B 1 87 ? 4.297 -11.438 -17.734 1 98.12 87 GLU B C 1
ATOM 2527 O O . GLU B 1 87 ? 4.41 -12.281 -18.641 1 98.12 87 GLU B O 1
ATOM 2532 N N . VAL B 1 88 ? 3.141 -11.188 -17.203 1 98.31 88 VAL B N 1
ATOM 2533 C CA . VAL B 1 88 ? 1.896 -11.852 -17.578 1 98.31 88 VAL B CA 1
ATOM 2534 C C . VAL B 1 88 ? 0.713 -10.93 -17.297 1 98.31 88 VAL B C 1
ATOM 2536 O O . VAL B 1 88 ? 0.767 -10.102 -16.375 1 98.31 88 VAL B O 1
ATOM 2539 N N . LYS B 1 89 ? -0.278 -10.953 -18.125 1 98.56 89 LYS B N 1
ATOM 2540 C CA . LYS B 1 89 ? -1.561 -10.344 -17.781 1 98.56 89 LYS B CA 1
ATOM 2541 C C . LYS B 1 89 ? -2.488 -11.352 -17.109 1 98.56 89 LYS B C 1
ATOM 2543 O O . LYS B 1 89 ? -2.654 -12.469 -17.594 1 98.56 89 LYS B O 1
ATOM 2548 N N . VAL B 1 90 ? -3.084 -10.922 -16.016 1 98.81 90 VAL B N 1
ATOM 2549 C CA . VAL B 1 90 ? -3.941 -11.828 -15.25 1 98.81 90 VAL B CA 1
ATOM 2550 C C . VAL B 1 90 ? -5.297 -11.164 -15 1 98.81 90 VAL B C 1
ATOM 2552 O O . VAL B 1 90 ? -5.398 -9.938 -14.953 1 98.81 90 VAL B O 1
ATOM 2555 N N . LEU B 1 91 ? -6.297 -11.93 -14.922 1 98.75 91 LEU B N 1
ATOM 2556 C CA . LEU B 1 91 ? -7.656 -11.555 -14.547 1 98.75 91 LEU B CA 1
ATOM 2557 C C . LEU B 1 91 ? -8.297 -12.633 -13.68 1 98.75 91 LEU B C 1
ATOM 2559 O O . LEU B 1 91 ? -8.258 -13.82 -14.023 1 98.75 91 LEU B O 1
ATOM 2563 N N . SER B 1 92 ? -8.789 -12.25 -12.547 1 98.38 92 SER B N 1
ATOM 2564 C CA . SER B 1 92 ? -9.422 -13.266 -11.719 1 98.38 92 SER B CA 1
ATOM 2565 C C . SER B 1 92 ? -10.883 -12.93 -11.445 1 98.38 92 SER B C 1
ATOM 2567 O O . SER B 1 92 ? -11.242 -11.75 -11.344 1 98.38 92 SER B O 1
ATOM 2569 N N . ARG B 1 93 ? -11.633 -13.93 -11.414 1 98 93 ARG B N 1
ATOM 2570 C CA . ARG B 1 93 ? -13.023 -13.945 -10.969 1 98 93 ARG B CA 1
ATOM 2571 C C . ARG B 1 93 ? -13.219 -14.953 -9.836 1 98 93 ARG B C 1
ATOM 2573 O O . ARG B 1 93 ? -12.375 -15.812 -9.609 1 98 93 ARG B O 1
ATOM 2580 N N . LEU B 1 94 ? -14.305 -14.766 -9.141 1 98.06 94 LEU B N 1
ATOM 2581 C CA . LEU B 1 94 ? -14.648 -15.758 -8.125 1 98.06 94 LEU B CA 1
ATOM 2582 C C . LEU B 1 94 ? -15.562 -16.828 -8.703 1 98.06 94 LEU B C 1
ATOM 2584 O O . LEU B 1 94 ? -16.469 -16.531 -9.492 1 98.06 94 LEU B O 1
ATOM 2588 N N . LEU B 1 95 ? -15.258 -18.062 -8.344 1 96.88 95 LEU B N 1
ATOM 2589 C CA . LEU B 1 95 ? -16.188 -19.141 -8.68 1 96.88 95 LEU B CA 1
ATOM 2590 C C . LEU B 1 95 ? -17.516 -18.953 -7.938 1 96.88 95 LEU B C 1
ATOM 2592 O O . LEU B 1 95 ? -17.594 -18.203 -6.961 1 96.88 95 LEU B O 1
ATOM 2596 N N . PRO B 1 96 ? -18.516 -19.625 -8.414 1 93.38 96 PRO B N 1
ATOM 2597 C CA . PRO B 1 96 ? -19.797 -19.516 -7.715 1 93.38 96 PRO B CA 1
ATOM 2598 C C . PRO B 1 96 ? -19.766 -20.125 -6.316 1 93.38 96 PRO B C 1
ATOM 2600 O O . PRO B 1 96 ? -19.094 -21.141 -6.098 1 93.38 96 PRO B O 1
ATOM 2603 N N . GLU B 1 97 ? -20.484 -19.531 -5.344 1 88.06 97 GLU B N 1
ATOM 2604 C CA . GLU B 1 97 ? -20.719 -20.047 -3.998 1 88.06 97 GLU B CA 1
ATOM 2605 C C . GLU B 1 97 ? -19.422 -20.312 -3.26 1 88.06 97 GLU B C 1
ATOM 2607 O O . GLU B 1 97 ? -19.234 -21.391 -2.688 1 88.06 97 GLU B O 1
ATOM 2612 N N . VAL B 1 98 ? -18.578 -19.359 -3.332 1 86.12 98 VAL B N 1
ATOM 2613 C CA . VAL B 1 98 ? -17.312 -19.547 -2.621 1 86.12 98 VAL B CA 1
ATOM 2614 C C . VAL B 1 98 ? -17.406 -18.922 -1.23 1 86.12 98 VAL B C 1
ATOM 2616 O O . VAL B 1 98 ? -18.188 -17.984 -1.012 1 86.12 98 VAL B O 1
ATOM 2619 N N . PRO B 1 99 ? -16.625 -19.484 -0.278 1 86.25 99 PRO B N 1
ATOM 2620 C CA . PRO B 1 99 ? -16.578 -18.875 1.052 1 86.25 99 PRO B CA 1
ATOM 2621 C C . PRO B 1 99 ? -16.094 -17.422 1.017 1 86.25 99 PRO B C 1
ATOM 2623 O O . PRO B 1 99 ? -15.453 -17.016 0.049 1 86.25 99 PRO B O 1
ATOM 2626 N N . ALA B 1 100 ? -16.344 -16.703 2.121 1 85.38 100 ALA B N 1
ATOM 2627 C CA . ALA B 1 100 ? -16.078 -15.273 2.217 1 85.38 100 ALA B CA 1
ATOM 2628 C C . ALA B 1 100 ? -14.578 -14.992 2.225 1 85.38 100 ALA B C 1
ATOM 2630 O O . ALA B 1 100 ? -14.141 -13.883 1.913 1 85.38 100 ALA B O 1
ATOM 2631 N N . PHE B 1 101 ? -13.75 -15.953 2.51 1 87.38 101 PHE B N 1
ATOM 2632 C CA . PHE B 1 101 ? -12.32 -15.695 2.654 1 87.38 101 PHE B CA 1
ATOM 2633 C C . PHE B 1 101 ? -11.617 -15.781 1.305 1 87.38 101 PHE B C 1
ATOM 2635 O O . PHE B 1 101 ? -10.438 -15.438 1.19 1 87.38 101 PHE B O 1
ATOM 2642 N N . VAL B 1 102 ? -12.312 -16.234 0.267 1 90.88 102 VAL B N 1
ATOM 2643 C CA . VAL B 1 102 ? -11.734 -16.312 -1.069 1 90.88 102 VAL B CA 1
ATOM 2644 C C . VAL B 1 102 ? -11.508 -14.898 -1.615 1 90.88 102 VAL B C 1
ATOM 2646 O O . VAL B 1 102 ? -12.383 -14.039 -1.517 1 90.88 102 VAL B O 1
ATOM 2649 N N . ARG B 1 103 ? -10.328 -14.719 -2.254 1 94.62 103 ARG B N 1
ATOM 2650 C CA . ARG B 1 103 ? -9.922 -13.352 -2.533 1 94.62 103 ARG B CA 1
ATOM 2651 C C . ARG B 1 103 ? -9.508 -13.188 -3.992 1 94.62 103 ARG B C 1
ATOM 2653 O O . ARG B 1 103 ? -8.898 -12.18 -4.359 1 94.62 103 ARG B O 1
ATOM 2660 N N . GLY B 1 104 ? -9.828 -14.195 -4.844 1 97.31 104 GLY B N 1
ATOM 2661 C CA . GLY B 1 104 ? -9.383 -14.117 -6.227 1 97.31 104 GLY B CA 1
ATOM 2662 C C . GLY B 1 104 ? -7.883 -14.297 -6.383 1 97.31 104 GLY B C 1
ATOM 2663 O O . GLY B 1 104 ? -7.246 -13.586 -7.164 1 97.31 104 GLY B O 1
ATOM 2664 N N . PHE B 1 105 ? -7.305 -15.188 -5.684 1 98 105 PHE B N 1
ATOM 2665 C CA . PHE B 1 105 ? -5.867 -15.406 -5.586 1 98 105 PHE B CA 1
ATOM 2666 C C . PHE B 1 105 ? -5.281 -15.781 -6.941 1 98 105 PHE B C 1
ATOM 2668 O O . PHE B 1 105 ? -5.672 -16.781 -7.535 1 98 105 PHE B O 1
ATOM 2675 N N . ILE B 1 106 ? -4.332 -14.984 -7.375 1 98.38 106 ILE B N 1
ATOM 2676 C CA . ILE B 1 106 ? -3.768 -15.25 -8.695 1 98.38 106 ILE B CA 1
ATOM 2677 C C . ILE B 1 106 ? -2.34 -14.703 -8.758 1 98.38 106 ILE B C 1
ATOM 2679 O O . ILE B 1 106 ? -2.025 -13.695 -8.133 1 98.38 106 ILE B O 1
ATOM 2683 N N . ASP B 1 107 ? -1.461 -15.43 -9.336 1 88.88 107 ASP B N 1
ATOM 2684 C CA . ASP B 1 107 ? -0.069 -15 -9.273 1 88.88 107 ASP B CA 1
ATOM 2685 C C . ASP B 1 107 ? 0.74 -15.555 -10.438 1 88.88 107 ASP B C 1
ATOM 2687 O O . ASP B 1 107 ? 0.178 -16.141 -11.359 1 88.88 107 ASP B O 1
ATOM 2691 N N . LEU B 1 108 ? 2.037 -15.289 -10.195 1 92.88 108 LEU B N 1
ATOM 2692 C CA . LEU B 1 108 ? 3.178 -15.891 -10.875 1 92.88 108 LEU B CA 1
ATOM 2693 C C . LEU B 1 108 ? 4.074 -16.625 -9.891 1 92.88 108 LEU B C 1
ATOM 2695 O O . LEU B 1 108 ? 4.508 -16.047 -8.891 1 92.88 108 LEU B O 1
ATOM 2699 N N . ALA B 1 109 ? 4.117 -17.953 -10.078 1 98.06 109 ALA B N 1
ATOM 2700 C CA . ALA B 1 109 ? 5.148 -18.734 -9.398 1 98.06 109 ALA B CA 1
ATOM 2701 C C . ALA B 1 109 ? 6.453 -18.734 -10.188 1 98.06 109 ALA B C 1
ATOM 2703 O O . ALA B 1 109 ? 6.434 -18.688 -11.422 1 98.06 109 ALA B O 1
ATOM 2704 N N . PHE B 1 110 ? 7.59 -18.75 -9.484 1 98.5 110 PHE B N 1
ATOM 2705 C CA . PHE B 1 110 ? 8.875 -18.75 -10.18 1 98.5 110 PHE B CA 1
ATOM 2706 C C . PHE B 1 110 ? 9.906 -19.562 -9.414 1 98.5 110 PHE B C 1
ATOM 2708 O O . PHE B 1 110 ? 9.703 -19.906 -8.25 1 98.5 110 PHE B O 1
ATOM 2715 N N . ARG B 1 111 ? 10.891 -20.016 -10.102 1 98.44 111 ARG B N 1
ATOM 2716 C CA . ARG B 1 111 ? 11.938 -20.906 -9.617 1 98.44 111 ARG B CA 1
ATOM 2717 C C . ARG B 1 111 ? 11.344 -22.219 -9.125 1 98.44 111 ARG B C 1
ATOM 2719 O O . ARG B 1 111 ? 11.711 -22.703 -8.047 1 98.44 111 ARG B O 1
ATOM 2726 N N . ILE B 1 112 ? 10.461 -22.703 -9.914 1 98.75 112 ILE B N 1
ATOM 2727 C CA . ILE B 1 112 ? 9.789 -23.953 -9.586 1 98.75 112 ILE B CA 1
ATOM 2728 C C . ILE B 1 112 ? 10.742 -25.125 -9.82 1 98.75 112 ILE B C 1
ATOM 2730 O O . ILE B 1 112 ? 11.281 -25.281 -10.922 1 98.75 112 ILE B O 1
ATOM 2734 N N . SER B 1 113 ? 10.906 -25.969 -8.828 1 98.69 113 SER B N 1
ATOM 2735 C CA . SER B 1 113 ? 11.727 -27.172 -8.969 1 98.69 113 SER B CA 1
ATOM 2736 C C . SER B 1 113 ? 11.102 -28.141 -9.961 1 98.69 113 SER B C 1
ATOM 2738 O O . SER B 1 113 ? 9.883 -28.125 -10.172 1 98.69 113 SER B O 1
ATOM 2740 N N . PRO B 1 114 ? 11.891 -28.969 -10.523 1 97.31 114 PRO B N 1
ATOM 2741 C CA . PRO B 1 114 ? 11.383 -29.891 -11.539 1 97.31 114 PRO B CA 1
ATOM 2742 C C . PRO B 1 114 ? 10.227 -30.75 -11.023 1 97.31 114 PRO B C 1
ATOM 2744 O O . PRO B 1 114 ? 9.289 -31.031 -11.773 1 97.31 114 PRO B O 1
ATOM 2747 N N . ASP B 1 115 ? 10.266 -31.094 -9.805 1 97.31 115 ASP B N 1
ATOM 2748 C CA . ASP B 1 115 ? 9.25 -31.984 -9.258 1 97.31 115 ASP B CA 1
ATOM 2749 C C . ASP B 1 115 ? 8.164 -31.203 -8.523 1 97.31 115 ASP B C 1
ATOM 2751 O O . ASP B 1 115 ? 7.32 -31.781 -7.844 1 97.31 115 ASP B O 1
ATOM 2755 N N . ASN B 1 116 ? 8.211 -29.875 -8.578 1 98.19 116 ASN B N 1
ATOM 2756 C CA . ASN B 1 116 ? 7.23 -28.969 -7.992 1 98.19 116 ASN B CA 1
ATOM 2757 C C . ASN B 1 116 ? 7.293 -28.984 -6.469 1 98.19 116 ASN B C 1
ATOM 2759 O O . ASN B 1 116 ? 6.355 -28.547 -5.801 1 98.19 116 ASN B O 1
ATOM 2763 N N . SER B 1 117 ? 8.422 -29.438 -5.879 1 98.44 117 SER B N 1
ATOM 2764 C CA . SER B 1 117 ? 8.5 -29.562 -4.426 1 98.44 117 SER B CA 1
ATOM 2765 C C . SER B 1 117 ? 8.875 -28.234 -3.777 1 98.44 117 SER B C 1
ATOM 2767 O O . SER B 1 117 ? 8.773 -28.094 -2.559 1 98.44 117 SER B O 1
ATOM 2769 N N . ALA B 1 118 ? 9.305 -27.344 -4.598 1 98.75 118 ALA B N 1
ATOM 2770 C CA . ALA B 1 118 ? 9.68 -26.031 -4.078 1 98.75 118 ALA B CA 1
ATOM 2771 C C . ALA B 1 118 ? 9.523 -24.953 -5.145 1 98.75 118 ALA B C 1
ATOM 2773 O O . ALA B 1 118 ? 9.797 -25.188 -6.324 1 98.75 118 ALA B O 1
ATOM 2774 N N . TYR B 1 119 ? 9.094 -23.797 -4.742 1 98.56 119 TYR B N 1
ATOM 2775 C CA . TYR B 1 119 ? 9.008 -22.625 -5.613 1 98.56 119 TYR B CA 1
A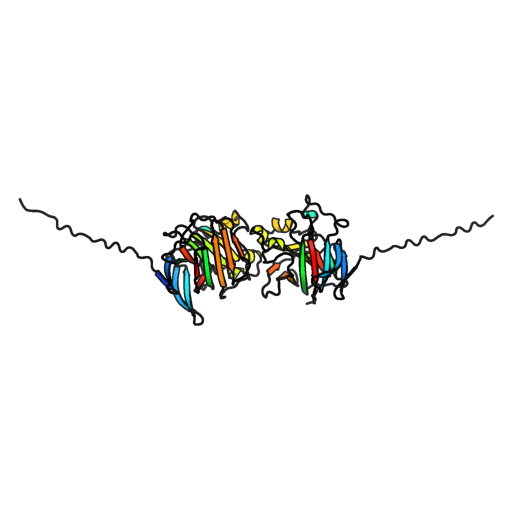TOM 2776 C C . TYR B 1 119 ? 8.766 -21.359 -4.805 1 98.56 119 TYR B C 1
ATOM 2778 O O . TYR B 1 119 ? 8.492 -21.422 -3.604 1 98.56 119 TYR B O 1
ATOM 2786 N N . GLU B 1 120 ? 8.922 -20.234 -5.426 1 98.12 120 GLU B N 1
ATOM 2787 C CA . GLU B 1 120 ? 8.609 -18.906 -4.902 1 98.12 120 GLU B CA 1
ATOM 2788 C C . GLU B 1 120 ? 7.371 -18.328 -5.578 1 98.12 120 GLU B C 1
ATOM 2790 O O . GLU B 1 120 ? 7.047 -18.688 -6.711 1 98.12 120 GLU B O 1
ATOM 2795 N N . SER B 1 121 ? 6.723 -17.406 -4.805 1 98.44 121 SER B N 1
ATOM 2796 C CA . SER B 1 121 ? 5.504 -16.844 -5.383 1 98.44 121 SER B CA 1
ATOM 2797 C C . SER B 1 121 ? 5.23 -15.445 -4.84 1 98.44 121 SER B C 1
ATOM 2799 O O . SER B 1 121 ? 5.52 -15.156 -3.676 1 98.44 121 SER B O 1
ATOM 2801 N N . ILE B 1 122 ? 4.797 -14.578 -5.711 1 98.81 122 ILE B N 1
ATOM 2802 C CA . ILE B 1 122 ? 4.109 -13.344 -5.344 1 98.81 122 ILE B CA 1
ATOM 2803 C C . ILE B 1 122 ? 2.707 -13.336 -5.949 1 98.81 122 ILE B C 1
ATOM 2805 O O . ILE B 1 122 ? 2.555 -13.312 -7.176 1 98.81 122 ILE B O 1
ATOM 2809 N N . TYR B 1 123 ? 1.718 -13.383 -5.09 1 98.62 123 TYR B N 1
ATOM 2810 C CA . TYR B 1 123 ? 0.362 -13.383 -5.629 1 98.62 123 TYR B CA 1
ATOM 2811 C C . TYR B 1 123 ? -0.406 -12.148 -5.172 1 98.62 123 TYR B C 1
ATOM 2813 O O . TYR B 1 123 ? 0.013 -11.461 -4.238 1 98.62 123 TYR B O 1
ATOM 2821 N N . ILE B 1 124 ? -1.503 -11.883 -5.914 1 98.75 124 ILE B N 1
ATOM 2822 C CA . ILE B 1 124 ? -2.355 -10.742 -5.602 1 98.75 124 ILE B CA 1
ATOM 2823 C C . ILE B 1 124 ? -3.748 -11.227 -5.207 1 98.75 124 ILE B C 1
ATOM 2825 O O . ILE B 1 124 ? -4.133 -12.359 -5.535 1 98.75 124 ILE B O 1
ATOM 2829 N N . ARG B 1 125 ? -4.395 -10.438 -4.461 1 98.62 125 ARG B N 1
ATOM 2830 C CA . ARG B 1 125 ? -5.773 -10.625 -4.023 1 98.62 125 ARG B CA 1
ATOM 2831 C C . ARG B 1 125 ? -6.672 -9.508 -4.543 1 98.62 125 ARG B C 1
ATOM 2833 O O . ARG B 1 125 ? -6.973 -8.562 -3.811 1 98.62 125 ARG B O 1
ATOM 2840 N N . PRO B 1 126 ? -7.246 -9.633 -5.68 1 98.56 126 PRO B N 1
ATOM 2841 C CA . PRO B 1 126 ? -7.992 -8.531 -6.289 1 98.56 126 PRO B CA 1
ATOM 2842 C C . PRO B 1 126 ? -9.195 -8.102 -5.453 1 98.56 126 PRO B C 1
ATOM 2844 O O . PRO B 1 126 ? -9.57 -6.926 -5.469 1 98.56 126 PRO B O 1
ATOM 2847 N N . THR B 1 127 ? -9.773 -8.961 -4.633 1 98.19 127 THR B N 1
ATOM 2848 C CA . THR B 1 127 ? -10.891 -8.555 -3.785 1 98.19 127 THR B CA 1
ATOM 2849 C C . THR B 1 127 ? -10.422 -7.586 -2.703 1 98.19 127 THR B C 1
ATOM 2851 O O . THR B 1 127 ? -11.227 -6.852 -2.125 1 98.19 127 THR B O 1
ATOM 2854 N N . ASN B 1 128 ? -9.156 -7.656 -2.408 1 98.5 128 ASN B N 1
ATOM 2855 C CA . ASN B 1 128 ? -8.633 -6.855 -1.304 1 98.5 128 ASN B CA 1
ATOM 2856 C C . ASN B 1 128 ? -8.359 -5.418 -1.735 1 98.5 128 ASN B C 1
ATOM 2858 O O . ASN B 1 128 ? -8.477 -4.488 -0.931 1 98.5 128 ASN B O 1
ATOM 2862 N N . GLY B 1 129 ? -7.988 -5.176 -2.951 1 98.12 129 GLY B N 1
ATOM 2863 C CA . GLY B 1 129 ? -7.453 -3.902 -3.414 1 98.12 129 GLY B CA 1
ATOM 2864 C C . GLY B 1 129 ? -8.406 -2.74 -3.189 1 98.12 129 GLY B C 1
ATOM 2865 O O . GLY B 1 129 ? -7.965 -1.614 -2.943 1 98.12 129 GLY B O 1
ATOM 2866 N N . ARG B 1 130 ? -9.648 -3.018 -3.234 1 98.25 130 ARG B N 1
ATOM 2867 C CA . ARG B 1 130 ? -10.633 -1.956 -3.09 1 98.25 130 ARG B CA 1
ATOM 2868 C C . ARG B 1 130 ? -11.68 -2.318 -2.039 1 98.25 130 ARG B C 1
ATOM 2870 O O . ARG B 1 130 ? -12.844 -1.929 -2.152 1 98.25 130 ARG B O 1
ATOM 2877 N N . ALA B 1 131 ? -11.305 -3.158 -1.104 1 97.88 131 ALA B N 1
ATOM 2878 C CA . ALA B 1 131 ? -12.164 -3.533 0.016 1 97.88 131 ALA B CA 1
ATOM 2879 C C . ALA B 1 131 ? -12.453 -2.336 0.917 1 97.88 131 ALA B C 1
ATOM 2881 O O . ALA B 1 131 ? -11.656 -1.395 0.977 1 97.88 131 ALA B O 1
ATOM 2882 N N . ASP B 1 132 ? -13.578 -2.41 1.606 1 97 132 ASP B N 1
ATOM 2883 C CA . ASP B 1 132 ? -13.906 -1.396 2.604 1 97 132 ASP B CA 1
ATOM 2884 C C . ASP B 1 132 ? -13.273 -1.73 3.953 1 97 132 ASP B C 1
ATOM 2886 O O . ASP B 1 132 ? -13.961 -1.739 4.98 1 97 132 ASP B O 1
ATOM 2890 N N . ASP B 1 133 ? -12.078 -2.08 4.008 1 97.44 133 ASP B N 1
ATOM 2891 C CA . ASP B 1 133 ? -11.281 -2.494 5.156 1 97.44 133 ASP B CA 1
ATOM 2892 C C . ASP B 1 133 ? -9.789 -2.303 4.887 1 97.44 133 ASP B C 1
ATOM 2894 O O . ASP B 1 133 ? -9.203 -3.018 4.07 1 97.44 133 ASP B O 1
ATOM 2898 N N . GLN B 1 134 ? -9.172 -1.398 5.637 1 98.62 134 GLN B N 1
ATOM 2899 C CA . GLN B 1 134 ? -7.809 -1.007 5.309 1 98.62 134 GLN B CA 1
ATOM 2900 C C . GLN B 1 134 ? -6.828 -2.145 5.578 1 98.62 134 GLN B C 1
ATOM 2902 O O . GLN B 1 134 ? -5.844 -2.309 4.855 1 98.62 134 GLN B O 1
ATOM 2907 N N . VAL B 1 135 ? -7.047 -2.865 6.66 1 98.38 135 VAL B N 1
ATOM 2908 C CA . VAL B 1 135 ? -6.16 -3.992 6.941 1 98.38 135 VAL B CA 1
ATOM 2909 C C . VAL B 1 135 ? -6.215 -4.992 5.785 1 98.38 135 VAL B C 1
ATOM 2911 O O . VAL B 1 135 ? -5.176 -5.48 5.332 1 98.38 135 VAL B O 1
ATOM 2914 N N . ARG B 1 136 ? -7.422 -5.297 5.328 1 97.88 136 ARG B N 1
ATOM 2915 C CA . ARG B 1 136 ? -7.59 -6.188 4.184 1 97.88 136 ARG B CA 1
ATOM 2916 C C . ARG B 1 136 ? -6.895 -5.629 2.947 1 97.88 136 ARG B C 1
ATOM 2918 O O . ARG B 1 136 ? -6.23 -6.363 2.217 1 97.88 136 ARG B O 1
ATOM 2925 N N . ARG B 1 137 ? -7.027 -4.344 2.74 1 98.69 137 ARG B N 1
ATOM 2926 C CA . ARG B 1 137 ? -6.359 -3.693 1.617 1 98.69 137 ARG B CA 1
ATOM 2927 C C . ARG B 1 137 ? -4.848 -3.881 1.697 1 98.69 137 ARG B C 1
ATOM 2929 O O . ARG B 1 137 ? -4.199 -4.156 0.688 1 98.69 137 ARG B O 1
ATOM 2936 N N . ASN B 1 138 ? -4.336 -3.799 2.855 1 98.75 138 ASN B N 1
ATOM 2937 C CA . ASN B 1 138 ? -2.895 -3.873 3.068 1 98.75 138 ASN B CA 1
ATOM 2938 C C . ASN B 1 138 ? -2.363 -5.281 2.812 1 98.75 138 ASN B C 1
ATOM 2940 O O . ASN B 1 138 ? -1.15 -5.5 2.795 1 98.75 138 ASN B O 1
ATOM 2944 N N . HIS B 1 139 ? -3.262 -6.211 2.527 1 98.38 139 HIS B N 1
ATOM 2945 C CA . HIS B 1 139 ? -2.898 -7.594 2.236 1 98.38 139 HIS B CA 1
ATOM 2946 C C . HIS B 1 139 ? -3.236 -7.961 0.794 1 98.38 139 HIS B C 1
ATOM 2948 O O . HIS B 1 139 ? -3.498 -9.125 0.492 1 98.38 139 HIS B O 1
ATOM 2954 N N . SER B 1 140 ? -3.16 -7.031 -0.087 1 98.62 140 SER B N 1
ATOM 2955 C CA . SER B 1 140 ? -3.533 -7.262 -1.479 1 98.62 140 SER B CA 1
ATOM 2956 C C . SER B 1 140 ? -2.424 -7.98 -2.238 1 98.62 140 SER B C 1
ATOM 2958 O O . SER B 1 140 ? -2.682 -8.656 -3.236 1 98.62 140 SER B O 1
ATOM 2960 N N . VAL B 1 141 ? -1.193 -7.848 -1.812 1 98.81 141 VAL B N 1
ATOM 2961 C CA . VAL B 1 141 ? -0.041 -8.508 -2.418 1 98.81 141 VAL B CA 1
ATOM 2962 C C . VAL B 1 141 ? 0.688 -9.344 -1.369 1 98.81 141 VAL B C 1
ATOM 2964 O O . VAL B 1 141 ? 0.888 -8.898 -0.238 1 98.81 141 VAL B O 1
ATOM 2967 N N . GLN B 1 142 ? 1.112 -10.539 -1.773 1 98.62 142 GLN B N 1
ATOM 2968 C CA . GLN B 1 142 ? 1.736 -11.445 -0.817 1 98.62 142 GLN B CA 1
ATOM 2969 C C . GLN B 1 142 ? 2.846 -12.266 -1.475 1 98.62 142 GLN B C 1
ATOM 2971 O O . GLN B 1 142 ? 2.637 -12.867 -2.529 1 98.62 142 GLN B O 1
ATOM 2976 N N . TYR B 1 143 ? 3.998 -12.234 -0.852 1 98.88 143 TYR B N 1
ATOM 2977 C CA . TYR B 1 143 ? 5.055 -13.188 -1.159 1 98.88 143 TYR B CA 1
ATOM 2978 C C . TYR B 1 143 ? 4.938 -14.438 -0.285 1 98.88 143 TYR B C 1
ATOM 2980 O O . TYR B 1 143 ? 4.602 -14.336 0.897 1 98.88 143 TYR B O 1
ATOM 2988 N N . TYR B 1 144 ? 5.277 -15.578 -0.825 1 98.56 144 TYR B N 1
ATOM 2989 C CA . TYR B 1 14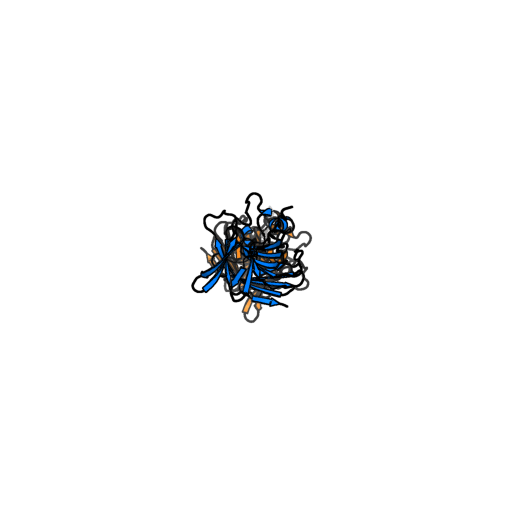4 ? 5.504 -16.781 -0.022 1 98.56 144 TYR B CA 1
ATOM 2990 C C . TYR B 1 144 ? 6.461 -17.734 -0.726 1 98.56 144 TYR B C 1
ATOM 2992 O O . TYR B 1 144 ? 6.781 -17.547 -1.902 1 98.56 144 TYR B O 1
ATOM 3000 N N . ALA B 1 145 ? 6.988 -18.625 -0.002 1 98.69 145 ALA B N 1
ATOM 3001 C CA . ALA B 1 145 ? 7.863 -19.672 -0.531 1 98.69 145 ALA B CA 1
ATOM 3002 C C . ALA B 1 145 ? 7.379 -21.047 -0.109 1 98.69 145 ALA B C 1
ATOM 3004 O O . ALA B 1 145 ? 7.242 -21.328 1.085 1 98.69 145 ALA B O 1
ATOM 3005 N N . TYR B 1 146 ? 7.09 -21.812 -1.107 1 98.5 146 TYR B N 1
ATOM 3006 C CA . TYR B 1 146 ? 6.641 -23.172 -0.874 1 98.5 146 TYR B CA 1
ATOM 3007 C C . TYR B 1 146 ? 7.82 -24.094 -0.604 1 98.5 146 TYR B C 1
ATOM 3009 O O . TYR B 1 146 ? 8.859 -24 -1.267 1 98.5 146 TYR B O 1
ATOM 3017 N N . PRO B 1 147 ? 7.77 -25 0.433 1 98.19 147 PRO B N 1
ATOM 3018 C CA . PRO B 1 147 ? 6.531 -25.438 1.083 1 98.19 147 PRO B CA 1
ATOM 3019 C C . PRO B 1 147 ? 6.34 -24.812 2.465 1 98.19 147 PRO B C 1
ATOM 3021 O O . PRO B 1 147 ? 5.25 -24.891 3.035 1 98.19 147 PRO B O 1
ATOM 3024 N N . ASP B 1 148 ? 7.289 -24.156 3.002 1 96.19 148 ASP B N 1
ATOM 3025 C CA . ASP B 1 148 ? 7.258 -23.953 4.445 1 96.19 148 ASP B CA 1
ATOM 3026 C C . ASP B 1 148 ? 6.93 -22.5 4.777 1 96.19 148 ASP B C 1
ATOM 3028 O O . ASP B 1 148 ? 6.352 -22.203 5.832 1 96.19 148 ASP B O 1
ATOM 3032 N N . ASP B 1 149 ? 7.309 -21.609 3.988 1 98.12 149 ASP B N 1
ATOM 3033 C CA . ASP B 1 149 ? 7.129 -20.188 4.277 1 98.12 149 ASP B CA 1
ATOM 3034 C C . ASP B 1 149 ? 5.871 -19.641 3.6 1 98.12 149 ASP B C 1
ATOM 3036 O O . ASP B 1 149 ? 5.957 -18.812 2.697 1 98.12 149 ASP B O 1
ATOM 3040 N N . LYS B 1 150 ? 4.766 -20.031 4.137 1 98.12 150 LYS B N 1
ATOM 3041 C CA . LYS B 1 150 ? 3.469 -19.672 3.572 1 98.12 150 LYS B CA 1
ATOM 3042 C C . LYS B 1 150 ? 2.926 -18.406 4.219 1 98.12 150 LYS B C 1
ATOM 3044 O O . LYS B 1 150 ? 3.549 -17.844 5.129 1 98.12 150 LYS B O 1
ATOM 3049 N N . PHE B 1 151 ? 1.787 -17.906 3.721 1 97.12 151 PHE B N 1
ATOM 3050 C CA . PHE B 1 151 ? 1.291 -16.578 4.059 1 97.12 151 PHE B CA 1
ATOM 3051 C C . PHE B 1 151 ? 1.096 -16.438 5.562 1 97.12 151 PHE B C 1
ATOM 3053 O O . PHE B 1 151 ? 1.413 -15.398 6.141 1 97.12 151 PHE B O 1
ATOM 3060 N N . ASP B 1 152 ? 0.543 -17.484 6.199 1 95.81 152 ASP B N 1
ATOM 3061 C CA . ASP B 1 152 ? 0.182 -17.391 7.609 1 95.81 152 ASP B CA 1
ATOM 3062 C C . ASP B 1 152 ? 1.426 -17.297 8.492 1 95.81 152 ASP B C 1
ATOM 3064 O O . ASP B 1 152 ? 1.496 -16.453 9.383 1 95.81 152 ASP B O 1
ATOM 3068 N N . ARG B 1 153 ? 2.416 -18.109 8.219 1 97.38 153 ARG B N 1
ATOM 3069 C CA . ARG B 1 153 ? 3.674 -18.031 8.953 1 97.38 153 ARG B CA 1
ATOM 3070 C C . ARG B 1 153 ? 4.348 -16.688 8.766 1 97.38 153 ARG B C 1
ATOM 3072 O O . ARG B 1 153 ? 4.793 -16.062 9.734 1 97.38 153 ARG B O 1
ATOM 3079 N N . LEU B 1 154 ? 4.375 -16.266 7.5 1 98.38 154 LEU B N 1
ATOM 3080 C CA . LEU B 1 154 ? 5.07 -15.023 7.203 1 98.38 154 LEU B CA 1
ATOM 3081 C C . LEU B 1 154 ? 4.387 -13.844 7.887 1 98.38 154 LEU B C 1
ATOM 3083 O O . LEU B 1 154 ? 5.059 -12.945 8.398 1 98.38 154 LEU B O 1
ATOM 3087 N N . ARG B 1 155 ? 3.068 -13.828 7.875 1 96.88 155 ARG B N 1
ATOM 3088 C CA . ARG B 1 155 ? 2.336 -12.758 8.547 1 96.88 155 ARG B CA 1
ATOM 3089 C C . ARG B 1 155 ? 2.623 -12.758 10.039 1 96.88 155 ARG B C 1
ATOM 3091 O O . ARG B 1 155 ? 2.727 -11.688 10.656 1 96.88 155 ARG B O 1
ATOM 3098 N N . LYS B 1 156 ? 2.748 -13.914 10.641 1 96.5 156 LYS B N 1
ATOM 3099 C CA . LYS B 1 156 ? 2.959 -14.055 12.078 1 96.5 156 LYS B CA 1
ATOM 3100 C C . LYS B 1 156 ? 4.395 -13.703 12.461 1 96.5 156 LYS B C 1
ATOM 3102 O O . LYS B 1 156 ? 4.625 -12.953 13.414 1 96.5 156 LYS B O 1
ATOM 3107 N N . GLU B 1 157 ? 5.312 -14.172 11.734 1 98 157 GLU B N 1
ATOM 3108 C CA . GLU B 1 157 ? 6.711 -14.094 12.141 1 98 157 GLU B CA 1
ATOM 3109 C C . GLU B 1 157 ? 7.379 -12.836 11.578 1 98 157 GLU B C 1
ATOM 3111 O O . GLU B 1 157 ? 8.367 -12.352 12.141 1 98 157 GLU B O 1
ATOM 3116 N N . PHE B 1 158 ? 6.906 -12.352 10.453 1 97.75 158 PHE B N 1
ATOM 3117 C CA . PHE B 1 158 ? 7.477 -11.188 9.789 1 97.75 158 PHE B CA 1
ATOM 3118 C C . PHE B 1 158 ? 6.383 -10.211 9.375 1 97.75 158 PHE B C 1
ATOM 3120 O O . PHE B 1 158 ? 6.223 -9.906 8.195 1 97.75 158 PHE B O 1
ATOM 3127 N N . PRO B 1 159 ? 5.754 -9.664 10.305 1 96.5 159 PRO B N 1
ATOM 3128 C CA . PRO B 1 159 ? 4.617 -8.805 9.977 1 96.5 159 PRO B CA 1
ATOM 3129 C C . PRO B 1 159 ? 5 -7.645 9.062 1 96.5 159 PRO B C 1
ATOM 3131 O O . PRO B 1 159 ? 6.012 -6.977 9.297 1 96.5 159 PRO B O 1
ATOM 3134 N N . GLU B 1 160 ? 4.234 -7.473 7.969 1 97 160 GLU B N 1
ATOM 3135 C CA . GLU B 1 160 ? 4.273 -6.352 7.035 1 97 160 GLU B CA 1
ATOM 3136 C C . GLU B 1 160 ? 5.395 -6.52 6.016 1 97 160 GLU B C 1
ATOM 3138 O O . GLU B 1 160 ? 5.41 -5.848 4.98 1 97 160 GLU B O 1
ATOM 3143 N N . LEU B 1 161 ? 6.27 -7.426 6.289 1 98.38 161 LEU B N 1
ATOM 3144 C CA . LEU B 1 161 ? 7.492 -7.5 5.492 1 98.38 161 LEU B CA 1
ATOM 3145 C C . LEU B 1 161 ? 7.211 -8.102 4.121 1 98.38 161 LEU B C 1
ATOM 3147 O O . LEU B 1 161 ? 7.801 -7.688 3.123 1 98.38 161 LEU B O 1
ATOM 3151 N N . TYR B 1 162 ? 6.312 -9.078 4.035 1 98.81 162 TYR B N 1
ATOM 3152 C CA . TYR B 1 162 ? 6.145 -9.844 2.807 1 98.81 162 TYR B CA 1
ATOM 3153 C C . TYR B 1 162 ? 4.758 -9.633 2.217 1 98.81 162 TYR B C 1
ATOM 3155 O O . TYR B 1 162 ? 4.215 -10.523 1.554 1 98.81 162 TYR B O 1
ATOM 3163 N N . GLU B 1 163 ? 4.145 -8.508 2.533 1 98.69 163 GLU B N 1
ATOM 3164 C CA . GLU B 1 163 ? 2.85 -8.109 1.99 1 98.69 163 GLU B CA 1
ATOM 3165 C C . GLU B 1 163 ? 2.76 -6.59 1.839 1 98.69 163 GLU B C 1
ATOM 3167 O O . GLU B 1 163 ? 3.537 -5.852 2.447 1 98.69 163 GLU B O 1
ATOM 3172 N N . THR B 1 164 ? 1.831 -6.18 1.034 1 98.81 164 THR B N 1
ATOM 3173 C CA . THR B 1 164 ? 1.641 -4.746 0.851 1 98.81 164 THR B CA 1
ATOM 3174 C C . THR B 1 164 ? 0.304 -4.461 0.173 1 98.81 164 THR B C 1
ATOM 3176 O O . THR B 1 164 ? -0.446 -5.387 -0.148 1 98.81 164 THR B O 1
ATOM 3179 N N . TYR B 1 165 ? 0.047 -3.152 0.061 1 98.75 165 TYR B N 1
ATOM 3180 C CA . TYR B 1 165 ? -1.161 -2.689 -0.612 1 98.75 165 TYR B CA 1
ATOM 3181 C C . TYR B 1 165 ? -0.886 -2.389 -2.08 1 98.75 165 TYR B C 1
ATOM 3183 O O . TYR B 1 165 ? 0.165 -1.839 -2.422 1 98.75 165 TYR B O 1
ATOM 3191 N N . ALA B 1 166 ? -1.832 -2.715 -2.891 1 98.38 166 ALA B N 1
ATOM 3192 C CA . ALA B 1 166 ? -1.928 -2.191 -4.25 1 98.38 166 ALA B CA 1
ATOM 3193 C C . ALA B 1 166 ? -3.383 -2.082 -4.695 1 98.38 166 ALA B C 1
ATOM 3195 O O . ALA B 1 166 ? -4.211 -2.924 -4.34 1 98.38 166 ALA B O 1
ATOM 3196 N N . ASP B 1 167 ? -3.654 -1.06 -5.496 1 97.81 167 ASP B N 1
ATOM 3197 C CA . ASP B 1 167 ? -4.984 -0.93 -6.086 1 97.81 167 ASP B CA 1
ATOM 3198 C C . ASP B 1 167 ? -5.211 -1.984 -7.168 1 97.81 167 ASP B C 1
ATOM 3200 O O . ASP B 1 167 ? -4.395 -2.135 -8.078 1 97.81 167 ASP B O 1
ATOM 3204 N N . MET B 1 168 ? -6.352 -2.645 -7.027 1 98.19 168 MET B N 1
ATOM 3205 C CA . MET B 1 168 ? -6.766 -3.631 -8.023 1 98.19 168 MET B CA 1
ATOM 3206 C C . MET B 1 168 ? -8.195 -4.09 -7.777 1 98.19 168 MET B C 1
ATOM 3208 O O . MET B 1 168 ? -8.766 -3.818 -6.719 1 98.19 168 MET B O 1
ATOM 3212 N N . GLY B 1 169 ? -8.727 -4.789 -8.781 1 97.94 169 GLY B N 1
ATOM 3213 C CA . GLY B 1 169 ? -10.055 -5.355 -8.641 1 97.94 169 GL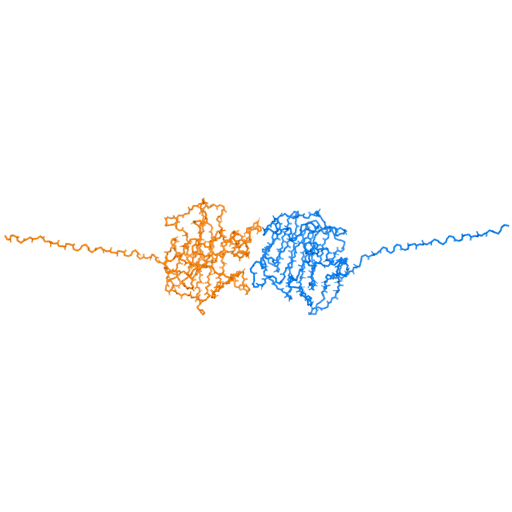Y B CA 1
ATOM 3214 C C . GLY B 1 169 ? -10.258 -6.625 -9.453 1 97.94 169 GLY B C 1
ATOM 3215 O O . GLY B 1 169 ? -9.414 -6.977 -10.281 1 97.94 169 GLY B O 1
ATOM 3216 N N . LEU B 1 170 ? -11.383 -7.293 -9.18 1 98.12 170 LEU B N 1
ATOM 3217 C CA . LEU B 1 170 ? -11.773 -8.477 -9.93 1 98.12 170 LEU B CA 1
ATOM 3218 C C . LEU B 1 170 ? -12.18 -8.102 -11.359 1 98.12 170 LEU B C 1
ATOM 3220 O O . LEU B 1 170 ? -12.539 -6.953 -11.625 1 98.12 170 LEU B O 1
ATOM 3224 N N . ASP B 1 171 ? -11.984 -9.055 -12.219 1 97.75 171 ASP B N 1
ATOM 3225 C CA . ASP B 1 171 ? -12.492 -8.961 -13.586 1 97.75 171 ASP B CA 1
ATOM 3226 C C . ASP B 1 171 ? -11.852 -7.789 -14.328 1 97.75 171 ASP B C 1
ATOM 3228 O O . ASP B 1 171 ? -12.484 -7.164 -15.18 1 97.75 171 ASP B O 1
ATOM 3232 N N . GLU B 1 172 ? -10.672 -7.426 -13.898 1 96.94 172 GLU B N 1
ATOM 3233 C CA . GLU B 1 172 ? -9.797 -6.461 -14.555 1 96.94 172 GLU B CA 1
ATOM 3234 C C . GLU B 1 172 ? -8.461 -7.102 -14.938 1 96.94 172 GLU B C 1
ATOM 3236 O O . GLU B 1 172 ? -7.898 -7.883 -14.172 1 96.94 172 GLU B O 1
ATOM 3241 N N . TRP B 1 173 ? -8.102 -6.809 -16.234 1 98.5 173 TRP B N 1
ATOM 3242 C CA . TRP B 1 173 ? -6.77 -7.273 -16.594 1 98.5 173 TRP B CA 1
ATOM 3243 C C . TRP B 1 173 ? -5.699 -6.488 -15.844 1 98.5 173 TRP B C 1
ATOM 3245 O O . TRP B 1 173 ? -5.707 -5.254 -15.852 1 98.5 173 TRP B O 1
ATOM 3255 N N . ILE B 1 174 ? -4.832 -7.168 -15.211 1 98.62 174 ILE B N 1
ATOM 3256 C CA . ILE B 1 174 ? -3.707 -6.625 -14.461 1 98.62 174 ILE B CA 1
ATOM 3257 C C . ILE B 1 174 ? -2.398 -7.16 -15.039 1 98.62 174 ILE B C 1
ATOM 3259 O O . ILE B 1 174 ? -2.217 -8.375 -15.156 1 98.62 174 ILE B O 1
ATOM 3263 N N . THR B 1 175 ? -1.52 -6.309 -15.445 1 98.62 175 THR B N 1
ATOM 3264 C CA . THR B 1 175 ? -0.189 -6.734 -15.867 1 98.62 175 THR B CA 1
ATOM 3265 C C . THR B 1 175 ? 0.731 -6.906 -14.664 1 98.62 175 THR B C 1
ATOM 3267 O O . THR B 1 175 ? 0.979 -5.957 -13.922 1 98.62 175 THR B O 1
ATOM 3270 N N . MET B 1 176 ? 1.19 -8.094 -14.461 1 98.69 176 MET B N 1
ATOM 3271 C CA . MET B 1 176 ? 2.154 -8.414 -13.406 1 98.69 176 MET B CA 1
ATOM 3272 C C . MET B 1 176 ? 3.537 -8.664 -14 1 98.69 176 MET B C 1
ATOM 3274 O O . MET B 1 176 ? 3.686 -9.461 -14.93 1 98.69 176 MET B O 1
ATOM 3278 N N . ARG B 1 177 ? 4.484 -7.98 -13.484 1 98.44 177 ARG B N 1
ATOM 3279 C CA . ARG B 1 177 ? 5.875 -8.234 -13.844 1 98.44 177 ARG B CA 1
ATOM 3280 C C . ARG B 1 177 ? 6.73 -8.445 -12.602 1 98.44 177 ARG B C 1
ATOM 3282 O O . ARG B 1 177 ? 6.75 -7.598 -11.703 1 98.44 177 ARG B O 1
ATOM 3289 N N . ILE B 1 178 ? 7.348 -9.555 -12.531 1 98.56 178 ILE B N 1
ATOM 3290 C CA . ILE B 1 178 ? 8.266 -9.859 -11.438 1 98.56 178 ILE B CA 1
ATOM 3291 C C . ILE B 1 178 ? 9.695 -9.906 -11.961 1 98.56 178 ILE B C 1
ATOM 3293 O O . ILE B 1 178 ? 9.984 -10.609 -12.938 1 98.56 178 ILE B O 1
ATOM 3297 N N . ALA B 1 179 ? 10.531 -9.109 -11.383 1 98.38 179 ALA B N 1
ATOM 3298 C CA . ALA B 1 179 ? 11.977 -9.18 -11.586 1 98.38 179 ALA B CA 1
ATOM 3299 C C . ALA B 1 179 ? 12.672 -9.781 -10.367 1 98.38 179 ALA B C 1
ATOM 3301 O O . ALA B 1 179 ? 12.43 -9.352 -9.234 1 98.38 179 ALA B O 1
ATOM 3302 N N . PHE B 1 180 ? 13.445 -10.836 -10.586 1 98.38 180 PHE B N 1
ATOM 3303 C CA . PHE B 1 180 ? 14.141 -11.43 -9.453 1 98.38 180 PHE B CA 1
ATOM 3304 C C . PHE B 1 180 ? 15.609 -11.68 -9.789 1 98.38 180 PHE B C 1
ATOM 3306 O O . PHE B 1 180 ? 15.945 -12 -10.93 1 98.38 180 PHE B O 1
ATOM 3313 N N . ARG B 1 181 ? 16.422 -11.414 -8.875 1 97.75 181 ARG B N 1
ATOM 3314 C CA . ARG B 1 181 ? 17.875 -11.555 -8.93 1 97.75 181 ARG B CA 1
ATOM 3315 C C . ARG B 1 181 ? 18.438 -11.906 -7.555 1 97.75 181 ARG B C 1
ATOM 3317 O O . ARG B 1 181 ? 18.219 -11.188 -6.582 1 97.75 181 ARG B O 1
ATOM 3324 N N . GLY B 1 182 ? 19.219 -12.984 -7.551 1 97.5 182 GLY B N 1
ATOM 3325 C CA . GLY B 1 182 ? 19.688 -13.438 -6.25 1 97.5 182 GLY B CA 1
ATOM 3326 C C . GLY B 1 182 ? 18.562 -13.703 -5.273 1 97.5 182 GLY B C 1
ATOM 3327 O O . GLY B 1 182 ? 17.641 -14.477 -5.574 1 97.5 182 GLY B O 1
ATOM 3328 N N . LYS B 1 183 ? 18.594 -13.016 -4.152 1 97.81 183 LYS B N 1
ATOM 3329 C CA . LYS B 1 183 ? 17.578 -13.258 -3.129 1 97.81 183 LYS B CA 1
ATOM 3330 C C . LYS B 1 183 ? 16.516 -12.164 -3.139 1 97.81 183 LYS B C 1
ATOM 3332 O O . LYS B 1 183 ? 15.688 -12.078 -2.225 1 97.81 183 LYS B O 1
ATOM 3337 N N . SER B 1 184 ? 16.547 -11.391 -4.156 1 98.38 184 SER B N 1
ATOM 3338 C CA . SER B 1 184 ? 15.617 -10.273 -4.176 1 98.38 184 SER B CA 1
ATOM 3339 C C . SER B 1 184 ? 14.617 -10.406 -5.316 1 98.38 184 SER B C 1
ATOM 3341 O O . SER B 1 184 ? 14.922 -11.008 -6.352 1 98.38 184 SER B O 1
ATOM 3343 N N . ALA B 1 185 ? 13.477 -9.883 -5.121 1 98.62 185 ALA B N 1
ATOM 3344 C CA . ALA B 1 185 ? 12.438 -9.812 -6.148 1 98.62 185 ALA B CA 1
ATOM 3345 C C . ALA B 1 185 ? 11.641 -8.516 -6.039 1 98.62 185 ALA B C 1
ATOM 3347 O O . ALA B 1 185 ? 11.523 -7.941 -4.957 1 98.62 185 ALA B O 1
ATOM 3348 N N . LYS B 1 186 ? 11.18 -8.055 -7.172 1 98.69 186 LYS B N 1
ATOM 3349 C CA . LYS B 1 186 ? 10.32 -6.883 -7.266 1 98.69 186 LYS B CA 1
ATOM 3350 C C . LYS B 1 186 ? 9.086 -7.176 -8.109 1 98.69 186 LYS B C 1
ATOM 3352 O O . LYS B 1 186 ? 9.172 -7.848 -9.141 1 98.69 186 LYS B O 1
ATOM 3357 N N . LEU B 1 187 ? 7.988 -6.707 -7.648 1 98.81 187 LEU B N 1
ATOM 3358 C CA . LEU B 1 187 ? 6.758 -6.781 -8.422 1 98.81 187 LEU B CA 1
ATOM 3359 C C . LEU B 1 187 ? 6.383 -5.41 -8.977 1 98.81 187 LEU B C 1
ATOM 3361 O O . LEU B 1 187 ? 6.367 -4.418 -8.242 1 98.81 187 LEU B O 1
ATOM 3365 N N . TYR B 1 188 ? 6.109 -5.371 -10.227 1 98.5 1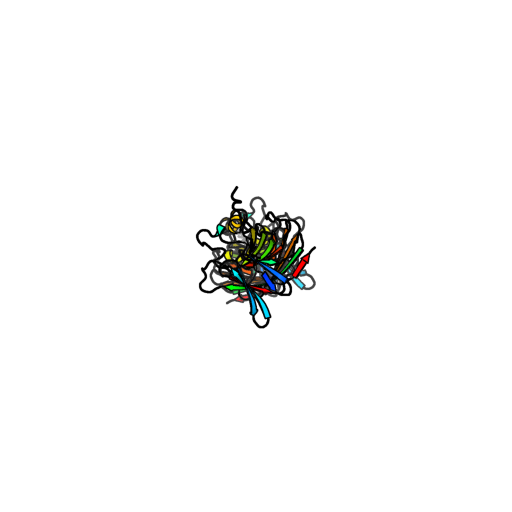88 TYR B N 1
ATOM 3366 C CA . TYR B 1 188 ? 5.523 -4.223 -10.906 1 98.5 188 TYR B CA 1
ATOM 3367 C C . TYR B 1 188 ? 4.117 -4.543 -11.398 1 98.5 188 TYR B C 1
ATOM 3369 O O . TYR B 1 188 ? 3.887 -5.59 -12.008 1 98.5 188 TYR B O 1
ATOM 3377 N N . LEU B 1 189 ? 3.211 -3.625 -11.109 1 98.31 189 LEU B N 1
ATOM 3378 C CA . LEU B 1 189 ? 1.835 -3.801 -11.562 1 98.31 189 LEU B CA 1
ATOM 3379 C C . LEU B 1 189 ? 1.462 -2.738 -12.586 1 98.31 189 LEU B C 1
ATOM 3381 O O . LEU B 1 189 ? 1.815 -1.567 -12.438 1 98.31 189 LEU B O 1
ATOM 3385 N N . ASN B 1 190 ? 0.819 -3.188 -13.672 1 97.31 190 ASN B N 1
ATOM 3386 C CA . ASN B 1 190 ? 0.252 -2.33 -14.703 1 97.31 190 ASN B CA 1
ATOM 3387 C C . ASN B 1 190 ? 1.29 -1.355 -15.258 1 97.31 190 ASN B C 1
ATOM 3389 O O . ASN B 1 190 ? 1.021 -0.159 -15.375 1 97.31 190 ASN B O 1
ATOM 3393 N N . ASP B 1 191 ? 2.473 -1.752 -15.398 1 94.06 191 ASP B N 1
ATOM 3394 C CA . ASP B 1 191 ? 3.57 -1.072 -16.078 1 94.06 191 ASP B CA 1
ATOM 3395 C C . ASP B 1 191 ? 4.004 0.177 -15.32 1 94.06 191 ASP B C 1
ATOM 3397 O O . ASP B 1 191 ? 4.562 1.106 -15.898 1 94.06 191 ASP B O 1
ATOM 3401 N N . GLN B 1 192 ? 3.713 0.165 -14.094 1 95.25 192 GLN B N 1
ATOM 3402 C CA . GLN B 1 192 ? 4.199 1.275 -13.281 1 95.25 192 GLN B CA 1
ATOM 3403 C C . GLN B 1 192 ? 5.723 1.327 -13.273 1 95.25 192 GLN B C 1
ATOM 3405 O O . GLN B 1 192 ? 6.387 0.293 -13.383 1 95.25 192 GLN B O 1
ATOM 3410 N N . GLU B 1 193 ? 6.195 2.516 -13.117 1 95.88 193 GLU B N 1
ATOM 3411 C CA . GLU B 1 193 ? 7.637 2.725 -13.133 1 95.88 193 GLU B CA 1
ATOM 3412 C C . GLU B 1 193 ? 8.281 2.205 -11.852 1 95.88 193 GLU B C 1
ATOM 3414 O O . GLU B 1 193 ? 9.32 1.538 -11.891 1 95.88 193 GLU B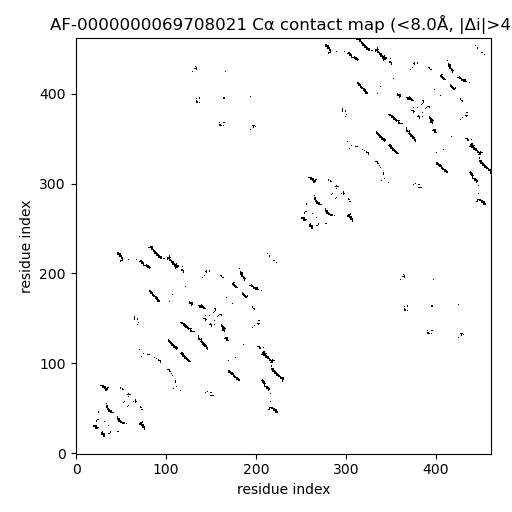 O 1
ATOM 3419 N N . GLN B 1 194 ? 7.625 2.518 -10.742 1 97.62 194 GLN B N 1
ATOM 3420 C CA . GLN B 1 194 ? 8.141 2.066 -9.453 1 97.62 194 GLN B CA 1
ATOM 3421 C C . GLN B 1 194 ? 7.543 0.717 -9.062 1 97.62 194 GLN B C 1
ATOM 3423 O O . GLN B 1 194 ? 6.367 0.456 -9.32 1 97.62 194 GLN B O 1
ATOM 3428 N N . PRO B 1 195 ? 8.375 -0.13 -8.422 1 98.5 195 PRO B N 1
ATOM 3429 C CA . PRO B 1 195 ? 7.805 -1.409 -7.988 1 98.5 195 PRO B CA 1
ATOM 3430 C C . PRO B 1 195 ? 6.703 -1.241 -6.945 1 98.5 195 PRO B C 1
ATOM 3432 O O . PRO B 1 195 ? 6.797 -0.364 -6.082 1 98.5 195 PRO B O 1
ATOM 3435 N N . SER B 1 196 ? 5.727 -2.082 -7.043 1 98.06 196 SER B N 1
ATOM 3436 C CA . SER B 1 196 ? 4.637 -2.1 -6.074 1 98.06 196 SER B CA 1
ATOM 3437 C C . SER B 1 196 ? 5.031 -2.859 -4.812 1 98.06 196 SER B C 1
ATOM 3439 O O . SER B 1 196 ? 4.414 -2.686 -3.76 1 98.06 196 SER B O 1
ATOM 3441 N N . PHE B 1 197 ? 5.988 -3.695 -4.941 1 98.75 197 PHE B N 1
ATOM 3442 C CA . PHE B 1 197 ? 6.336 -4.602 -3.852 1 98.75 197 PHE B CA 1
ATOM 3443 C C . PHE B 1 197 ? 7.801 -5.016 -3.941 1 98.75 197 PHE B C 1
ATOM 3445 O O . PHE B 1 197 ? 8.305 -5.301 -5.031 1 98.75 197 PHE B O 1
ATOM 3452 N N . LEU B 1 198 ? 8.477 -5.035 -2.803 1 98.81 198 LEU B N 1
ATOM 3453 C CA . LEU B 1 198 ? 9.867 -5.465 -2.703 1 98.81 198 LEU B CA 1
ATOM 3454 C C . LEU B 1 198 ? 9.992 -6.688 -1.804 1 98.81 198 LEU B C 1
ATOM 3456 O O . LEU B 1 198 ? 9.445 -6.711 -0.699 1 98.81 198 LEU B O 1
ATOM 3460 N N . VAL B 1 199 ? 10.664 -7.641 -2.236 1 98.81 199 VAL B N 1
ATOM 3461 C CA . VAL B 1 199 ? 11.172 -8.742 -1.43 1 98.81 199 VAL B CA 1
ATOM 3462 C C . VAL B 1 199 ? 12.703 -8.719 -1.416 1 98.81 199 VAL B C 1
ATOM 3464 O O . VAL B 1 199 ? 13.344 -9.094 -2.4 1 98.81 199 VAL B O 1
ATOM 3467 N N . LYS B 1 200 ? 13.266 -8.352 -0.302 1 98.25 200 LYS B N 1
ATOM 3468 C CA . LYS B 1 200 ? 14.719 -8.203 -0.232 1 98.25 200 LYS B CA 1
ATOM 3469 C C . LYS B 1 200 ? 15.391 -9.539 0.058 1 98.25 200 LYS B C 1
ATOM 3471 O O . LYS B 1 200 ? 16.562 -9.742 -0.291 1 98.25 200 LYS B O 1
ATOM 3476 N N . GLU B 1 201 ? 14.68 -10.352 0.77 1 98.44 201 GLU B N 1
ATOM 3477 C CA . GLU B 1 201 ? 15.172 -11.688 1.112 1 98.44 201 GLU B CA 1
ATOM 3478 C C . GLU B 1 201 ? 14.125 -12.758 0.813 1 98.44 201 GLU B C 1
ATOM 3480 O O . GLU B 1 201 ? 13.227 -13 1.625 1 98.44 201 GLU B O 1
ATOM 3485 N N . MET B 1 202 ? 14.297 -13.391 -0.302 1 98.56 202 MET B N 1
ATOM 3486 C CA . MET B 1 202 ? 13.461 -14.539 -0.613 1 98.56 202 MET B CA 1
ATOM 3487 C C . MET B 1 202 ? 13.844 -15.742 0.241 1 98.56 202 MET B C 1
ATOM 3489 O O . MET B 1 202 ? 15.023 -15.961 0.515 1 98.56 202 MET B O 1
ATOM 3493 N N . LEU B 1 203 ? 12.883 -16.562 0.52 1 98.62 203 LEU B N 1
ATOM 3494 C CA . LEU B 1 203 ? 13.086 -17.578 1.552 1 98.62 203 LEU B CA 1
ATOM 3495 C C . LEU B 1 203 ? 13.078 -18.984 0.949 1 98.62 203 LEU B C 1
ATOM 3497 O O . LEU B 1 203 ? 13.273 -19.969 1.66 1 98.62 203 LEU B O 1
ATOM 3501 N N . GLY B 1 204 ? 12.812 -19.047 -0.296 1 97.75 204 GLY B N 1
ATOM 3502 C CA . GLY B 1 204 ? 12.695 -20.344 -0.939 1 97.75 204 GLY B CA 1
ATOM 3503 C C . GLY B 1 204 ? 13.992 -21.141 -0.937 1 97.75 204 GLY B C 1
ATOM 3504 O O . GLY B 1 204 ? 15.07 -20.562 -0.765 1 97.75 204 GLY B O 1
ATOM 3505 N N . SER B 1 205 ? 13.883 -22.438 -1.179 1 97.31 205 SER B N 1
ATOM 3506 C CA . SER B 1 205 ? 15.039 -23.328 -1.179 1 97.31 205 SER B CA 1
ATOM 3507 C C . SER B 1 205 ? 15.602 -23.5 -2.584 1 97.31 205 SER B C 1
ATOM 3509 O O . SER B 1 205 ? 16.656 -24.109 -2.764 1 97.31 205 SER B O 1
ATOM 3511 N N . THR B 1 206 ? 14.914 -23 -3.551 1 96.94 206 THR B N 1
ATOM 3512 C CA . THR B 1 206 ? 15.383 -23.078 -4.926 1 96.94 206 THR B CA 1
ATOM 3513 C C . THR B 1 206 ? 16.078 -21.781 -5.344 1 96.94 206 THR B C 1
ATOM 3515 O O . THR B 1 206 ? 15.703 -20.703 -4.887 1 96.94 206 THR B O 1
ATOM 3518 N N . SER B 1 207 ? 17.094 -21.953 -6.227 1 96.25 207 SER B N 1
ATOM 3519 C CA . SER B 1 207 ? 17.766 -20.781 -6.773 1 96.25 207 SER B CA 1
ATOM 3520 C C . SER B 1 207 ? 17.5 -20.641 -8.266 1 96.25 207 SER B C 1
ATOM 3522 O O . SER B 1 207 ? 17.766 -19.594 -8.859 1 96.25 207 SER B O 1
ATOM 3524 N N . THR B 1 208 ? 17.031 -21.734 -8.867 1 97.5 208 THR B N 1
ATOM 3525 C CA . THR B 1 208 ? 16.625 -21.719 -10.266 1 97.5 208 THR B CA 1
ATOM 3526 C C . THR B 1 208 ? 15.375 -22.578 -10.477 1 97.5 208 THR B C 1
ATOM 3528 O O . THR B 1 208 ? 14.977 -23.328 -9.594 1 97.5 208 THR B O 1
ATOM 3531 N N . GLY B 1 209 ? 14.75 -22.438 -11.609 1 98.31 209 GLY B N 1
ATOM 3532 C CA . GLY B 1 209 ? 13.578 -23.234 -11.938 1 98.31 209 GLY B CA 1
ATOM 3533 C C . GLY B 1 209 ? 12.672 -22.578 -12.961 1 98.31 209 GLY B C 1
ATOM 3534 O O . GLY B 1 209 ? 13.055 -21.594 -13.594 1 98.31 209 GLY B O 1
ATOM 3535 N N . SER B 1 210 ? 11.641 -23.156 -13.164 1 98.38 210 SER B N 1
ATOM 3536 C CA . SER B 1 210 ? 10.688 -22.672 -14.156 1 98.38 210 SER B CA 1
ATOM 3537 C C . SER B 1 210 ? 9.703 -21.688 -13.539 1 98.38 210 SER B C 1
ATOM 3539 O O . SER B 1 210 ? 9.883 -21.234 -12.406 1 98.38 210 SER B O 1
ATOM 3541 N N . ILE B 1 211 ? 8.719 -21.219 -14.352 1 98.5 211 ILE B N 1
ATOM 3542 C CA . ILE B 1 211 ? 7.672 -20.328 -13.883 1 98.5 211 ILE B CA 1
ATOM 3543 C C . ILE B 1 211 ? 6.316 -21.031 -13.977 1 98.5 211 ILE B C 1
ATOM 3545 O O . ILE B 1 211 ? 6.176 -22.031 -14.68 1 98.5 211 ILE B O 1
ATOM 3549 N N . GLY B 1 212 ? 5.375 -20.531 -13.297 1 98.69 212 GLY B N 1
ATOM 3550 C CA . GLY B 1 212 ? 4.035 -21.094 -13.297 1 98.69 212 GLY B CA 1
ATOM 3551 C C . GLY B 1 212 ? 2.941 -20.047 -13.219 1 98.69 212 GLY B C 1
ATOM 3552 O O . GLY B 1 212 ? 3.113 -19.016 -12.578 1 98.69 212 GLY B O 1
ATOM 3553 N N . LEU B 1 213 ? 1.858 -20.297 -13.836 1 98.81 213 LEU B N 1
ATOM 3554 C CA . LEU B 1 213 ? 0.63 -19.516 -13.719 1 98.81 213 LEU B CA 1
ATOM 3555 C C . LEU B 1 213 ? -0.276 -20.094 -12.633 1 98.81 213 LEU B C 1
ATOM 3557 O O . LEU B 1 213 ? -0.821 -21.188 -12.797 1 98.81 213 LEU B O 1
ATOM 3561 N N . TRP B 1 214 ? -0.426 -19.344 -11.586 1 98.75 214 TRP B N 1
ATOM 3562 C CA . TRP B 1 214 ? -0.871 -19.875 -10.305 1 98.75 214 TRP B CA 1
ATOM 3563 C C . TRP B 1 214 ? -2.221 -19.297 -9.906 1 98.75 214 TRP B C 1
ATOM 3565 O O . TRP B 1 214 ? -2.479 -18.109 -10.125 1 98.75 214 TRP B O 1
ATOM 3575 N N . VAL B 1 215 ? -3.113 -20.125 -9.367 1 98.69 215 VAL B N 1
ATOM 3576 C CA . VAL B 1 215 ? -4.336 -19.688 -8.703 1 98.69 215 VAL B CA 1
ATOM 3577 C C . VAL B 1 215 ? -4.504 -20.453 -7.387 1 98.69 215 VAL B C 1
ATOM 3579 O O . VAL B 1 215 ? -3.83 -21.453 -7.16 1 98.69 215 VAL B O 1
ATOM 3582 N N . ASP B 1 216 ? -5.348 -19.969 -6.566 1 97.31 216 ASP B N 1
ATOM 3583 C CA . ASP B 1 216 ? -5.699 -20.719 -5.367 1 97.31 216 ASP B CA 1
ATOM 3584 C C . ASP B 1 216 ? -7.211 -20.844 -5.223 1 97.31 216 ASP B C 1
ATOM 3586 O O . ASP B 1 216 ? -7.949 -20.656 -6.195 1 97.31 216 ASP B O 1
ATOM 3590 N N . ILE B 1 217 ? -7.629 -21.25 -4.141 1 95.44 217 ILE B N 1
ATOM 3591 C CA . ILE B 1 217 ? -8.977 -21.734 -3.857 1 95.44 217 ILE B CA 1
ATOM 3592 C C . ILE B 1 217 ? -10 -20.688 -4.281 1 95.44 217 ILE B C 1
ATOM 3594 O O . ILE B 1 217 ? -9.82 -19.5 -4.035 1 95.44 217 ILE B O 1
ATOM 3598 N N . GLY B 1 218 ? -11.039 -21.156 -4.988 1 96.81 218 GLY B N 1
ATOM 3599 C CA . GLY B 1 218 ? -12.227 -20.359 -5.273 1 96.81 218 GLY B CA 1
ATOM 3600 C C . GLY B 1 218 ? -12.023 -19.359 -6.398 1 96.81 218 GLY B C 1
ATOM 3601 O O . GLY B 1 218 ? -12.914 -18.562 -6.688 1 96.81 218 GLY B O 1
ATOM 3602 N N . THR B 1 219 ? -10.945 -19.422 -7.09 1 98.25 219 THR B N 1
ATOM 3603 C CA . THR B 1 219 ? -10.586 -18.438 -8.102 1 98.25 219 THR B CA 1
ATOM 3604 C C . THR B 1 219 ? -10.664 -19.047 -9.5 1 98.25 219 THR B C 1
ATOM 3606 O O . THR B 1 219 ? -10.211 -20.172 -9.719 1 98.25 219 THR B O 1
ATOM 3609 N N . GLU B 1 220 ? -11.336 -18.359 -10.375 1 98.38 220 GLU B N 1
ATOM 3610 C CA . GLU B 1 220 ? -11.219 -18.547 -11.82 1 98.38 220 GLU B CA 1
ATOM 3611 C C . GLU B 1 220 ? -10.242 -17.547 -12.43 1 98.38 220 GLU B C 1
ATOM 3613 O O . GLU B 1 220 ? -10.555 -16.359 -12.555 1 98.38 220 GLU B O 1
ATOM 3618 N N . GLY B 1 221 ? -9.07 -18.062 -12.75 1 98.75 221 GLY B N 1
ATOM 3619 C CA . GLY B 1 221 ? -8.023 -17.172 -13.242 1 98.75 221 GLY B CA 1
ATOM 3620 C C . GLY B 1 221 ? -7.848 -17.25 -14.742 1 98.75 221 GLY B C 1
ATOM 3621 O O . GLY B 1 221 ? -7.961 -18.312 -15.344 1 98.75 221 GLY B O 1
ATOM 3622 N N . TYR B 1 222 ? -7.527 -16.125 -15.32 1 98.81 222 TYR B N 1
ATOM 3623 C CA . TYR B 1 222 ? -7.23 -16.016 -16.75 1 98.81 222 TYR B CA 1
ATOM 3624 C C . TYR B 1 222 ? -5.859 -15.398 -16.969 1 98.81 222 TYR B C 1
ATOM 3626 O O . TYR B 1 222 ? -5.477 -14.453 -16.266 1 98.81 222 TYR B O 1
ATOM 3634 N N . PHE B 1 223 ? -5.145 -15.961 -17.906 1 98.81 223 PHE B N 1
ATOM 3635 C CA . PHE B 1 223 ? -3.781 -15.531 -18.188 1 98.81 223 PHE B CA 1
ATOM 3636 C C . PHE B 1 223 ? -3.584 -15.305 -19.688 1 98.81 223 PHE B C 1
ATOM 3638 O O . PHE B 1 223 ? -4.105 -16.062 -20.5 1 98.81 223 PHE B O 1
ATOM 3645 N N . LYS B 1 224 ? -2.824 -14.32 -19.984 1 98.19 224 LYS B N 1
ATOM 3646 C CA . LYS B 1 224 ? -2.396 -14.094 -21.375 1 98.19 224 LYS B CA 1
ATOM 3647 C C . LYS B 1 224 ? -1.129 -13.25 -21.422 1 98.19 224 LYS B C 1
ATOM 3649 O O . LYS B 1 224 ? -0.688 -12.727 -20.391 1 98.19 224 LYS B O 1
ATOM 3654 N N . ASP B 1 225 ? -0.46 -13.203 -22.547 1 98 225 ASP B N 1
ATOM 3655 C CA . ASP B 1 225 ? 0.681 -12.344 -22.859 1 98 225 ASP B CA 1
ATOM 3656 C C . ASP B 1 225 ? 1.859 -12.656 -21.938 1 98 225 ASP B C 1
ATOM 3658 O O . ASP B 1 225 ? 2.412 -11.75 -21.297 1 98 225 ASP B O 1
ATOM 3662 N N . ILE B 1 226 ? 2.232 -13.93 -21.984 1 97.81 226 ILE B N 1
ATOM 3663 C CA . ILE B 1 226 ? 3.324 -14.375 -21.125 1 97.81 226 ILE B CA 1
ATOM 3664 C C . ILE B 1 226 ? 4.664 -14.055 -21.781 1 97.81 226 ILE B C 1
ATOM 3666 O O . ILE B 1 226 ? 4.906 -14.422 -22.922 1 97.81 226 ILE B O 1
ATOM 3670 N N . LYS B 1 227 ? 5.469 -13.297 -21.062 1 97.5 227 LYS B N 1
ATOM 3671 C CA . LYS B 1 227 ? 6.82 -12.961 -21.516 1 97.5 227 LYS B CA 1
ATOM 3672 C C . LYS B 1 227 ? 7.852 -13.359 -20.453 1 97.5 227 LYS B C 1
ATOM 3674 O O . LYS B 1 227 ? 7.656 -13.109 -19.266 1 97.5 227 LYS B O 1
ATOM 3679 N N . VAL B 1 228 ? 8.867 -14.055 -20.922 1 97.62 228 VAL B N 1
ATOM 3680 C CA . VAL B 1 228 ? 9.969 -14.461 -20.047 1 97.62 228 VAL B CA 1
ATOM 3681 C C . VAL B 1 228 ? 11.289 -13.961 -20.609 1 97.62 228 VAL B C 1
ATOM 3683 O O . VAL B 1 228 ? 11.578 -14.148 -21.797 1 97.62 228 VAL B O 1
ATOM 3686 N N . ASN B 1 229 ? 11.992 -13.242 -19.734 1 96.56 229 ASN B N 1
ATOM 3687 C CA . ASN B 1 229 ? 13.32 -12.766 -20.109 1 96.56 229 ASN B CA 1
ATOM 3688 C C . ASN B 1 229 ? 14.375 -13.188 -19.094 1 96.56 229 ASN B C 1
ATOM 3690 O O . ASN B 1 229 ? 14.234 -12.914 -17.891 1 96.56 229 ASN B O 1
ATOM 3694 N N . SER B 1 230 ? 15.43 -13.836 -19.672 1 90 230 SER B N 1
ATOM 3695 C CA . SER B 1 230 ? 16.547 -14.219 -18.812 1 90 230 SER B CA 1
ATOM 3696 C C . SER B 1 230 ? 17.578 -13.109 -18.719 1 90 230 SER B C 1
ATOM 3698 O O . SER B 1 230 ? 17.75 -12.328 -19.656 1 90 230 SER B O 1
ATOM 3700 N N . ARG B 1 231 ? 17.969 -12.672 -17.484 1 77.94 231 ARG B N 1
ATOM 3701 C CA . ARG B 1 231 ? 19.094 -11.75 -17.375 1 77.94 231 ARG B CA 1
ATOM 3702 C C . ARG B 1 231 ? 20.359 -12.484 -16.953 1 77.94 231 ARG B C 1
ATOM 3704 O O . ARG B 1 231 ? 20.297 -13.484 -16.234 1 77.94 231 ARG B O 1
#

Organism: NCBI:txid1187080

Nearest PDB structures (foldseek):
  3ap7-assembly1_A  TM=6.602E-01  e=8.250E-04  Homo sapiens
  4bme-assembly1_A  TM=5.914E-01  e=1.932E-03  Homo sapiens
  4han-assembly1_B  TM=5.667E-01  e=1.262E-03  Homo sapiens
  2d6o-assembly1_X  TM=5.993E-01  e=1.059E-02  Mus musculus
  2d6k-assembly1_A  TM=5.880E-01  e=1.709E-02  Mus musculus

Radius of gyration: 29.97 Å; Cα contacts (8 Å, |Δi|>4): 1180; chains: 2; bounding box: 42×160×83 Å

Foldseek 3Di:
DDPPPPPPPPPPPPPPPVPFDWDDDPNWIWGFDQWDWDFDDDPRDTWIKIGGRCVVQNDDPVPNLQRWPALGWTWTPPDKAQFWKKKKKKAKDFAPPDDPVQQQKWWKWFLQDPVRQKTKIKIARQNQQPDPDVVSQQAGIFIAIPDPGDRVNCCVVPNSQGTGHDHHHHGDIKMWMWGDDDQKIFIDIPPDPDTPHIDPGHDIPGSMDTMTTHTIPRMTMIIDDIDIDHD/DPDDDDPPPPPPPPPPVVPFDWDDDPNWIWGFDQWDWDFDDDPRDTWIKIGGRCVVQNDDPVPNLQRWPALGWTWTPPDKAQFWKKKKKKAKDFAPPDDPVQQQKWWKWFLQDPVRQKTKIKIARQNQQPDPDVVSQQAGIFIAIPDPGDRVNCCVVPNSQGTGHDHHHHGDIKMWMWGDDDQKIFIDIPPDPDTPHIDPGHDIPGSMHTMTTHTIPRMTMIIDDIDIDHD